Protein AF-0000000075213723 (afdb_homodimer)

Secondary structure (DSSP, 8-state):
--EEEE--SHHHHHHHHHHHHTTSS-GGGEEEE-SSHHHHHHHHHHH-PEE-SSHHHHHHT-SEEEE-S-HHHHHHHHHHHHHHHTTS-PEEEE--TT--HHHHHHT-SS--EEEEEE--GGGGGT-EEEEEEE-TT--HHHHHHHHHHHHTTEEEEE--GGGHHHHIIIIIIHHHHHHHHHHHHHHHHHHTT--HHHHHHHHHHHHHHHHHHHHH--S-HHHHHHHHPPTT-HHHHHHHHHHHTTHHHHHHHHHHHHHHHHHH-/--EEEE--SHHHHHHHHHHHHTTSS-GGGEEEE-SSHHHHHHHHHHH-PEE-SSHHHHHHT-SEEEE-S-HHHHHHHHHHHHHHHTTS-PEEEE--TT--HHHHHHT-SS--EEEEEE--GGGGGT-EEEEEEE-TT--HHHHHHHHHHHHTTEEEEE--GGGHHHHIIIIIIHHHHHHHHHHHHHHHHHHTT--HHHHHHHHHHHHHHHHHHHHH--S-HHHHHHHHPPTT-HHHHHHHHHHHTTHHHHHHHHHHHHHHHHHH-

Sequence (530 aa):
MSIGFIGCGNMASAIICGIIDSKAVKAEEVNIFDIYAPATQAMKSKYNVNVFDSETEIVKNSDTVILAVKPNILASVLNKIDSALNEKDTLLISIAAGKSTEFIASQLTHDNRIIRVMPNINAKVAEAICAYTANDKATDDDKKLTEKIFSAVGEIIYLDENYFPLFGVLGGCTPALAYMFIDELARAGVKNGMKKDVALKISAQAVLGSAKMILESDEHPYDLIDKVCSPGGTTIEAVTSLQESGFNSAIHKAVDKAVEKDNKLMSIGFIGCGNMASAIICGIIDSKAVKAEEVNIFDIYAPATQAMKSKYNVNVFDSETEIVKNSDTVILAVKPNILASVLNKIDSALNEKDTLLISIAAGKSTEFIASQLTHDNRIIRVMPNINAKVAEAICAYTANDKATDDDKKLTEKIFSAVGEIIYLDENYFPLFGVLGGCTPALAYMFIDELARAGVKNGMKKDVALKISAQAVLGSAKMILESDEHPYDLIDKVCSPGGTTIEAVTSLQESGFNSAIHKAVDKAVEKDNKL

Solvent-accessible surface area (backbone atoms only — not comparable to full-atom values): 26159 Å² total; per-residue (Å²): 130,31,41,11,31,40,28,46,46,74,65,38,44,25,48,53,50,21,21,40,73,67,63,73,38,59,40,83,32,33,35,36,24,43,95,54,57,69,45,48,50,52,47,30,72,74,58,57,36,42,78,51,93,36,68,45,54,34,56,72,68,22,51,30,35,36,39,36,45,58,50,90,50,42,63,62,51,42,53,68,29,37,72,55,51,72,72,44,91,42,39,38,34,33,53,28,68,95,57,50,54,65,57,56,50,69,54,36,92,58,94,57,29,33,32,35,36,47,69,25,81,26,26,72,70,44,25,14,35,26,40,31,38,66,42,90,63,39,47,72,68,52,51,52,50,50,48,56,51,46,46,38,15,23,45,67,43,82,43,61,74,87,48,48,67,59,42,47,42,44,31,44,30,32,32,36,54,40,31,50,54,32,49,38,51,8,47,41,34,34,76,73,73,41,58,55,72,59,26,34,53,38,22,25,36,14,38,23,17,32,24,48,45,52,74,75,40,94,58,55,49,68,59,54,31,52,72,62,33,49,93,92,37,36,35,45,44,19,52,52,38,24,61,72,44,38,39,63,57,19,49,35,50,11,53,50,42,16,49,54,45,52,75,73,105,130,30,40,12,30,40,27,46,44,73,66,37,43,23,47,52,48,20,21,40,73,68,63,73,40,60,41,82,32,31,33,38,22,44,93,54,58,69,44,49,48,51,47,30,72,74,59,57,36,42,78,49,92,37,66,44,56,35,56,74,68,21,51,29,38,35,39,37,44,59,50,91,50,42,64,61,52,43,51,67,30,37,71,53,51,74,74,42,93,40,39,38,34,33,52,29,68,95,57,50,54,66,56,57,48,70,56,37,94,58,93,58,29,33,32,34,36,46,69,24,82,26,26,72,69,44,26,13,35,26,40,30,38,65,40,91,64,40,47,72,68,53,52,51,50,51,48,56,52,46,46,39,16,23,46,66,43,83,43,62,75,88,48,48,66,59,43,48,41,44,31,46,29,32,31,35,54,40,33,51,55,32,48,37,48,9,48,39,35,34,76,74,72,40,58,54,71,59,24,34,53,39,24,23,36,15,37,23,17,31,23,48,45,52,74,75,40,94,58,56,50,67,56,54,29,53,73,61,34,49,93,90,38,35,36,46,42,19,51,53,37,24,61,72,42,37,39,61,57,18,50,34,49,12,52,50,42,17,49,55,46,51,75,73,104

Nearest PDB structures (foldseek):
  3tri-assembly1_B  TM=9.504E-01  e=1.081E-25  Coxiella burnetii
  2rcy-assembly1_A  TM=8.844E-01  e=6.277E-27  Plasmodium falciparum 3D7
  5uau-assembly1_C  TM=9.021E-01  e=2.074E-25  Homo sapiens
  2rcy-assembly1_B-2  TM=8.903E-01  e=1.158E-24  Plasmodium falciparum 3D7
  2rcy-assembly1_D-2  TM=8.807E-01  e=7.718E-24  Plasmodium falciparum 3D7

Radius of gyration: 26.21 Å; Cα contacts (8 Å, |Δi|>4): 1112; chains: 2; bounding box: 51×80×50 Å

InterPro domains:
  IPR000304 Pyrroline-5-carboxylate reductase-like [MF_01925] (1-265)
  IPR000304 Pyrroline-5-carboxylate reductase-like [PIRSF000193] (1-264)
  IPR000304 Pyrroline-5-carboxylate reductase-like [TIGR00112] (3-265)
  IPR008927 6-phosphogluconate dehydrogenase-like, C-terminal domain superfamily [SSF48179] (160-264)
  IPR028939 Pyrroline-5-carboxylate reductase, catalytic, N-terminal [PF03807] (3-98)
  IPR029036 Pyrroline-5-carboxylate reductase, dimerisation domain [PF14748] (161-264)
  IPR036291 NAD(P)-binding domain superfamily [SSF51735] (1-159)
  IPR053790 Pyrroline-5-carboxylate reductase-like conserved site [PS00521] (221-243)

Structure (mmCIF, N/CA/C/O backbone):
data_AF-0000000075213723-model_v1
#
loop_
_entity.id
_entity.type
_entity.pdbx_description
1 polymer 'Pyrroline-5-carboxylate reductase'
#
loop_
_atom_site.group_PDB
_atom_site.id
_atom_site.type_symbol
_atom_site.label_atom_id
_atom_site.label_alt_id
_atom_site.label_comp_id
_atom_site.label_asym_id
_atom_site.label_entity_id
_atom_site.label_seq_id
_atom_site.pdbx_PDB_ins_code
_atom_site.Cartn_x
_atom_site.Cartn_y
_atom_site.Cartn_z
_atom_site.occupancy
_atom_site.B_iso_or_equiv
_atom_site.auth_seq_id
_atom_site.auth_comp_id
_atom_site.auth_asym_id
_atom_site.auth_atom_id
_atom_site.pdbx_PDB_model_num
ATOM 1 N N . MET A 1 1 ? -20.25 -25.375 -4.773 1 86.56 1 MET A N 1
ATOM 2 C CA . MET A 1 1 ? -18.922 -25.516 -5.371 1 86.56 1 MET A CA 1
ATOM 3 C C . MET A 1 1 ? -17.875 -25.766 -4.301 1 86.56 1 MET A C 1
ATOM 5 O O . MET A 1 1 ? -17.891 -25.141 -3.24 1 86.56 1 MET A O 1
ATOM 9 N N . SER A 1 2 ? -17 -26.859 -4.465 1 96 2 SER A N 1
ATOM 10 C CA . SER A 1 2 ? -16 -27.25 -3.467 1 96 2 SER A CA 1
ATOM 11 C C . SER A 1 2 ? -14.586 -27.031 -3.99 1 96 2 SER A C 1
ATOM 13 O O . SER A 1 2 ? -14.297 -27.312 -5.156 1 96 2 SER A O 1
ATOM 15 N N . ILE A 1 3 ? -13.773 -26.469 -3.109 1 98.44 3 ILE A N 1
ATOM 16 C CA . ILE A 1 3 ? -12.383 -26.203 -3.451 1 98.44 3 ILE A CA 1
ATOM 17 C C . ILE A 1 3 ? -11.461 -27 -2.541 1 98.44 3 ILE A C 1
ATOM 19 O O . ILE A 1 3 ? -11.562 -26.922 -1.314 1 98.44 3 ILE A O 1
ATOM 23 N N . GLY A 1 4 ? -10.68 -27.828 -3.166 1 98.69 4 GLY A N 1
ATOM 24 C CA . GLY A 1 4 ? -9.703 -28.609 -2.416 1 98.69 4 GLY A CA 1
ATOM 25 C C . GLY A 1 4 ? -8.297 -28.062 -2.527 1 98.69 4 GLY A C 1
ATOM 26 O O . GLY A 1 4 ? -7.875 -27.609 -3.6 1 98.69 4 GLY A O 1
ATOM 27 N N . PHE A 1 5 ? -7.574 -28.078 -1.419 1 98.81 5 PHE A N 1
ATOM 28 C CA . PHE A 1 5 ? -6.172 -27.688 -1.38 1 98.81 5 PHE A CA 1
ATOM 29 C C . PHE A 1 5 ? -5.281 -28.875 -1.065 1 98.81 5 PHE A C 1
ATOM 31 O O . PHE A 1 5 ? -5.48 -29.562 -0.059 1 98.81 5 PHE A O 1
ATOM 38 N N . ILE A 1 6 ? -4.391 -29.125 -1.943 1 98.69 6 ILE A N 1
ATOM 39 C CA . ILE A 1 6 ? -3.311 -30.062 -1.644 1 98.69 6 ILE A CA 1
ATOM 40 C C . ILE A 1 6 ? -2.057 -29.281 -1.246 1 98.69 6 ILE A C 1
ATOM 42 O O . ILE A 1 6 ? -1.393 -28.688 -2.096 1 98.69 6 ILE A O 1
ATOM 46 N N . GLY A 1 7 ? -1.704 -29.328 0.002 1 97.88 7 GLY A N 1
ATOM 47 C CA . GLY A 1 7 ? -0.708 -28.453 0.593 1 97.88 7 GLY A CA 1
ATOM 48 C C . GLY A 1 7 ? -1.315 -27.312 1.396 1 97.88 7 GLY A C 1
ATOM 49 O O . GLY A 1 7 ? -2.234 -26.641 0.928 1 97.88 7 GLY A O 1
ATOM 50 N N . CYS A 1 8 ? -0.845 -27.141 2.639 1 96.75 8 CYS A N 1
ATOM 51 C CA . CYS A 1 8 ? -1.335 -26.094 3.527 1 96.75 8 CYS A CA 1
ATOM 52 C C . CYS A 1 8 ? -0.183 -25.266 4.074 1 96.75 8 CYS A C 1
ATOM 54 O O . CYS A 1 8 ? -0.145 -24.953 5.27 1 96.75 8 CYS A O 1
ATOM 56 N N . GLY A 1 9 ? 0.782 -25.016 3.162 1 94.19 9 GLY A N 1
ATOM 57 C CA . GLY A 1 9 ? 1.874 -24.141 3.543 1 94.19 9 GLY A CA 1
ATOM 58 C C . GLY A 1 9 ? 1.441 -22.703 3.721 1 94.19 9 GLY A C 1
ATOM 59 O O . GLY A 1 9 ? 0.245 -22.406 3.758 1 94.19 9 GLY A O 1
ATOM 60 N N . ASN A 1 10 ? 2.406 -21.797 3.805 1 92.06 10 ASN A N 1
ATOM 61 C CA . ASN A 1 10 ? 2.133 -20.391 4.074 1 92.06 10 ASN A CA 1
ATOM 62 C C . ASN A 1 10 ? 1.235 -19.781 3.004 1 92.06 10 ASN A C 1
ATOM 64 O O . ASN A 1 10 ? 0.292 -19.047 3.32 1 92.06 10 ASN A O 1
ATOM 68 N N . MET A 1 11 ? 1.555 -20.062 1.763 1 94.81 11 MET A N 1
ATOM 69 C CA . MET A 1 11 ? 0.79 -19.484 0.664 1 94.81 11 MET A CA 1
ATOM 70 C C . MET A 1 11 ? -0.638 -20.016 0.649 1 94.81 11 MET A C 1
ATOM 72 O O . MET A 1 11 ? -1.594 -19.25 0.541 1 94.81 11 MET A O 1
ATOM 76 N N . ALA A 1 12 ? -0.743 -21.328 0.709 1 97.06 12 ALA A N 1
ATOM 77 C CA . ALA A 1 12 ? -2.064 -21.953 0.732 1 97.06 12 ALA A CA 1
ATOM 78 C C . ALA A 1 12 ? -2.902 -21.422 1.891 1 97.06 12 ALA A C 1
ATOM 80 O O . ALA A 1 12 ? -4.082 -21.109 1.717 1 97.06 12 ALA A O 1
ATOM 81 N N . SER A 1 13 ? -2.287 -21.328 3.033 1 96.88 13 SER A N 1
ATOM 82 C CA . SER A 1 13 ? -2.977 -20.828 4.211 1 96.88 13 SER A CA 1
ATOM 83 C C . SER A 1 13 ? -3.475 -19.406 3.99 1 96.88 13 SER A C 1
ATOM 85 O O . SER A 1 13 ? -4.602 -19.062 4.363 1 96.88 13 SER A O 1
ATOM 87 N N . ALA A 1 14 ? -2.645 -18.578 3.428 1 96.56 14 ALA A N 1
ATOM 88 C CA . ALA A 1 14 ? -3.023 -17.203 3.137 1 96.56 14 ALA A CA 1
ATOM 89 C C . ALA A 1 14 ? -4.23 -17.141 2.205 1 96.56 14 ALA A C 1
ATOM 91 O O . ALA A 1 14 ? -5.141 -16.344 2.404 1 96.56 14 ALA A O 1
ATOM 92 N N . ILE A 1 15 ? -4.199 -17.969 1.221 1 97.62 15 ILE A N 1
ATOM 93 C CA . ILE A 1 15 ? -5.285 -18 0.246 1 97.62 15 ILE A CA 1
ATOM 94 C C . ILE A 1 15 ? -6.566 -18.484 0.914 1 97.62 15 ILE A C 1
ATOM 96 O O . ILE A 1 15 ? -7.633 -17.891 0.743 1 97.62 15 ILE A O 1
ATOM 100 N N . ILE A 1 16 ? -6.457 -19.547 1.696 1 97.81 16 ILE A N 1
ATOM 101 C CA . ILE A 1 16 ? -7.609 -20.109 2.404 1 97.81 16 ILE A CA 1
ATOM 102 C C . ILE A 1 16 ? -8.195 -19.047 3.328 1 97.81 16 ILE A C 1
ATOM 104 O O . ILE A 1 16 ? -9.406 -18.797 3.309 1 97.81 16 ILE A O 1
ATOM 108 N N . CYS A 1 17 ? -7.332 -18.391 4.102 1 97.44 17 CYS A N 1
ATOM 109 C CA . CYS A 1 17 ? -7.793 -17.328 4.988 1 97.44 17 CYS A CA 1
ATOM 110 C C . CYS A 1 17 ? -8.477 -16.219 4.195 1 97.44 17 CYS A C 1
ATOM 112 O O . CYS A 1 17 ? -9.555 -15.766 4.578 1 97.44 17 CYS A O 1
ATOM 114 N N . GLY A 1 18 ? -7.875 -15.867 3.145 1 97.06 18 GLY A N 1
ATOM 115 C CA . GLY A 1 18 ? -8.398 -14.781 2.332 1 97.06 18 GLY A CA 1
ATOM 116 C C . GLY A 1 18 ? -9.781 -15.062 1.771 1 97.06 18 GLY A C 1
ATOM 117 O O . GLY A 1 18 ? -10.672 -14.219 1.85 1 97.06 18 GLY A O 1
ATOM 118 N N . ILE A 1 19 ? -9.953 -16.234 1.211 1 96.88 19 ILE A N 1
ATOM 119 C CA . ILE A 1 19 ? -11.203 -16.516 0.524 1 96.88 19 ILE A CA 1
ATOM 120 C C . ILE A 1 19 ? -12.32 -16.719 1.548 1 96.88 19 ILE A C 1
ATOM 122 O O . ILE A 1 19 ? -13.477 -16.359 1.292 1 96.88 19 ILE A O 1
ATOM 126 N N . ILE A 1 20 ? -11.969 -17.219 2.744 1 97.31 20 ILE A N 1
ATOM 127 C CA . ILE A 1 20 ? -12.984 -17.406 3.775 1 97.31 20 ILE A CA 1
ATOM 128 C C . ILE A 1 20 ? -13.328 -16.062 4.414 1 97.31 20 ILE A C 1
ATOM 130 O O . ILE A 1 20 ? -14.5 -15.719 4.562 1 97.31 20 ILE A O 1
ATOM 134 N N . ASP A 1 21 ? -12.344 -15.297 4.703 1 96.94 21 ASP A N 1
ATOM 135 C CA . ASP A 1 21 ? -12.539 -14.008 5.367 1 96.94 21 ASP A CA 1
ATOM 136 C C . ASP A 1 21 ? -13.289 -13.039 4.461 1 96.94 21 ASP A C 1
ATOM 138 O O . ASP A 1 21 ? -14.07 -12.211 4.941 1 96.94 21 ASP A O 1
ATOM 142 N N . SER A 1 22 ? -13 -13.086 3.268 1 95.69 22 SER A N 1
ATOM 143 C CA . SER A 1 22 ? -13.68 -12.203 2.318 1 95.69 22 SER A CA 1
ATOM 144 C C . SER A 1 22 ? -15.062 -12.734 1.97 1 95.69 22 SER A C 1
ATOM 146 O O . SER A 1 22 ? -15.797 -12.102 1.199 1 95.69 22 SER A O 1
ATOM 148 N N . LYS A 1 23 ? -15.477 -13.961 2.43 1 94.94 23 LYS A N 1
ATOM 149 C CA . LYS A 1 23 ? -16.766 -14.625 2.207 1 94.94 23 LYS A CA 1
ATOM 150 C C . LYS A 1 23 ? -16.922 -15.031 0.745 1 94.94 23 LYS A C 1
ATOM 152 O O . LYS A 1 23 ? -18.047 -15.195 0.259 1 94.94 23 LYS A O 1
ATOM 157 N N . ALA A 1 24 ? -15.703 -15.07 0.069 1 93.94 24 ALA A N 1
ATOM 158 C CA . ALA A 1 24 ? -15.75 -15.539 -1.312 1 93.94 24 ALA A CA 1
ATOM 159 C C . ALA A 1 24 ? -16.141 -17.016 -1.378 1 93.94 24 ALA A C 1
ATOM 161 O O . ALA A 1 24 ? -16.797 -17.438 -2.33 1 93.94 24 ALA A O 1
ATOM 162 N N . VAL A 1 25 ? -15.719 -17.719 -0.426 1 94.88 25 VAL A N 1
ATOM 163 C CA . VAL A 1 25 ? -16.016 -19.141 -0.302 1 94.88 25 VAL A CA 1
ATOM 164 C C . VAL A 1 25 ? -16.344 -19.484 1.152 1 94.88 25 VAL A C 1
ATOM 166 O O . VAL A 1 25 ? -15.719 -18.938 2.072 1 94.88 25 VAL A O 1
ATOM 169 N N . LYS A 1 26 ? -17.344 -20.344 1.384 1 96.69 26 LYS A N 1
ATOM 170 C CA . LYS A 1 26 ? -17.672 -20.781 2.736 1 96.69 26 LYS A CA 1
ATOM 171 C C . LYS A 1 26 ? -16.672 -21.828 3.234 1 96.69 26 LYS A C 1
ATOM 173 O O . LYS A 1 26 ? -16.172 -22.641 2.453 1 96.69 26 LYS A O 1
ATOM 178 N N . ALA A 1 27 ? -16.359 -21.828 4.484 1 97.69 27 ALA A N 1
ATOM 179 C CA . ALA A 1 27 ? -15.391 -22.734 5.09 1 97.69 27 ALA A CA 1
ATOM 180 C C . ALA A 1 27 ? -15.758 -24.188 4.797 1 97.69 27 ALA A C 1
ATOM 182 O O . ALA A 1 27 ? -14.875 -25.031 4.578 1 97.69 27 ALA A O 1
ATOM 183 N N . GLU A 1 28 ? -17.062 -24.5 4.75 1 97.19 28 GLU A N 1
ATOM 184 C CA . GLU A 1 28 ? -17.531 -25.875 4.547 1 97.19 28 GLU A CA 1
ATOM 185 C C . GLU A 1 28 ? -17.25 -26.344 3.127 1 97.19 28 GLU A C 1
ATOM 187 O O . GLU A 1 28 ? -17.297 -27.547 2.85 1 97.19 28 GLU A O 1
ATOM 192 N N . GLU A 1 29 ? -16.984 -25.406 2.289 1 98 29 GLU A N 1
ATOM 193 C CA . GLU A 1 29 ? -16.703 -25.734 0.891 1 98 29 GLU A CA 1
ATOM 194 C C . GLU A 1 29 ? -15.211 -25.906 0.645 1 98 29 GLU A C 1
ATOM 196 O O . GLU A 1 29 ? -14.789 -26.172 -0.483 1 98 29 GLU A O 1
ATOM 201 N N . VAL A 1 30 ? -14.43 -25.766 1.663 1 98.56 30 VAL A N 1
ATOM 202 C CA . VAL A 1 30 ? -12.977 -25.859 1.54 1 98.56 30 VAL A CA 1
ATOM 203 C C . VAL A 1 30 ? -12.492 -27.203 2.092 1 98.56 30 VAL A C 1
ATOM 205 O O . VAL A 1 30 ? -12.766 -27.531 3.246 1 98.56 30 VAL A O 1
ATOM 208 N N . ASN A 1 31 ? -11.859 -27.938 1.25 1 98.69 31 ASN A N 1
ATOM 209 C CA . ASN A 1 31 ? -11.219 -29.203 1.603 1 98.69 31 ASN A CA 1
ATOM 210 C C . ASN A 1 31 ? -9.695 -29.078 1.602 1 98.69 31 ASN A C 1
ATOM 212 O O . ASN A 1 31 ? -9.117 -28.516 0.673 1 98.69 31 ASN A O 1
ATOM 216 N N . ILE A 1 32 ? -9.047 -29.641 2.682 1 98.81 32 ILE A N 1
ATOM 217 C CA . ILE A 1 32 ? -7.605 -29.438 2.711 1 98.81 32 ILE A CA 1
ATOM 218 C C . ILE A 1 32 ? -6.91 -30.75 3.047 1 98.81 32 ILE A C 1
ATOM 220 O O . ILE A 1 32 ? -7.488 -31.609 3.713 1 98.81 32 ILE A O 1
ATOM 224 N N . PHE A 1 33 ? -5.707 -30.891 2.551 1 98.56 33 PHE A N 1
ATOM 225 C CA . PHE A 1 33 ? -4.789 -31.969 2.908 1 98.56 33 PHE A CA 1
ATOM 2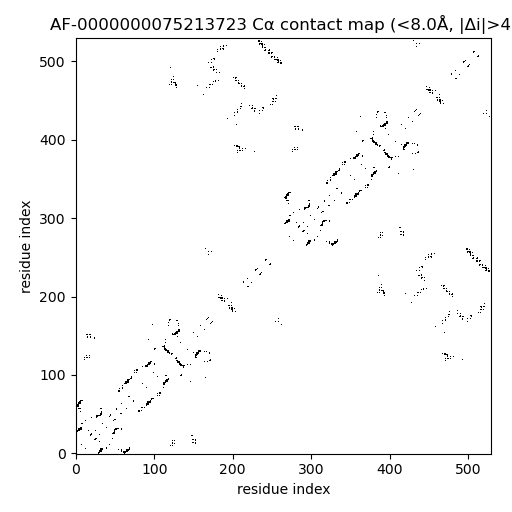26 C C . PHE A 1 33 ? -3.35 -31.469 2.916 1 98.56 33 PHE A C 1
ATOM 228 O O . PHE A 1 33 ? -2.951 -30.688 2.047 1 98.56 33 PHE A O 1
ATOM 235 N N . ASP A 1 34 ? -2.627 -31.875 3.859 1 98.25 34 ASP A N 1
ATOM 236 C CA . ASP A 1 34 ? -1.183 -31.688 3.965 1 98.25 34 ASP A CA 1
ATOM 237 C C . ASP A 1 34 ? -0.535 -32.875 4.691 1 98.25 34 ASP A C 1
ATOM 239 O O . ASP A 1 34 ? -1.128 -33.438 5.605 1 98.25 34 ASP A O 1
ATOM 243 N N . ILE A 1 35 ? 0.653 -33.188 4.281 1 95.75 35 ILE A N 1
ATOM 244 C CA . ILE A 1 35 ? 1.357 -34.312 4.938 1 95.75 35 ILE A CA 1
ATOM 245 C C . ILE A 1 35 ? 1.737 -33.875 6.359 1 95.75 35 ILE A C 1
ATOM 247 O O . ILE A 1 35 ? 1.913 -34.75 7.23 1 95.75 35 ILE A O 1
ATOM 251 N N . TYR A 1 36 ? 1.938 -32.594 6.539 1 95.81 36 TYR A N 1
ATOM 252 C CA . TYR A 1 36 ? 2.273 -32.062 7.844 1 95.81 36 TYR A CA 1
ATOM 253 C C . TYR A 1 36 ? 1.014 -31.766 8.656 1 95.81 36 TYR A C 1
ATOM 255 O O . TYR A 1 36 ? 0.46 -30.656 8.586 1 95.81 36 TYR A O 1
ATOM 263 N N . ALA A 1 37 ? 0.661 -32.531 9.586 1 93.69 37 ALA A N 1
ATOM 264 C CA . ALA A 1 37 ? -0.612 -32.531 10.305 1 93.69 37 ALA A CA 1
ATOM 265 C C . ALA A 1 37 ? -0.843 -31.203 11.008 1 93.69 37 ALA A C 1
ATOM 267 O O . ALA A 1 37 ? -1.964 -30.688 11.023 1 93.69 37 ALA A O 1
ATOM 268 N N . PRO A 1 38 ? 0.174 -30.656 11.617 1 95.69 38 PRO A N 1
ATOM 269 C CA . PRO A 1 38 ? -0.053 -29.391 12.312 1 95.69 38 PRO A CA 1
ATOM 270 C C . PRO A 1 38 ? -0.57 -28.281 11.391 1 95.69 38 PRO A C 1
ATOM 272 O O . PRO A 1 38 ? -1.309 -27.406 11.828 1 95.69 38 PRO A O 1
ATOM 275 N N . ALA A 1 39 ? -0.227 -28.312 10.164 1 95.12 39 ALA A N 1
ATOM 276 C CA . ALA A 1 39 ? -0.689 -27.297 9.219 1 95.12 39 ALA A CA 1
ATOM 277 C C . ALA A 1 39 ? -2.197 -27.391 9.008 1 95.12 39 ALA A C 1
ATOM 279 O O . ALA A 1 39 ? -2.895 -26.375 8.992 1 95.12 39 ALA A O 1
ATOM 280 N N . THR A 1 40 ? -2.719 -28.562 8.812 1 96.88 40 THR A N 1
ATOM 281 C CA . THR A 1 40 ? -4.152 -28.734 8.594 1 96.88 40 THR A CA 1
ATOM 282 C C . THR A 1 40 ? -4.926 -28.5 9.883 1 96.88 40 THR A C 1
ATOM 284 O O . THR A 1 40 ? -6.043 -27.984 9.859 1 96.88 40 THR A O 1
ATOM 287 N N . GLN A 1 41 ? -4.324 -28.859 10.977 1 96.12 41 GLN A N 1
ATOM 288 C CA . GLN A 1 41 ? -4.977 -28.656 12.266 1 96.12 41 GLN A CA 1
ATOM 289 C C . GLN A 1 41 ? -5.156 -27.172 12.555 1 96.12 41 GLN A C 1
ATOM 291 O O . GLN A 1 41 ? -6.184 -26.766 13.102 1 96.12 41 GLN A O 1
ATOM 296 N N . ALA A 1 42 ? -4.148 -26.469 12.227 1 95.81 42 ALA A N 1
ATOM 297 C CA . ALA A 1 42 ? -4.234 -25.016 12.422 1 95.81 42 ALA A CA 1
ATOM 298 C C . ALA A 1 42 ? -5.402 -24.422 11.641 1 95.81 42 ALA A C 1
ATOM 300 O O . ALA A 1 42 ? -6.148 -23.594 12.164 1 95.81 42 ALA A O 1
ATOM 301 N N . MET A 1 43 ? -5.594 -24.844 10.414 1 96.81 43 MET A N 1
ATOM 302 C CA . MET A 1 43 ? -6.66 -24.344 9.555 1 96.81 43 MET A CA 1
ATOM 303 C C . MET A 1 43 ? -8.023 -24.812 10.047 1 96.81 43 MET A C 1
ATOM 305 O O . MET A 1 43 ? -9 -24.062 10.008 1 96.81 43 MET A O 1
ATOM 309 N N . LYS A 1 44 ? -8.055 -26.047 10.445 1 96.81 44 LYS A N 1
ATOM 310 C CA . LYS A 1 44 ? -9.297 -26.594 10.984 1 96.81 44 LYS A CA 1
ATOM 311 C C . LYS A 1 44 ? -9.727 -25.844 12.242 1 96.81 44 LYS A C 1
ATOM 313 O O . LYS A 1 44 ? -10.906 -25.516 12.406 1 96.81 44 LYS A O 1
ATOM 318 N N . SER A 1 45 ? -8.766 -25.562 13.102 1 97.19 45 SER A N 1
ATOM 319 C CA . SER A 1 45 ? -9.047 -24.859 14.344 1 97.19 45 SER A CA 1
ATOM 320 C C . SER A 1 45 ? -9.539 -23.438 14.078 1 97.19 45 SER A C 1
ATOM 322 O O . SER A 1 45 ? -10.422 -22.938 14.773 1 97.19 45 SER A O 1
ATOM 324 N N . LYS A 1 46 ? -8.977 -22.859 13.07 1 95.81 46 LYS A N 1
ATOM 325 C CA . LYS A 1 46 ? -9.281 -21.453 12.789 1 95.81 46 LYS A CA 1
ATOM 326 C C . LYS A 1 46 ? -10.617 -21.312 12.062 1 95.81 46 LYS A C 1
ATOM 328 O O . LYS A 1 46 ? -11.391 -20.406 12.336 1 95.81 46 LYS A O 1
ATOM 333 N N . TYR A 1 47 ? -11.016 -22.234 11.109 1 97 47 TYR A N 1
ATOM 334 C CA . TYR A 1 47 ? -12.156 -22 10.234 1 97 47 TYR A CA 1
ATOM 335 C C . TYR A 1 47 ? -13.07 -23.219 10.195 1 97 47 TYR A C 1
ATOM 337 O O . TYR A 1 47 ? -14.156 -23.156 9.602 1 97 47 TYR A O 1
ATOM 345 N N . ASN A 1 48 ? -12.664 -24.29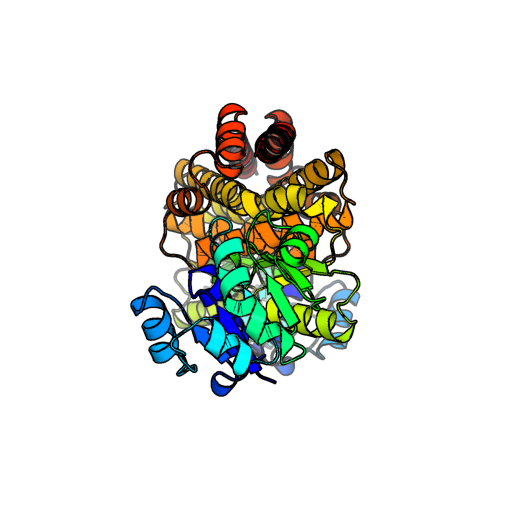7 10.75 1 96.81 48 ASN A N 1
ATOM 346 C CA . ASN A 1 48 ? -13.414 -25.547 10.727 1 96.81 48 ASN A CA 1
ATOM 347 C C . ASN A 1 48 ? -13.57 -26.078 9.305 1 96.81 48 ASN A C 1
ATOM 349 O O . ASN A 1 48 ? -14.664 -26.484 8.914 1 96.81 48 ASN A O 1
ATOM 353 N N . VAL A 1 49 ? -12.547 -25.984 8.484 1 98.19 49 VAL A N 1
ATOM 354 C CA . VAL A 1 49 ? -12.539 -26.516 7.125 1 98.19 49 VAL A CA 1
ATOM 355 C C . VAL A 1 49 ? -12.477 -28.031 7.172 1 98.19 49 VAL A C 1
ATOM 357 O O . VAL A 1 49 ? -12.273 -28.625 8.242 1 98.19 49 VAL A O 1
ATOM 360 N N . ASN A 1 50 ? -12.734 -28.656 6.008 1 98.5 50 ASN A N 1
ATOM 361 C CA . ASN A 1 50 ? -12.719 -30.109 5.93 1 98.5 50 ASN A CA 1
ATOM 362 C C . ASN A 1 50 ? -11.305 -30.656 5.723 1 98.5 50 ASN A C 1
ATOM 364 O O . ASN A 1 50 ? -10.648 -30.312 4.734 1 98.5 50 ASN A O 1
ATOM 368 N N . VAL A 1 51 ? -10.859 -31.547 6.645 1 98.38 51 VAL A N 1
ATOM 369 C CA . VAL A 1 51 ? -9.531 -32.125 6.52 1 98.38 51 VAL A CA 1
ATOM 370 C C . VAL A 1 51 ? -9.648 -33.562 5.957 1 98.38 51 VAL A C 1
ATOM 372 O O . VAL A 1 51 ? -10.453 -34.344 6.441 1 98.38 51 VAL A O 1
ATOM 375 N N . PHE A 1 52 ? -8.945 -33.812 4.93 1 98.25 52 PHE A N 1
ATOM 376 C CA . PHE A 1 52 ? -8.93 -35.125 4.316 1 98.25 52 PHE A CA 1
ATOM 377 C C . PHE A 1 52 ? -7.598 -35.844 4.566 1 98.25 52 PHE A C 1
ATOM 379 O O . PHE A 1 52 ? -6.645 -35.219 5.035 1 98.25 52 PHE A O 1
ATOM 386 N N . ASP A 1 53 ? -7.516 -37.156 4.184 1 96.62 53 ASP A N 1
ATOM 387 C CA . ASP A 1 53 ? -6.391 -37.969 4.613 1 96.62 53 ASP A CA 1
ATOM 388 C C . ASP A 1 53 ? -5.398 -38.188 3.471 1 96.62 53 ASP A C 1
ATOM 390 O O . ASP A 1 53 ? -4.316 -38.75 3.676 1 96.62 53 ASP A O 1
ATOM 394 N N . SER A 1 54 ? -5.824 -37.781 2.336 1 97.56 54 SER A N 1
ATOM 395 C CA . SER A 1 54 ? -4.922 -38 1.213 1 97.56 54 SER A CA 1
ATOM 396 C C . SER A 1 54 ? -5.215 -37.031 0.069 1 97.56 54 SER A C 1
ATOM 398 O O . SER A 1 54 ? -6.297 -36.469 0.003 1 97.56 54 SER A O 1
ATOM 400 N N . GLU A 1 55 ? -4.258 -36.906 -0.839 1 98.19 55 GLU A N 1
ATOM 401 C CA . GLU A 1 55 ? -4.418 -36.094 -2.049 1 98.19 55 GLU A CA 1
ATOM 402 C C . GLU A 1 55 ? -5.57 -36.625 -2.904 1 98.19 55 GLU A C 1
ATOM 404 O O . GLU A 1 55 ? -6.371 -35.844 -3.416 1 98.19 55 GLU A O 1
ATOM 409 N N . THR A 1 56 ? -5.648 -37.906 -3.023 1 97.69 56 THR A N 1
ATOM 410 C CA . THR A 1 56 ? -6.668 -38.562 -3.844 1 97.69 56 THR A CA 1
ATOM 411 C C . THR A 1 56 ? -8.062 -38.25 -3.322 1 97.69 56 THR A C 1
ATOM 413 O O . THR A 1 56 ? -8.984 -38 -4.105 1 97.69 56 THR A O 1
ATOM 416 N N . GLU A 1 57 ? -8.211 -38.25 -2.037 1 97.69 57 GLU A N 1
ATOM 417 C CA . GLU A 1 57 ? -9.508 -37.938 -1.437 1 97.69 57 GLU A CA 1
ATOM 418 C C . GLU A 1 57 ? -9.898 -36.5 -1.706 1 97.69 57 GLU A C 1
ATOM 420 O O . GLU A 1 57 ? -11.078 -36.188 -1.864 1 97.69 57 GLU A O 1
ATOM 425 N N . ILE A 1 58 ? -8.922 -35.562 -1.728 1 98.5 58 ILE A N 1
ATOM 426 C CA . ILE A 1 58 ? -9.195 -34.156 -2.068 1 98.5 58 ILE A CA 1
ATOM 427 C C . ILE A 1 58 ? -9.805 -34.094 -3.465 1 98.5 58 ILE A C 1
ATOM 429 O O . ILE A 1 58 ? -10.82 -33.406 -3.664 1 98.5 58 ILE A O 1
ATOM 433 N N . VAL A 1 59 ? -9.203 -34.781 -4.387 1 98.06 59 VAL A N 1
ATOM 434 C CA . VAL A 1 59 ? -9.656 -34.719 -5.77 1 98.06 59 VAL A CA 1
ATOM 435 C C . VAL A 1 59 ? -11.07 -35.281 -5.867 1 98.06 59 VAL A C 1
ATOM 437 O O . VAL A 1 59 ? -11.938 -34.719 -6.531 1 98.06 59 VAL A O 1
ATOM 440 N N . LYS A 1 60 ? -11.328 -36.406 -5.188 1 96.88 60 LYS A N 1
ATOM 441 C CA . LYS A 1 60 ? -12.617 -37.062 -5.262 1 96.88 60 LYS A CA 1
ATOM 442 C C . LYS A 1 60 ? -13.727 -36.219 -4.664 1 96.88 60 LYS A C 1
ATOM 444 O O . LYS A 1 60 ? -14.891 -36.312 -5.062 1 96.88 60 LYS A O 1
ATOM 449 N N . ASN A 1 61 ? -13.359 -35.312 -3.838 1 97.06 61 ASN A N 1
ATOM 450 C CA . ASN A 1 61 ? -14.383 -34.562 -3.086 1 97.06 61 ASN A CA 1
ATOM 451 C C . ASN A 1 61 ? -14.383 -33.094 -3.436 1 97.06 61 ASN A C 1
ATOM 453 O O . ASN A 1 61 ? -14.938 -32.281 -2.693 1 97.06 61 ASN A O 1
ATOM 457 N N . SER A 1 62 ? -13.719 -32.688 -4.461 1 98.06 62 SER A N 1
ATOM 458 C CA . SER A 1 62 ? -13.641 -31.281 -4.809 1 98.06 62 SER A CA 1
ATOM 459 C C . SER A 1 62 ? -13.891 -31.062 -6.297 1 98.06 62 SER A C 1
ATOM 461 O O . SER A 1 62 ? -13.477 -31.875 -7.125 1 98.06 62 SER A O 1
ATOM 463 N N . ASP A 1 63 ? -14.531 -29.953 -6.609 1 97.19 63 ASP A N 1
ATOM 464 C CA . ASP A 1 63 ? -14.742 -29.578 -8 1 97.19 63 ASP A CA 1
ATOM 465 C C . ASP A 1 63 ? -13.5 -28.906 -8.586 1 97.19 63 ASP A C 1
ATOM 467 O O . ASP A 1 63 ? -13.227 -29.031 -9.781 1 97.19 63 ASP A O 1
ATOM 471 N N . THR A 1 64 ? -12.836 -28.156 -7.785 1 98.38 64 THR A N 1
ATOM 472 C CA . THR A 1 64 ? -11.594 -27.469 -8.102 1 98.38 64 THR A CA 1
ATOM 473 C C . THR A 1 64 ? -10.5 -27.844 -7.098 1 98.38 64 THR A C 1
ATOM 475 O O . THR A 1 64 ? -10.758 -27.922 -5.895 1 98.38 64 THR A O 1
ATOM 478 N N . VAL A 1 65 ? -9.336 -28.141 -7.613 1 98.69 65 VAL A N 1
ATOM 479 C CA . VAL A 1 65 ? -8.227 -28.5 -6.742 1 98.69 65 VAL A CA 1
ATOM 480 C C . VAL A 1 65 ? -7.07 -27.516 -6.941 1 98.69 65 VAL A C 1
ATOM 482 O O . VAL A 1 65 ? -6.613 -27.312 -8.062 1 98.69 65 VAL A O 1
ATOM 485 N N . ILE A 1 66 ? -6.645 -26.922 -5.883 1 98.81 66 ILE A N 1
ATOM 486 C CA . ILE A 1 66 ? -5.477 -26.047 -5.883 1 98.81 66 ILE A CA 1
ATOM 487 C C . ILE A 1 66 ? -4.246 -26.828 -5.43 1 98.81 66 ILE A C 1
ATOM 489 O O . ILE A 1 66 ? -4.207 -27.344 -4.309 1 98.81 66 ILE A O 1
ATOM 493 N N . LEU A 1 67 ? -3.355 -26.938 -6.324 1 98.75 67 LEU A N 1
ATOM 494 C CA . LEU A 1 67 ? -2.076 -27.578 -6.031 1 98.75 67 LEU A CA 1
ATOM 495 C C . LEU A 1 67 ? -1.103 -26.594 -5.41 1 98.75 67 LEU A C 1
ATOM 497 O O . LEU A 1 67 ? -0.44 -25.828 -6.125 1 98.75 67 LEU A O 1
ATOM 501 N N . ALA A 1 68 ? -0.958 -26.656 -4.117 1 98.19 68 ALA A N 1
ATOM 502 C CA . ALA A 1 68 ? -0.152 -25.719 -3.355 1 98.19 68 ALA A CA 1
ATOM 503 C C . ALA A 1 68 ? 1.026 -26.406 -2.68 1 98.19 68 ALA A C 1
ATOM 505 O O . ALA A 1 68 ? 1.252 -26.234 -1.48 1 98.19 68 ALA A O 1
ATOM 506 N N . VAL A 1 69 ? 1.785 -27.156 -3.42 1 97.06 69 VAL A N 1
ATOM 507 C CA . VAL A 1 69 ? 2.957 -27.875 -2.936 1 97.06 69 VAL A CA 1
ATOM 508 C C . VAL A 1 69 ? 4.223 -27.281 -3.551 1 97.06 69 VAL A C 1
ATOM 510 O O . VAL A 1 69 ? 4.148 -26.516 -4.512 1 97.06 69 VAL A O 1
ATOM 513 N N . LYS A 1 70 ? 5.387 -27.641 -2.982 1 93.75 70 LYS A N 1
ATOM 514 C CA . LYS A 1 70 ? 6.66 -27.203 -3.549 1 93.75 70 LYS A CA 1
ATOM 515 C C . LYS A 1 70 ? 6.84 -27.734 -4.965 1 93.75 70 LYS A C 1
ATOM 517 O O . LYS A 1 70 ? 6.395 -28.844 -5.281 1 93.75 70 LYS A O 1
ATOM 522 N N . PRO A 1 71 ? 7.512 -26.969 -5.734 1 95 71 PRO A N 1
ATOM 523 C CA . PRO A 1 71 ? 7.688 -27.375 -7.129 1 95 71 PRO A CA 1
ATOM 524 C C . PRO A 1 71 ? 8.336 -28.75 -7.258 1 95 71 PRO A C 1
ATOM 526 O O . PRO A 1 71 ? 7.961 -29.531 -8.133 1 95 71 PRO A O 1
ATOM 529 N N . ASN A 1 72 ? 9.227 -29.109 -6.391 1 94.31 72 ASN A N 1
ATOM 530 C CA . ASN A 1 72 ? 10.016 -30.328 -6.52 1 94.31 72 ASN A CA 1
ATOM 531 C C . ASN A 1 72 ? 9.172 -31.562 -6.203 1 94.31 72 ASN A C 1
ATOM 533 O O . ASN A 1 72 ? 9.555 -32.688 -6.547 1 94.31 72 ASN A O 1
ATOM 537 N N . ILE A 1 73 ? 8.023 -31.391 -5.621 1 95.81 73 ILE A N 1
ATOM 538 C CA . ILE A 1 73 ? 7.227 -32.562 -5.293 1 95.81 73 ILE A CA 1
ATOM 539 C C . ILE A 1 73 ? 5.949 -32.562 -6.129 1 95.81 73 ILE A C 1
ATOM 541 O O . ILE A 1 73 ? 5.141 -33.5 -6.027 1 95.81 73 ILE A O 1
ATOM 545 N N . LEU A 1 74 ? 5.715 -31.594 -6.977 1 97.94 74 LEU A N 1
ATOM 546 C CA . LEU A 1 74 ? 4.488 -31.453 -7.754 1 97.94 74 LEU A CA 1
ATOM 547 C C . LEU A 1 74 ? 4.262 -32.688 -8.641 1 97.94 74 LEU A C 1
ATOM 549 O O . LEU A 1 74 ? 3.15 -33.219 -8.703 1 97.94 74 LEU A O 1
ATOM 553 N N . ALA A 1 75 ? 5.309 -33.156 -9.312 1 98 75 ALA A N 1
ATOM 554 C CA . ALA A 1 75 ? 5.188 -34.281 -10.203 1 98 75 ALA A CA 1
ATOM 555 C C . ALA A 1 75 ? 4.676 -35.531 -9.453 1 98 75 ALA A C 1
ATOM 557 O O . ALA A 1 75 ? 3.814 -36.25 -9.961 1 98 75 ALA A O 1
ATOM 558 N N . SER A 1 76 ? 5.258 -35.719 -8.297 1 98.06 76 SER A N 1
ATOM 559 C CA . SER A 1 76 ? 4.852 -36.875 -7.484 1 98.06 76 SER A CA 1
ATOM 560 C C . SER A 1 76 ? 3.383 -36.781 -7.086 1 98.06 76 SER A C 1
ATOM 562 O O . SER A 1 76 ? 2.654 -37.781 -7.121 1 98.06 76 SER A O 1
ATOM 564 N N . VAL A 1 77 ? 2.898 -35.594 -6.703 1 98.38 77 VAL A N 1
ATOM 565 C CA . VAL A 1 77 ? 1.51 -35.375 -6.32 1 98.38 77 VAL A CA 1
ATOM 566 C C . VAL A 1 77 ? 0.595 -35.594 -7.52 1 98.38 77 VAL A C 1
ATOM 568 O O . VAL A 1 77 ? -0.442 -36.25 -7.395 1 98.38 77 VAL A O 1
ATOM 571 N N . LEU A 1 78 ? 0.958 -35.094 -8.664 1 98.25 78 LEU A N 1
ATOM 572 C CA . LEU A 1 78 ? 0.165 -35.25 -9.875 1 98.25 78 LEU A CA 1
ATOM 573 C C . LEU A 1 78 ? 0.021 -36.719 -10.242 1 98.25 78 LEU A C 1
ATOM 575 O O . LEU A 1 78 ? -1.057 -37.156 -10.648 1 98.25 78 LEU A O 1
ATOM 579 N N . ASN A 1 79 ? 1.113 -37.469 -10.094 1 97.31 79 ASN A N 1
ATOM 580 C CA . ASN A 1 79 ? 1.069 -38.906 -10.359 1 97.31 79 ASN A CA 1
ATOM 581 C C . ASN A 1 79 ? 0.106 -39.594 -9.422 1 97.31 79 ASN A C 1
ATOM 583 O O . ASN A 1 79 ? -0.625 -40.5 -9.836 1 97.31 79 ASN A O 1
ATOM 587 N N . LYS A 1 80 ? 0.106 -39.219 -8.219 1 97 80 LYS A N 1
ATOM 588 C CA . LYS A 1 80 ? -0.734 -39.844 -7.203 1 97 80 LYS A CA 1
ATOM 589 C C . LYS A 1 80 ? -2.213 -39.625 -7.488 1 97 80 LYS A C 1
ATOM 591 O O . LYS A 1 80 ? -3.051 -40.469 -7.211 1 97 80 LYS A O 1
ATOM 596 N N . ILE A 1 81 ? -2.541 -38.469 -7.996 1 97.56 81 ILE A N 1
ATOM 597 C CA . ILE A 1 81 ? -3.951 -38.125 -8.102 1 97.56 81 ILE A CA 1
ATOM 598 C C . ILE A 1 81 ? -4.445 -38.406 -9.523 1 97.56 81 ILE A C 1
ATOM 600 O O . ILE A 1 81 ? -5.629 -38.219 -9.82 1 97.56 81 ILE A O 1
ATOM 604 N N . ASP A 1 82 ? -3.615 -38.812 -10.445 1 96.94 82 ASP A N 1
ATOM 605 C CA . ASP A 1 82 ? -3.9 -38.938 -11.867 1 96.94 82 ASP A CA 1
ATOM 606 C C . ASP A 1 82 ? -5.137 -39.812 -12.086 1 96.94 82 ASP A C 1
ATOM 608 O O . ASP A 1 82 ? -6.039 -39.438 -12.844 1 96.94 82 ASP A O 1
ATOM 612 N N . SER A 1 83 ? -5.215 -40.969 -11.445 1 95.06 83 SER A N 1
ATOM 613 C CA . SER A 1 83 ? -6.32 -41.906 -11.633 1 95.06 83 SER A CA 1
ATOM 614 C C . SER A 1 83 ? -7.645 -41.281 -11.188 1 95.06 83 SER A C 1
ATOM 616 O O . SER A 1 83 ? -8.68 -41.5 -11.82 1 95.06 83 SER A O 1
ATOM 618 N N . ALA A 1 84 ? -7.609 -40.562 -10.102 1 95.38 84 ALA A N 1
ATOM 619 C CA . ALA A 1 84 ? -8.82 -39.906 -9.586 1 95.38 84 ALA A CA 1
ATOM 620 C C . ALA A 1 84 ? -9.305 -38.812 -10.531 1 95.38 84 ALA A C 1
ATOM 622 O O . ALA A 1 84 ? -10.508 -38.562 -10.641 1 95.38 84 ALA A O 1
ATOM 623 N N . LEU A 1 85 ? -8.414 -38.156 -11.203 1 95.62 85 LEU A N 1
ATOM 624 C CA . LEU A 1 85 ? -8.75 -37.062 -12.133 1 95.62 85 LEU A CA 1
ATOM 625 C C . LEU A 1 85 ? -9.477 -37.625 -13.359 1 95.62 85 LEU A C 1
ATOM 627 O O . LEU A 1 85 ? -10.18 -36.875 -14.047 1 95.62 85 LEU A O 1
ATOM 631 N N . ASN A 1 86 ? -9.273 -38.844 -13.648 1 89.38 86 ASN A N 1
ATOM 632 C CA . ASN A 1 86 ? -9.93 -39.5 -14.781 1 89.38 86 ASN A CA 1
ATOM 633 C C . ASN A 1 86 ? -11.414 -39.719 -14.508 1 89.38 86 ASN A C 1
ATOM 635 O O . ASN A 1 86 ? -12.203 -39.906 -15.445 1 89.38 86 ASN A O 1
ATOM 639 N N . GLU A 1 87 ? -11.766 -39.688 -13.32 1 88.81 87 GLU A N 1
ATOM 640 C CA . GLU A 1 87 ? -13.125 -40.062 -12.93 1 88.81 87 GLU A CA 1
ATOM 641 C C . GLU A 1 87 ? -14.039 -38.844 -12.922 1 88.81 87 GLU A C 1
ATOM 643 O O . GLU A 1 87 ? -15.266 -38.969 -12.93 1 88.81 87 GLU A O 1
ATOM 648 N N . LYS A 1 88 ? -13.531 -37.75 -12.906 1 87.19 88 LYS A N 1
ATOM 649 C CA . LYS A 1 88 ? -14.32 -36.531 -12.859 1 87.19 88 LYS A CA 1
ATOM 650 C C . LYS A 1 88 ? -13.578 -35.375 -13.531 1 87.19 88 LYS A C 1
ATOM 652 O O . LYS A 1 88 ? -12.344 -35.344 -13.547 1 87.19 88 LYS A O 1
ATOM 657 N N . ASP A 1 89 ? -14.406 -34.469 -14.016 1 90.5 89 ASP A N 1
ATOM 658 C CA . ASP A 1 89 ? -13.844 -33.281 -14.656 1 90.5 89 ASP A CA 1
ATOM 659 C C . ASP A 1 89 ? -13.445 -32.25 -13.625 1 90.5 89 ASP A C 1
ATOM 661 O O . ASP A 1 89 ? -14.234 -31.359 -13.281 1 90.5 89 ASP A O 1
ATOM 665 N N . THR A 1 90 ? -12.227 -32.281 -13.148 1 96 90 THR A N 1
ATOM 666 C CA . THR A 1 90 ? -11.719 -31.438 -12.078 1 96 90 THR A CA 1
ATOM 667 C C . THR A 1 90 ? -10.859 -30.312 -12.656 1 96 90 THR A C 1
ATOM 669 O O . THR A 1 90 ? -10.031 -30.547 -13.539 1 96 90 THR A O 1
ATOM 672 N N . LEU A 1 91 ? -11.109 -29.078 -12.273 1 98.25 91 LEU A N 1
ATOM 673 C CA . LEU A 1 91 ? -10.195 -27.984 -12.57 1 98.25 91 LEU A CA 1
ATOM 674 C C . LEU A 1 91 ? -8.977 -28.031 -11.648 1 98.25 91 LEU A C 1
ATOM 676 O O . LEU A 1 91 ? -9.125 -28.078 -10.43 1 98.25 91 LEU A O 1
ATOM 680 N N . LEU A 1 92 ? -7.793 -28.047 -12.25 1 98.69 92 LEU A N 1
ATOM 681 C CA . LEU A 1 92 ? -6.551 -27.984 -11.492 1 98.69 92 LEU A CA 1
ATOM 682 C C . LEU A 1 92 ? -5.965 -26.578 -11.547 1 98.69 92 LEU A C 1
ATOM 684 O O . LEU A 1 92 ? -5.75 -26.016 -12.625 1 98.69 92 LEU A O 1
ATOM 688 N N . ILE A 1 93 ? -5.77 -25.953 -10.406 1 98.88 93 ILE A N 1
ATOM 689 C CA . ILE A 1 93 ? -5.07 -24.688 -10.273 1 98.88 93 ILE A CA 1
ATOM 690 C C . ILE A 1 93 ? -3.754 -24.891 -9.531 1 98.88 93 ILE A C 1
ATOM 692 O O . ILE A 1 93 ? -3.748 -25.328 -8.375 1 98.88 93 ILE A O 1
ATOM 696 N N . SER A 1 94 ? -2.682 -24.594 -10.156 1 98.81 94 SER A N 1
ATOM 697 C CA . SER A 1 94 ? -1.384 -24.797 -9.516 1 98.81 94 SER A CA 1
ATOM 698 C C . SER A 1 94 ? -0.735 -23.453 -9.156 1 98.81 94 SER A C 1
ATOM 700 O O . SER A 1 94 ? -0.714 -22.531 -9.977 1 98.81 94 SER A O 1
ATOM 702 N N . ILE A 1 95 ? -0.181 -23.375 -7.961 1 97.94 95 ILE A N 1
ATOM 703 C CA . ILE A 1 95 ? 0.572 -22.188 -7.578 1 97.94 95 ILE A CA 1
ATOM 704 C C . ILE A 1 95 ? 2.041 -22.547 -7.371 1 97.94 95 ILE A C 1
ATOM 706 O O . ILE A 1 95 ? 2.775 -21.828 -6.691 1 97.94 95 ILE A O 1
ATOM 710 N N . ALA A 1 96 ? 2.465 -23.766 -7.898 1 95.25 96 ALA A N 1
ATOM 711 C CA . ALA A 1 96 ? 3.855 -24.203 -7.801 1 95.25 96 ALA A CA 1
ATOM 712 C C . ALA A 1 96 ? 4.758 -23.359 -8.695 1 95.25 96 ALA A C 1
ATOM 714 O O . ALA A 1 96 ? 4.531 -23.266 -9.906 1 95.25 96 ALA A O 1
ATOM 715 N N . ALA A 1 97 ? 5.836 -22.812 -8.094 1 90.12 97 ALA A N 1
ATOM 716 C CA . ALA A 1 97 ? 6.746 -21.922 -8.805 1 90.12 97 ALA A CA 1
ATOM 717 C C . ALA A 1 97 ? 7.516 -22.656 -9.891 1 90.12 97 ALA A C 1
ATOM 719 O O . ALA A 1 97 ? 7.98 -23.781 -9.672 1 90.12 97 ALA A O 1
ATOM 720 N N . GLY A 1 98 ? 7.582 -22.062 -11.078 1 91.44 98 GLY A N 1
ATOM 721 C CA . GLY A 1 98 ? 8.445 -22.547 -12.141 1 91.44 98 GLY A CA 1
ATOM 722 C C . GLY A 1 98 ? 7.863 -23.719 -12.906 1 91.44 98 GLY A C 1
ATOM 723 O O . GLY A 1 98 ? 8.547 -24.328 -13.734 1 91.44 98 GLY A O 1
ATOM 724 N N . LYS A 1 99 ? 6.629 -24.109 -12.625 1 96 99 LYS A N 1
ATOM 725 C CA . LYS A 1 99 ? 5.996 -25.234 -13.305 1 96 99 LYS A CA 1
ATOM 726 C C . LYS A 1 99 ? 4.895 -24.766 -14.25 1 96 99 LYS A C 1
ATOM 728 O O . LYS A 1 99 ? 3.855 -24.281 -13.805 1 96 99 LYS A O 1
ATOM 733 N N . SER A 1 100 ? 5.109 -24.953 -15.531 1 97.38 100 SER A N 1
ATOM 734 C CA . SER A 1 100 ? 4.199 -24.453 -16.547 1 97.38 100 SER A CA 1
ATOM 735 C C . SER A 1 100 ? 2.947 -25.328 -16.656 1 97.38 100 SER A C 1
ATOM 737 O O . SER A 1 100 ? 2.895 -26.406 -16.078 1 97.38 100 SER A O 1
ATOM 739 N N . THR A 1 101 ? 1.947 -24.797 -17.344 1 98.25 101 THR A N 1
ATOM 740 C CA . THR A 1 101 ? 0.756 -25.594 -17.609 1 98.25 101 THR A CA 1
ATOM 741 C C . THR A 1 101 ? 1.111 -26.828 -18.438 1 98.25 101 THR A C 1
ATOM 743 O O . THR A 1 101 ? 0.533 -27.906 -18.234 1 98.25 101 THR A O 1
ATOM 746 N N . GLU A 1 102 ? 2.051 -26.672 -19.375 1 97.88 102 GLU A N 1
ATOM 747 C CA . GLU A 1 102 ? 2.508 -27.797 -20.188 1 97.88 102 GLU A CA 1
ATOM 748 C C . GLU A 1 102 ? 3.164 -28.875 -19.312 1 97.88 102 GLU A C 1
ATOM 750 O O . GLU A 1 102 ? 2.953 -30.062 -19.547 1 97.88 102 GLU A O 1
ATOM 755 N N . PHE A 1 103 ? 3.988 -28.406 -18.391 1 97.75 103 PHE A N 1
ATOM 756 C CA . PHE A 1 103 ? 4.613 -29.344 -17.484 1 97.75 103 PHE A CA 1
ATOM 757 C C . PHE A 1 103 ? 3.557 -30.156 -16.734 1 97.75 103 PHE A C 1
ATOM 759 O O . PHE A 1 103 ? 3.637 -31.375 -16.672 1 97.75 103 PHE A O 1
ATOM 766 N N . ILE A 1 104 ? 2.514 -29.5 -16.172 1 98.25 104 ILE A N 1
ATOM 767 C CA . ILE A 1 104 ? 1.466 -30.156 -15.398 1 98.25 104 ILE A CA 1
ATOM 768 C C . ILE A 1 104 ? 0.706 -31.141 -16.281 1 98.25 104 ILE A C 1
ATOM 770 O O . ILE A 1 104 ? 0.485 -32.281 -15.891 1 98.25 104 ILE A O 1
ATOM 774 N N . ALA A 1 105 ? 0.388 -30.688 -17.469 1 97.88 105 ALA A N 1
ATOM 775 C CA . ALA A 1 105 ? -0.335 -31.547 -18.406 1 97.88 105 ALA A CA 1
ATOM 776 C C . ALA A 1 105 ? 0.477 -32.781 -18.75 1 97.88 105 ALA A C 1
ATOM 778 O O . ALA A 1 105 ? -0.079 -33.875 -18.922 1 97.88 105 ALA A O 1
ATOM 779 N N . SER A 1 106 ? 1.774 -32.625 -18.859 1 97.94 106 SER A N 1
ATOM 780 C CA . SER A 1 106 ? 2.643 -33.719 -19.281 1 97.94 106 SER A CA 1
ATOM 781 C C . SER A 1 106 ? 2.74 -34.812 -18.219 1 97.94 106 SER A C 1
ATOM 783 O O . SER A 1 106 ? 3.145 -35.938 -18.5 1 97.94 106 SER A O 1
ATOM 785 N N . GLN A 1 107 ? 2.389 -34.469 -16.969 1 97.44 107 GLN A N 1
ATOM 786 C CA . GLN A 1 107 ? 2.463 -35.406 -15.859 1 97.44 107 GLN A CA 1
ATOM 787 C C . GLN A 1 107 ? 1.179 -36.219 -15.758 1 97.44 107 GLN A C 1
ATOM 789 O O . GLN A 1 107 ? 1.097 -37.156 -14.961 1 97.44 107 GLN A O 1
ATOM 794 N N . LEU A 1 108 ? 0.176 -35.844 -16.516 1 97 108 LEU A N 1
ATOM 795 C CA . LEU A 1 108 ? -1.146 -36.469 -16.406 1 97 108 LEU A CA 1
ATOM 796 C C . LEU A 1 108 ? -1.464 -37.312 -17.625 1 97 108 LEU A C 1
ATOM 798 O O . LEU A 1 108 ? -0.953 -37.062 -18.719 1 97 108 LEU A O 1
ATOM 802 N N . THR A 1 109 ? -2.291 -38.344 -17.422 1 95.06 109 THR A N 1
ATOM 803 C CA . THR A 1 109 ? -2.65 -39.25 -18.516 1 95.06 109 THR A CA 1
ATOM 804 C C . THR A 1 109 ? -3.902 -38.781 -19.234 1 95.06 109 THR A C 1
ATOM 806 O O . THR A 1 109 ? -4.254 -39.281 -20.297 1 95.06 109 THR A O 1
ATOM 809 N N . HIS A 1 110 ? -4.539 -37.844 -18.688 1 89.31 110 HIS A N 1
ATOM 810 C CA . HIS A 1 110 ? -5.762 -37.312 -19.266 1 89.31 110 HIS A CA 1
ATOM 811 C C . HIS A 1 110 ? -5.656 -35.781 -19.438 1 89.31 110 HIS A C 1
ATOM 813 O O . HIS A 1 110 ? -4.832 -35.125 -18.797 1 89.31 110 HIS A O 1
ATOM 819 N N . ASP A 1 111 ? -6.578 -35.344 -20.344 1 92.06 111 ASP A N 1
ATOM 820 C CA . ASP A 1 111 ? -6.637 -33.906 -20.578 1 92.06 111 ASP A CA 1
ATOM 821 C C . ASP A 1 111 ? -7.457 -33.188 -19.5 1 92.06 111 ASP A C 1
ATOM 823 O O . ASP A 1 111 ? -8.664 -33.406 -19.406 1 92.06 111 ASP A O 1
ATOM 827 N N . ASN A 1 112 ? -6.781 -32.5 -18.75 1 96 112 ASN A N 1
ATOM 828 C CA . ASN A 1 112 ? -7.461 -31.781 -17.672 1 96 112 ASN A CA 1
ATOM 829 C C . ASN A 1 112 ? -7.473 -30.266 -17.922 1 96 112 ASN A C 1
ATOM 831 O O . ASN A 1 112 ? -6.664 -29.766 -18.703 1 96 112 ASN A O 1
ATOM 835 N N . ARG A 1 113 ? -8.531 -29.562 -17.406 1 98.12 113 ARG A N 1
ATOM 836 C CA . ARG A 1 113 ? -8.516 -28.109 -17.312 1 98.12 113 ARG A CA 1
ATOM 837 C C . ARG A 1 113 ? -7.477 -27.641 -16.297 1 98.12 113 ARG A C 1
ATOM 839 O O . ARG A 1 113 ? -7.539 -28.016 -15.117 1 98.12 113 ARG A O 1
ATOM 846 N N . ILE A 1 114 ? -6.461 -26.859 -16.734 1 98.75 114 ILE A N 1
ATOM 847 C CA . ILE A 1 114 ? -5.332 -26.484 -15.898 1 98.75 114 ILE A CA 1
ATOM 848 C C . ILE A 1 114 ? -5.156 -24.969 -15.93 1 98.75 114 ILE A C 1
ATOM 850 O O . ILE A 1 114 ? -5.156 -24.344 -17 1 98.75 114 ILE A O 1
ATOM 854 N N . ILE A 1 115 ? -5.062 -24.375 -14.805 1 98.88 115 ILE A N 1
ATOM 855 C CA . ILE A 1 115 ? -4.699 -22.969 -14.641 1 98.88 115 ILE A CA 1
ATOM 856 C C . ILE A 1 115 ? -3.453 -22.859 -13.758 1 98.88 115 ILE A C 1
ATOM 858 O O . ILE A 1 115 ? -3.344 -23.547 -12.742 1 98.88 115 ILE A O 1
ATOM 862 N N . ARG A 1 116 ? -2.473 -22.109 -14.203 1 98.81 116 ARG A N 1
ATOM 863 C CA . ARG A 1 116 ? -1.287 -21.766 -13.422 1 98.81 116 ARG A CA 1
ATOM 864 C C . ARG A 1 116 ? -1.422 -20.375 -12.805 1 98.81 116 ARG A C 1
ATOM 866 O O . ARG A 1 116 ? -1.798 -19.422 -13.484 1 98.81 116 ARG A O 1
ATOM 873 N N . VAL A 1 117 ? -1.189 -20.281 -11.539 1 98.69 117 VAL A N 1
ATOM 874 C CA . VAL A 1 117 ? -1.2 -19 -10.844 1 98.69 117 VAL A CA 1
ATOM 875 C C . VAL A 1 117 ? 0.124 -18.797 -10.109 1 98.69 117 VAL A C 1
ATOM 877 O O . VAL A 1 117 ? 0.656 -19.734 -9.508 1 98.69 117 VAL A O 1
ATOM 880 N N . MET A 1 118 ? 0.673 -17.656 -10.219 1 97.94 118 MET A N 1
ATOM 881 C CA . MET A 1 118 ? 1.854 -17.281 -9.445 1 97.94 118 MET A CA 1
ATOM 882 C C . MET A 1 118 ? 1.548 -16.094 -8.523 1 97.94 118 MET A C 1
ATOM 884 O O . MET A 1 118 ? 1.521 -14.945 -8.969 1 97.94 118 MET A O 1
ATOM 888 N N . PRO A 1 119 ? 1.313 -16.344 -7.289 1 97.62 119 PRO A N 1
ATOM 889 C CA . PRO A 1 119 ? 1.142 -15.266 -6.305 1 97.62 119 PRO A CA 1
ATOM 890 C C . PRO A 1 119 ? 2.465 -14.812 -5.695 1 97.62 119 PRO A C 1
ATOM 892 O O . PRO A 1 119 ? 3.52 -15.367 -6.008 1 97.62 119 PRO A O 1
ATOM 895 N N . ASN A 1 120 ? 2.439 -13.734 -4.949 1 96.38 120 ASN A N 1
ATOM 896 C CA . ASN A 1 120 ? 3.615 -13.336 -4.18 1 96.38 120 ASN A CA 1
ATOM 897 C C . ASN A 1 120 ? 3.326 -13.312 -2.682 1 96.38 120 ASN A C 1
ATOM 899 O O . ASN A 1 120 ? 2.219 -13.641 -2.256 1 96.38 120 ASN A O 1
ATOM 903 N N . ILE A 1 121 ? 4.293 -13.039 -1.877 1 95.81 121 ILE A N 1
ATOM 904 C CA . ILE A 1 121 ? 4.281 -13.234 -0.431 1 95.81 121 ILE A CA 1
ATOM 905 C C . ILE A 1 121 ? 3.25 -12.305 0.202 1 95.81 121 ILE A C 1
ATOM 907 O O . ILE A 1 121 ? 2.822 -12.516 1.338 1 95.81 121 ILE A O 1
ATOM 911 N N . ASN A 1 122 ? 2.803 -11.305 -0.47 1 98 122 ASN A N 1
ATOM 912 C CA . ASN A 1 122 ? 1.901 -10.297 0.089 1 98 122 ASN A CA 1
ATOM 913 C C . ASN A 1 122 ? 0.479 -10.836 0.221 1 98 122 ASN A C 1
ATOM 915 O O . ASN A 1 122 ? -0.398 -10.164 0.761 1 98 122 ASN A O 1
ATOM 919 N N . ALA A 1 123 ? 0.249 -12.094 -0.21 1 97.25 123 ALA A N 1
ATOM 920 C CA . ALA A 1 123 ? -1.019 -12.773 0.05 1 97.25 123 ALA A CA 1
ATOM 921 C C . ALA A 1 123 ? -1.319 -12.82 1.545 1 97.25 123 ALA A C 1
ATOM 923 O O . ALA A 1 123 ? -2.482 -12.805 1.951 1 97.25 123 ALA A O 1
ATOM 924 N N . LYS A 1 124 ? -0.277 -12.766 2.32 1 95 124 LYS A N 1
ATOM 925 C CA . LYS A 1 124 ? -0.392 -12.859 3.773 1 95 124 LYS A CA 1
ATOM 926 C C . LYS A 1 124 ? -1.159 -11.672 4.34 1 95 124 LYS A C 1
ATOM 928 O O . LYS A 1 124 ? -1.752 -11.766 5.418 1 95 124 LYS A O 1
ATOM 933 N N . VAL A 1 125 ? -1.144 -10.523 3.574 1 96.81 125 VAL A N 1
ATOM 934 C CA . VAL A 1 125 ? -1.832 -9.328 4.059 1 96.81 125 VAL A CA 1
ATOM 935 C C . VAL A 1 125 ? -2.939 -8.938 3.08 1 96.81 125 VAL A C 1
ATOM 937 O O . VAL A 1 125 ? -3.326 -7.77 3.004 1 96.81 125 VAL A O 1
ATOM 940 N N . ALA A 1 126 ? -3.281 -9.891 2.248 1 96.88 126 ALA A N 1
ATOM 941 C CA . ALA A 1 126 ? -4.383 -9.75 1.301 1 96.88 126 ALA A CA 1
ATOM 942 C C . ALA A 1 126 ? -4.109 -8.641 0.293 1 96.88 126 ALA A C 1
ATOM 944 O O . ALA A 1 126 ? -5.023 -7.914 -0.106 1 96.88 126 ALA A O 1
ATOM 945 N N . GLU A 1 127 ? -2.867 -8.406 -0.025 1 98.25 127 GLU A N 1
ATOM 946 C CA . GLU A 1 127 ? -2.463 -7.441 -1.043 1 98.25 127 GLU A CA 1
ATOM 947 C C . GLU A 1 127 ? -1.474 -8.062 -2.027 1 98.25 127 GLU A C 1
ATOM 949 O O . GLU A 1 127 ? -0.476 -7.434 -2.391 1 98.25 127 GLU A O 1
ATOM 954 N N . ALA A 1 128 ? -1.709 -9.266 -2.371 1 98.38 128 ALA A N 1
ATOM 955 C CA . ALA A 1 128 ? -0.873 -9.969 -3.34 1 98.38 128 ALA A CA 1
ATOM 956 C C . ALA A 1 128 ? -1.051 -9.391 -4.742 1 98.38 128 ALA A C 1
ATOM 958 O O . ALA A 1 128 ? -2.02 -8.672 -5.004 1 98.38 128 ALA A O 1
ATOM 959 N N . ILE A 1 129 ? -0.059 -9.555 -5.547 1 98.69 129 ILE A N 1
ATOM 960 C CA . ILE A 1 129 ? -0.217 -9.516 -6.996 1 98.69 129 ILE A CA 1
ATOM 961 C C . ILE A 1 129 ? -0.009 -10.914 -7.578 1 98.69 129 ILE A C 1
ATOM 963 O O . ILE A 1 129 ? 1.029 -11.539 -7.352 1 98.69 129 ILE A O 1
ATOM 967 N N . CYS A 1 130 ? -1.04 -11.398 -8.266 1 98.62 130 CYS A N 1
ATOM 968 C CA . CYS A 1 130 ? -1.013 -12.742 -8.844 1 98.62 130 CYS A CA 1
ATOM 969 C C . CYS A 1 130 ? -1.067 -12.68 -10.367 1 98.62 130 CYS A C 1
ATOM 971 O O . CYS A 1 130 ? -1.788 -11.859 -10.93 1 98.62 130 CYS A O 1
ATOM 973 N N . ALA A 1 131 ? -0.278 -13.469 -10.992 1 98.69 131 ALA A N 1
ATOM 974 C CA . ALA A 1 131 ? -0.404 -13.719 -12.422 1 98.69 131 ALA A CA 1
ATOM 975 C C . ALA A 1 131 ? -0.972 -15.117 -12.688 1 98.69 131 ALA A C 1
ATOM 977 O O . ALA A 1 131 ? -0.691 -16.062 -11.938 1 98.69 131 ALA A O 1
ATOM 978 N N . TYR A 1 132 ? -1.818 -15.219 -13.734 1 98.81 132 TYR A N 1
ATOM 979 C CA . TYR A 1 132 ? -2.293 -16.562 -14.062 1 98.81 132 TYR A CA 1
ATOM 980 C C . TYR A 1 132 ? -2.369 -16.75 -15.578 1 98.81 132 TYR A C 1
ATOM 982 O O . TYR A 1 132 ? -2.375 -15.781 -16.328 1 98.81 132 TYR A O 1
ATOM 990 N N . THR A 1 133 ? -2.275 -17.922 -15.977 1 98.81 133 THR A N 1
ATOM 991 C CA . THR A 1 133 ? -2.504 -18.375 -17.344 1 98.81 133 THR A CA 1
ATOM 992 C C . THR A 1 133 ? -3.258 -19.703 -17.359 1 98.81 133 THR A C 1
ATOM 994 O O . THR A 1 133 ? -3.518 -20.281 -16.297 1 98.81 133 THR A O 1
ATOM 997 N N . ALA A 1 134 ? -3.779 -20.094 -18.484 1 98.75 134 ALA A N 1
ATOM 998 C CA . ALA A 1 134 ? -4.613 -21.281 -18.578 1 98.75 134 ALA A CA 1
ATOM 999 C C . ALA A 1 134 ? -4.246 -22.109 -19.812 1 98.75 134 ALA A C 1
ATOM 1001 O O . ALA A 1 134 ? -3.771 -21.562 -20.812 1 98.75 134 ALA A O 1
ATOM 1002 N N . ASN A 1 135 ? -4.34 -23.438 -19.672 1 98.31 135 ASN A N 1
ATOM 1003 C CA . ASN A 1 135 ? -4.184 -24.234 -20.875 1 98.31 135 ASN A CA 1
ATOM 1004 C C . ASN A 1 135 ? -5.426 -24.156 -21.766 1 98.31 135 ASN A C 1
ATOM 1006 O O . ASN A 1 135 ? -6.383 -23.453 -21.438 1 98.31 135 ASN A O 1
ATOM 1010 N N . ASP A 1 136 ? -5.383 -24.812 -22.906 1 97.19 136 ASP A N 1
ATOM 1011 C CA . ASP A 1 136 ? -6.418 -24.688 -23.922 1 97.19 136 ASP A CA 1
ATOM 1012 C C . ASP A 1 136 ? -7.715 -25.359 -23.469 1 97.19 136 ASP A C 1
ATOM 1014 O O . ASP A 1 136 ? -8.773 -25.109 -24.047 1 97.19 136 ASP A O 1
ATOM 1018 N N . LYS A 1 137 ? -7.68 -26.172 -22.438 1 97.44 137 LYS A N 1
ATOM 1019 C CA . LYS A 1 137 ? -8.852 -26.906 -21.984 1 97.44 137 LYS A CA 1
ATOM 1020 C C . LYS A 1 137 ? -9.656 -26.109 -20.969 1 97.44 137 LYS A C 1
ATOM 1022 O O . LYS A 1 137 ? -10.82 -26.406 -20.719 1 97.44 137 LYS A O 1
ATOM 1027 N N . ALA A 1 138 ? -9.055 -25.156 -20.359 1 98.25 138 ALA A N 1
ATOM 1028 C CA . ALA A 1 138 ? -9.734 -24.328 -19.359 1 98.25 138 ALA A CA 1
ATOM 1029 C C . ALA A 1 138 ? -10.805 -23.469 -20.016 1 98.25 138 ALA A C 1
ATOM 1031 O O . ALA A 1 138 ? -10.609 -22.938 -21.109 1 98.25 138 ALA A O 1
ATOM 1032 N N . THR A 1 139 ? -11.891 -23.297 -19.328 1 98 139 THR A N 1
ATOM 1033 C CA . THR A 1 139 ? -13.008 -22.516 -19.828 1 98 139 THR A CA 1
ATOM 1034 C C . THR A 1 139 ? -12.977 -21.094 -19.266 1 98 139 THR A C 1
ATOM 1036 O O . THR A 1 139 ? -12.203 -20.797 -18.359 1 98 139 THR A O 1
ATOM 1039 N N . ASP A 1 140 ? -13.805 -20.266 -19.891 1 98.38 140 ASP A N 1
ATOM 1040 C CA . ASP A 1 140 ? -13.93 -18.906 -19.359 1 98.38 140 ASP A CA 1
ATOM 1041 C C . ASP A 1 140 ? -14.453 -18.922 -17.922 1 98.38 140 ASP A C 1
ATOM 1043 O O . ASP A 1 140 ? -14.078 -18.062 -17.125 1 98.38 140 ASP A O 1
ATOM 1047 N N . ASP A 1 141 ? -15.281 -19.875 -17.672 1 98.06 141 ASP A N 1
ATOM 1048 C CA . ASP A 1 141 ? -15.789 -20 -16.297 1 98.06 141 ASP A CA 1
ATOM 1049 C C . ASP A 1 141 ? -14.672 -20.359 -15.328 1 98.06 141 ASP A C 1
ATOM 1051 O O . ASP A 1 141 ? -14.68 -19.922 -14.18 1 98.06 141 ASP A O 1
ATOM 1055 N N . ASP A 1 142 ? -13.766 -21.172 -15.797 1 98.44 142 ASP A N 1
ATOM 1056 C CA . ASP A 1 142 ? -12.609 -21.516 -14.977 1 98.44 142 ASP A CA 1
ATOM 1057 C C . ASP A 1 142 ? -11.773 -20.266 -14.656 1 98.44 142 ASP A C 1
ATOM 1059 O O . ASP A 1 142 ? -11.336 -20.094 -13.516 1 98.44 142 ASP A O 1
ATOM 1063 N N . LYS A 1 143 ? -11.602 -19.484 -15.68 1 98.69 143 LYS A N 1
ATOM 1064 C CA . LYS A 1 143 ? -10.828 -18.266 -15.516 1 98.69 143 LYS A CA 1
ATOM 1065 C C . LYS A 1 143 ? -11.516 -17.312 -14.539 1 98.69 143 LYS A C 1
ATOM 1067 O O . LYS A 1 143 ? -10.867 -16.734 -13.656 1 98.69 143 LYS A O 1
ATOM 1072 N N . LYS A 1 144 ? -12.766 -17.141 -14.664 1 98.31 144 LYS A N 1
ATOM 1073 C CA . LYS A 1 144 ? -13.531 -16.281 -13.766 1 98.31 144 LYS A CA 1
ATOM 1074 C C . LYS A 1 144 ? -13.453 -16.781 -12.328 1 98.31 144 LYS A C 1
ATOM 1076 O O . LYS A 1 144 ? -13.336 -15.984 -11.398 1 98.31 144 LYS A O 1
ATOM 1081 N N . LEU A 1 145 ? -13.555 -18.078 -12.172 1 97.56 145 LEU A N 1
ATOM 1082 C CA . LEU A 1 145 ? -13.453 -18.656 -10.836 1 97.56 145 LEU A CA 1
ATOM 1083 C C . LEU A 1 145 ? -12.086 -18.375 -10.227 1 97.56 145 LEU A C 1
ATOM 1085 O O . LEU A 1 145 ? -11.984 -18.031 -9.047 1 97.56 145 LEU A O 1
ATOM 1089 N N . THR A 1 146 ? -11.07 -18.562 -11.039 1 98.56 146 THR A N 1
ATOM 1090 C CA . THR A 1 146 ? -9.703 -18.297 -10.586 1 98.56 146 THR A CA 1
ATOM 1091 C C . THR A 1 146 ? -9.547 -16.844 -10.156 1 98.56 146 THR A C 1
ATOM 1093 O O . THR A 1 146 ? -8.984 -16.562 -9.102 1 98.56 146 THR A O 1
ATOM 1096 N N . GLU A 1 147 ? -10.07 -15.945 -10.953 1 98.5 147 GLU A N 1
ATOM 1097 C CA . GLU A 1 147 ? -10.031 -14.523 -10.625 1 98.5 147 GLU A CA 1
ATOM 1098 C C . GLU A 1 147 ? -10.773 -14.242 -9.32 1 98.5 147 GLU A C 1
ATOM 1100 O O . GLU A 1 147 ? -10.305 -13.461 -8.492 1 98.5 147 GLU A O 1
ATOM 1105 N N . LYS A 1 148 ? -11.867 -14.859 -9.141 1 97.31 148 LYS A N 1
ATOM 1106 C CA . LYS A 1 148 ? -12.648 -14.68 -7.918 1 97.31 148 LYS A CA 1
ATOM 1107 C C . LYS A 1 148 ? -11.867 -15.141 -6.691 1 97.31 148 LYS A C 1
ATOM 1109 O O . LYS A 1 148 ? -11.82 -14.438 -5.68 1 97.31 148 LYS A O 1
ATOM 1114 N N . ILE A 1 149 ? -11.219 -16.25 -6.789 1 97.25 149 ILE A N 1
ATOM 1115 C CA . ILE A 1 149 ? -10.484 -16.844 -5.68 1 97.25 149 ILE A CA 1
ATOM 1116 C C . ILE A 1 149 ? -9.312 -15.945 -5.297 1 97.25 149 ILE A C 1
ATOM 1118 O O . ILE A 1 149 ? -9.164 -15.578 -4.129 1 97.25 149 ILE A O 1
ATOM 1122 N N . PHE A 1 150 ? -8.594 -15.555 -6.266 1 98.38 150 PHE A N 1
ATOM 1123 C CA . PHE A 1 150 ? -7.332 -14.891 -5.957 1 98.38 150 PHE A CA 1
ATOM 1124 C C . PHE A 1 150 ? -7.535 -13.391 -5.773 1 98.38 150 PHE A C 1
ATOM 1126 O O . PHE A 1 150 ? -6.668 -12.703 -5.23 1 98.38 150 PHE A O 1
ATOM 1133 N N . SER A 1 151 ? -8.688 -12.836 -6.215 1 97.88 151 SER A N 1
ATOM 1134 C CA . SER A 1 151 ? -9.023 -11.453 -5.895 1 97.88 151 SER A CA 1
ATOM 1135 C C . SER A 1 151 ? -9.25 -11.273 -4.398 1 97.88 151 SER A C 1
ATOM 1137 O O . SER A 1 151 ? -9.203 -10.156 -3.889 1 97.88 151 SER A O 1
ATOM 1139 N N . ALA A 1 152 ? -9.445 -12.391 -3.68 1 96.88 152 ALA A N 1
ATOM 1140 C CA . ALA A 1 152 ? -9.656 -12.359 -2.236 1 96.88 152 ALA A CA 1
ATOM 1141 C C . ALA A 1 152 ? -8.359 -12.047 -1.5 1 96.88 152 ALA A C 1
ATOM 1143 O O . ALA A 1 152 ? -8.375 -11.648 -0.332 1 96.88 152 ALA A O 1
ATOM 1144 N N . VAL A 1 153 ? -7.238 -12.195 -2.189 1 97.5 153 VAL A N 1
ATOM 1145 C CA . VAL A 1 153 ? -5.969 -12.008 -1.496 1 97.5 153 VAL A CA 1
ATOM 1146 C C . VAL A 1 153 ? -5.141 -10.945 -2.211 1 97.5 153 VAL A C 1
ATOM 1148 O O . VAL A 1 153 ? -3.947 -10.789 -1.94 1 97.5 153 VAL A O 1
ATOM 1151 N N . GLY A 1 154 ? -5.707 -10.219 -3.076 1 97.88 154 GLY A N 1
ATOM 1152 C CA . GLY A 1 154 ? -5.008 -9.156 -3.781 1 97.88 154 GLY A CA 1
ATOM 1153 C C . GLY A 1 154 ? -5.508 -8.953 -5.199 1 97.88 154 GLY A C 1
ATOM 1154 O O . GLY A 1 154 ? -6.707 -9.07 -5.465 1 97.88 154 GLY A O 1
ATOM 1155 N N . GLU A 1 155 ? -4.578 -8.539 -6.105 1 98.31 155 GLU A N 1
ATOM 1156 C CA . GLU A 1 155 ? -4.871 -8.359 -7.523 1 98.31 155 GLU A CA 1
ATOM 1157 C C . GLU A 1 155 ? -4.43 -9.57 -8.336 1 98.31 155 GLU A C 1
ATOM 1159 O O . GLU A 1 155 ? -3.504 -10.289 -7.941 1 98.31 155 GLU A O 1
ATOM 1164 N N . ILE A 1 156 ? -5.125 -9.797 -9.414 1 98.56 156 ILE A N 1
ATOM 1165 C CA . ILE A 1 156 ? -4.781 -10.914 -10.289 1 98.56 156 ILE A CA 1
ATOM 1166 C C . ILE A 1 156 ? -4.867 -10.469 -11.75 1 98.56 156 ILE A C 1
ATOM 1168 O O . ILE A 1 156 ? -5.781 -9.734 -12.125 1 98.56 156 ILE A O 1
ATOM 1172 N N . ILE A 1 157 ? -3.83 -10.836 -12.516 1 98.5 157 ILE A N 1
ATOM 1173 C CA . ILE A 1 157 ? -3.799 -10.438 -13.922 1 98.5 157 ILE A CA 1
ATOM 1174 C C . ILE A 1 157 ? -3.502 -11.648 -14.789 1 98.5 157 ILE A C 1
ATOM 1176 O O . ILE A 1 157 ? -2.773 -12.555 -14.383 1 98.5 157 ILE A O 1
ATOM 1180 N N . TYR A 1 158 ? -4.098 -11.703 -15.961 1 98.62 158 TYR A N 1
ATOM 1181 C CA . TYR A 1 158 ? -3.75 -12.719 -16.953 1 98.62 158 TYR A CA 1
ATOM 1182 C C . TYR A 1 158 ? -2.453 -12.352 -17.672 1 98.62 158 TYR A C 1
ATOM 1184 O O . TYR A 1 158 ? -2.268 -11.211 -18.094 1 98.62 158 TYR A O 1
ATOM 1192 N N . LEU A 1 159 ? -1.561 -13.273 -17.734 1 98.31 159 LEU A N 1
ATOM 1193 C CA . LEU A 1 159 ? -0.315 -13.133 -18.484 1 98.31 159 LEU A CA 1
ATOM 1194 C C . LEU A 1 159 ? -0.046 -14.367 -19.328 1 98.31 159 LEU A C 1
ATOM 1196 O O . LEU A 1 159 ? -0.317 -15.492 -18.906 1 98.31 159 LEU A O 1
ATOM 1200 N N . ASP A 1 160 ? 0.552 -14.102 -20.453 1 97.5 160 ASP A N 1
ATOM 1201 C CA . ASP A 1 160 ? 1.075 -15.234 -21.203 1 97.5 160 ASP A CA 1
ATOM 1202 C C . ASP A 1 160 ? 2.158 -15.969 -20.406 1 97.5 160 ASP A C 1
ATOM 1204 O O . ASP A 1 160 ? 2.939 -15.336 -19.703 1 97.5 160 ASP A O 1
ATOM 1208 N N . GLU A 1 161 ? 2.207 -17.297 -20.656 1 96.62 161 GLU A N 1
ATOM 1209 C CA . GLU A 1 161 ? 3.113 -18.172 -19.922 1 96.62 161 GLU A CA 1
ATOM 1210 C C . GLU A 1 161 ? 4.551 -17.672 -20 1 96.62 161 GLU A C 1
ATOM 1212 O O . GLU A 1 161 ? 5.312 -17.797 -19.047 1 96.62 161 GLU A O 1
ATOM 1217 N N . ASN A 1 162 ? 4.961 -17.078 -21.125 1 95.56 162 ASN A N 1
ATOM 1218 C CA . ASN A 1 162 ? 6.344 -16.672 -21.344 1 95.56 162 ASN A CA 1
ATOM 1219 C C . ASN A 1 162 ? 6.723 -15.477 -20.484 1 95.56 162 ASN A C 1
ATOM 1221 O O . ASN A 1 162 ? 7.902 -15.156 -20.344 1 95.56 162 ASN A O 1
ATOM 1225 N N . TYR A 1 163 ? 5.781 -14.758 -19.812 1 97.19 163 TYR A N 1
ATOM 1226 C CA . TYR A 1 163 ? 6.059 -13.586 -18.984 1 97.19 163 TYR A CA 1
ATOM 1227 C C . TYR A 1 163 ? 6.152 -13.961 -17.516 1 97.19 163 TYR A C 1
ATOM 1229 O O . TYR A 1 163 ? 6.484 -13.125 -16.672 1 97.19 163 TYR A O 1
ATOM 1237 N N . PHE A 1 164 ? 5.902 -15.25 -17.156 1 96.94 164 PHE A N 1
ATOM 1238 C CA . PHE A 1 164 ? 5.863 -15.664 -15.766 1 96.94 164 PHE A CA 1
ATOM 1239 C C . PHE A 1 164 ? 7.238 -15.516 -15.117 1 96.94 164 PHE A C 1
ATOM 1241 O O . PHE A 1 164 ? 7.348 -15.117 -13.953 1 96.94 164 PHE A O 1
ATOM 1248 N N . PRO A 1 165 ? 8.305 -15.789 -15.828 1 95.75 165 PRO A N 1
ATOM 1249 C CA . PRO A 1 165 ? 9.609 -15.547 -15.211 1 95.75 165 PRO A CA 1
ATOM 1250 C C . PRO A 1 165 ? 9.82 -14.078 -14.828 1 95.75 165 PRO A C 1
ATOM 1252 O O . PRO A 1 165 ? 10.25 -13.789 -13.711 1 95.75 165 PRO A O 1
ATOM 1255 N N . LEU A 1 166 ? 9.523 -13.188 -15.773 1 97.56 166 LEU A N 1
ATOM 1256 C CA . LEU A 1 166 ? 9.664 -11.766 -15.484 1 97.56 166 LEU A CA 1
ATOM 1257 C C . LEU A 1 166 ? 8.695 -11.336 -14.383 1 97.56 166 LEU A C 1
ATOM 1259 O O . LEU A 1 166 ? 9.039 -10.508 -13.539 1 97.56 166 LEU A O 1
ATOM 1263 N N . PHE A 1 167 ? 7.484 -11.914 -14.359 1 98.31 167 PHE A N 1
ATOM 1264 C CA . PHE A 1 167 ? 6.547 -11.664 -13.266 1 98.31 167 PHE A CA 1
ATOM 1265 C C . PHE A 1 167 ? 7.137 -12.102 -11.93 1 98.31 167 PHE A C 1
ATOM 1267 O O . PHE A 1 167 ? 6.965 -11.414 -10.922 1 98.31 167 PHE A O 1
ATOM 1274 N N . GLY A 1 168 ? 7.781 -13.242 -11.938 1 96.5 168 GLY A N 1
ATOM 1275 C CA . GLY A 1 168 ? 8.422 -13.719 -10.727 1 96.5 168 GLY A CA 1
ATOM 1276 C C . GLY A 1 168 ? 9.406 -12.727 -10.133 1 96.5 168 GLY A C 1
ATOM 1277 O O . GLY A 1 168 ? 9.547 -12.633 -8.914 1 96.5 168 GLY A O 1
ATOM 1278 N N . VAL A 1 169 ? 10.016 -11.984 -11.039 1 97.25 169 VAL A N 1
ATOM 1279 C CA . VAL A 1 169 ? 10.977 -10.984 -10.586 1 97.25 169 VAL A CA 1
ATOM 1280 C C . VAL A 1 169 ? 10.242 -9.734 -10.117 1 97.25 169 VAL A C 1
ATOM 1282 O O . VAL A 1 169 ? 10.383 -9.32 -8.961 1 97.25 169 VAL A O 1
ATOM 1285 N N . LEU A 1 170 ? 9.312 -9.133 -10.898 1 98.31 170 LEU A N 1
ATOM 1286 C CA . LEU A 1 170 ? 8.625 -7.879 -10.602 1 98.31 170 LEU A CA 1
ATOM 1287 C C . LEU A 1 170 ? 7.637 -8.062 -9.453 1 98.31 170 LEU A C 1
ATOM 1289 O O . LEU A 1 170 ? 7.488 -7.176 -8.609 1 98.31 170 LEU A O 1
ATOM 1293 N N . GLY A 1 171 ? 6.988 -9.18 -9.438 1 97.88 171 GLY A N 1
ATOM 1294 C CA . GLY A 1 171 ? 6 -9.445 -8.398 1 97.88 171 GLY A CA 1
ATOM 1295 C C . GLY A 1 171 ? 6.578 -10.172 -7.199 1 97.88 171 GLY A C 1
ATOM 1296 O O . GLY A 1 171 ? 6.105 -9.992 -6.074 1 97.88 171 GLY A O 1
ATOM 1297 N N . GLY A 1 172 ? 7.586 -10.977 -7.469 1 97 172 GLY A N 1
ATOM 1298 C CA . GLY A 1 172 ? 8.109 -11.852 -6.43 1 97 172 GLY A CA 1
ATOM 1299 C C . GLY A 1 172 ? 9.305 -11.266 -5.707 1 97 172 GLY A C 1
ATOM 1300 O O . GLY A 1 172 ? 9.43 -11.414 -4.488 1 97 172 GLY A O 1
ATOM 1301 N N . CYS A 1 173 ? 10.219 -10.602 -6.367 1 98.12 173 CYS A N 1
ATOM 1302 C CA . CYS A 1 173 ? 11.43 -10.047 -5.77 1 98.12 173 CYS A CA 1
ATOM 1303 C C . CYS A 1 173 ? 11.172 -8.656 -5.203 1 98.12 173 CYS A C 1
ATOM 1305 O O . CYS A 1 173 ? 11.836 -8.242 -4.25 1 98.12 173 CYS A O 1
ATOM 1307 N N . THR A 1 174 ? 10.203 -7.957 -5.805 1 98.75 174 THR A N 1
ATOM 1308 C CA . THR A 1 174 ? 9.953 -6.551 -5.496 1 98.75 174 THR A CA 1
ATOM 1309 C C . THR A 1 174 ? 9.648 -6.371 -4.012 1 98.75 174 THR A C 1
ATOM 1311 O O . THR A 1 174 ? 10.047 -5.371 -3.41 1 98.75 174 THR A O 1
ATOM 1314 N N . PRO A 1 175 ? 8.969 -7.32 -3.32 1 98.75 175 PRO A N 1
ATOM 1315 C CA . PRO A 1 175 ? 8.758 -7.133 -1.884 1 98.75 175 PRO A CA 1
ATOM 1316 C C . PRO A 1 175 ? 10.055 -6.898 -1.118 1 98.75 175 PRO A C 1
ATOM 1318 O O . PRO A 1 175 ? 10.133 -5.977 -0.299 1 98.75 175 PRO A O 1
ATOM 1321 N N . ALA A 1 176 ? 11.062 -7.652 -1.385 1 98.75 176 ALA A N 1
ATOM 1322 C CA . ALA A 1 176 ? 12.344 -7.48 -0.701 1 98.75 176 ALA A CA 1
ATOM 1323 C C . ALA A 1 176 ? 12.953 -6.113 -1.009 1 98.75 176 ALA A C 1
ATOM 1325 O O . ALA A 1 176 ? 13.5 -5.457 -0.121 1 98.75 176 ALA A O 1
ATOM 1326 N N . LEU A 1 177 ? 12.875 -5.664 -2.252 1 98.81 177 LEU A N 1
ATOM 1327 C CA . LEU A 1 177 ? 13.406 -4.367 -2.662 1 98.81 177 LEU A CA 1
ATOM 1328 C C . LEU A 1 177 ? 12.641 -3.232 -1.993 1 98.81 177 LEU A C 1
ATOM 1330 O O . LEU A 1 177 ? 13.234 -2.23 -1.589 1 98.81 177 LEU A O 1
ATOM 1334 N N . ALA A 1 178 ? 11.328 -3.422 -1.888 1 98.88 178 ALA A N 1
ATOM 1335 C CA . ALA A 1 178 ? 10.492 -2.432 -1.22 1 98.88 178 ALA A CA 1
ATOM 1336 C C . ALA A 1 178 ? 10.812 -2.354 0.27 1 98.88 178 ALA A C 1
ATOM 1338 O O . ALA A 1 178 ? 10.852 -1.265 0.847 1 98.88 178 ALA A O 1
ATOM 1339 N N . TYR A 1 179 ? 11.008 -3.555 0.909 1 98.81 179 TYR A N 1
ATOM 1340 C CA . TYR A 1 179 ? 11.414 -3.562 2.311 1 98.81 179 TYR A CA 1
ATOM 1341 C C . TYR A 1 179 ? 12.695 -2.762 2.516 1 98.81 179 TYR A C 1
ATOM 1343 O O . TYR A 1 179 ? 12.805 -1.986 3.469 1 98.81 179 TYR A O 1
ATOM 1351 N N . MET A 1 180 ? 13.617 -2.916 1.654 1 98.56 180 MET A N 1
ATOM 1352 C CA . MET A 1 180 ? 14.891 -2.197 1.743 1 98.56 180 MET A CA 1
ATOM 1353 C C . MET A 1 180 ? 14.672 -0.695 1.582 1 98.56 180 MET A C 1
ATOM 1355 O O . MET A 1 180 ? 15.234 0.101 2.336 1 98.56 180 MET A O 1
ATOM 1359 N N . PHE A 1 181 ? 13.898 -0.328 0.561 1 98.81 181 PHE A N 1
ATOM 1360 C CA . PHE A 1 181 ? 13.586 1.07 0.286 1 98.81 181 PHE A CA 1
ATOM 1361 C C . PHE A 1 181 ? 12.969 1.739 1.51 1 98.81 181 PHE A C 1
ATOM 1363 O O . PHE A 1 181 ? 13.43 2.797 1.941 1 98.81 181 PHE A O 1
ATOM 1370 N N . ILE A 1 182 ? 12 1.08 2.152 1 98.88 182 ILE A N 1
ATOM 1371 C CA . ILE A 1 182 ? 11.266 1.625 3.289 1 98.88 182 ILE A CA 1
ATOM 1372 C C . ILE A 1 182 ? 12.18 1.691 4.512 1 98.88 182 ILE A C 1
ATOM 1374 O O . ILE A 1 182 ? 12.18 2.688 5.238 1 98.88 182 ILE A O 1
ATOM 1378 N N . ASP A 1 183 ? 12.945 0.639 4.711 1 98.69 183 ASP A N 1
ATOM 1379 C CA . ASP A 1 183 ? 13.844 0.61 5.859 1 98.69 183 ASP A CA 1
ATOM 1380 C C . ASP A 1 183 ? 14.898 1.715 5.762 1 98.69 183 ASP A C 1
ATOM 1382 O O . ASP A 1 183 ? 15.266 2.318 6.773 1 98.69 183 ASP A O 1
ATOM 1386 N N . GLU A 1 184 ? 15.398 1.95 4.574 1 98.62 184 GLU A N 1
ATOM 1387 C CA . GLU A 1 184 ? 16.422 2.98 4.402 1 98.62 184 GLU A CA 1
ATOM 1388 C C . GLU A 1 184 ? 15.836 4.375 4.613 1 98.62 184 GLU A C 1
ATOM 1390 O O . GLU A 1 184 ? 16.516 5.262 5.141 1 98.62 184 GLU A O 1
ATOM 1395 N N . LEU A 1 185 ? 14.609 4.621 4.152 1 98.75 185 LEU A N 1
ATOM 1396 C CA . LEU A 1 185 ? 13.93 5.875 4.477 1 98.75 185 LEU A CA 1
ATOM 1397 C C . LEU A 1 185 ? 13.844 6.07 5.984 1 98.75 185 LEU A C 1
ATOM 1399 O O . LEU A 1 185 ? 14.148 7.152 6.492 1 98.75 185 LEU A O 1
ATOM 1403 N N . ALA A 1 186 ? 13.438 4.984 6.652 1 98.62 186 ALA A N 1
ATOM 1404 C CA . ALA A 1 186 ? 13.305 5.039 8.109 1 98.62 186 ALA A CA 1
ATOM 1405 C C . ALA A 1 186 ? 14.656 5.312 8.766 1 98.62 186 ALA A C 1
ATOM 1407 O O . ALA A 1 186 ? 14.742 6.094 9.719 1 98.62 186 ALA A O 1
ATOM 1408 N N . ARG A 1 187 ? 15.711 4.672 8.289 1 98.5 187 ARG A N 1
ATOM 1409 C CA . ARG A 1 187 ? 17.047 4.887 8.828 1 98.5 187 ARG A CA 1
ATOM 1410 C C . ARG A 1 187 ? 17.5 6.32 8.609 1 98.5 187 ARG A C 1
ATOM 1412 O O . ARG A 1 187 ? 18.203 6.895 9.445 1 98.5 187 ARG A O 1
ATOM 1419 N N . ALA A 1 188 ? 17.188 6.84 7.465 1 98.5 188 ALA A N 1
ATOM 1420 C CA . ALA A 1 188 ? 17.469 8.25 7.23 1 98.5 188 ALA A CA 1
ATOM 1421 C C . ALA A 1 188 ? 16.75 9.141 8.242 1 98.5 188 ALA A C 1
ATOM 1423 O O . ALA A 1 188 ? 17.281 10.172 8.664 1 98.5 188 ALA A O 1
ATOM 1424 N N . GLY A 1 189 ? 15.477 8.781 8.578 1 98.38 189 GLY A N 1
ATOM 1425 C CA . GLY A 1 189 ? 14.781 9.461 9.648 1 98.38 189 GLY A CA 1
ATOM 1426 C C . GLY A 1 189 ? 15.508 9.383 10.984 1 98.38 189 GLY A C 1
ATOM 1427 O O . GLY 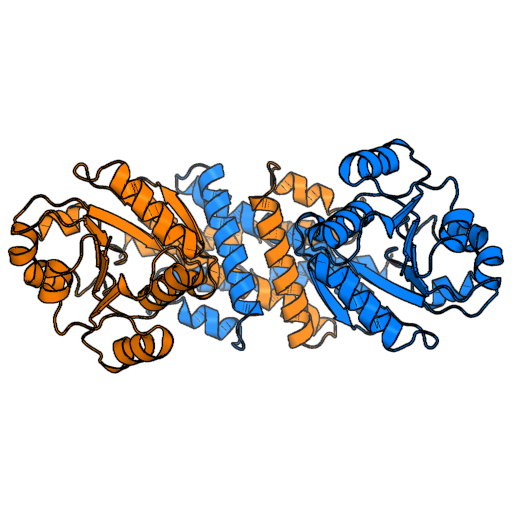A 1 189 ? 15.617 10.375 11.695 1 98.38 189 GLY A O 1
ATOM 1428 N N . VAL A 1 190 ? 16.047 8.195 11.312 1 98.38 190 VAL A N 1
ATOM 1429 C CA . VAL A 1 190 ? 16.797 7.992 12.547 1 98.38 190 VAL A CA 1
ATOM 1430 C C . VAL A 1 190 ? 18.062 8.859 12.523 1 98.38 190 VAL A C 1
ATOM 1432 O O . VAL A 1 190 ? 18.375 9.516 13.516 1 98.38 190 VAL A O 1
ATOM 1435 N N . LYS A 1 191 ? 18.75 8.82 11.422 1 98.31 191 LYS A N 1
ATOM 1436 C CA . LYS A 1 191 ? 19.938 9.641 11.266 1 98.31 191 LYS A CA 1
ATOM 1437 C C . LYS A 1 191 ? 19.656 11.109 11.586 1 98.31 191 LYS A C 1
ATOM 1439 O O . LYS A 1 191 ? 20.5 11.812 12.133 1 98.31 191 LYS A O 1
ATOM 1444 N N . ASN A 1 192 ? 18.453 11.531 11.305 1 97.62 192 ASN A N 1
ATOM 1445 C CA . ASN A 1 192 ? 18.062 12.922 11.492 1 97.62 192 ASN A CA 1
ATOM 1446 C C . ASN A 1 192 ? 17.312 13.133 12.797 1 97.62 192 ASN A C 1
ATOM 1448 O O . ASN A 1 192 ? 16.719 14.188 13.016 1 97.62 192 ASN A O 1
ATOM 1452 N N . GLY A 1 193 ? 17.188 12.094 13.68 1 97.25 193 GLY A N 1
ATOM 1453 C CA . GLY A 1 193 ? 16.828 12.344 15.07 1 97.25 193 GLY A CA 1
ATOM 1454 C C . GLY A 1 193 ? 15.492 11.719 15.453 1 97.25 193 GLY A C 1
ATOM 1455 O O . GLY A 1 193 ? 15.016 11.914 16.578 1 97.25 193 GLY A O 1
ATOM 1456 N N . MET A 1 194 ? 14.891 10.922 14.648 1 98 194 MET A N 1
ATOM 1457 C CA . MET A 1 194 ? 13.594 10.328 14.938 1 98 194 MET A CA 1
ATOM 1458 C C . MET A 1 194 ? 13.742 8.875 15.383 1 98 194 MET A C 1
ATOM 1460 O O . MET A 1 194 ? 14.641 8.164 14.914 1 98 194 MET A O 1
ATOM 1464 N N . LYS A 1 195 ? 12.883 8.461 16.297 1 98.12 195 LYS A N 1
ATOM 1465 C CA . LYS A 1 195 ? 12.891 7.059 16.719 1 98.12 195 LYS A CA 1
ATOM 1466 C C . LYS A 1 195 ? 12.594 6.137 15.531 1 98.12 195 LYS A C 1
ATOM 1468 O O . LYS A 1 195 ? 11.75 6.449 14.695 1 98.12 195 LYS A O 1
ATOM 1473 N N . LYS A 1 196 ? 13.258 4.984 15.508 1 97.69 196 LYS A N 1
ATOM 1474 C CA . LYS A 1 196 ? 13.195 4.066 14.375 1 97.69 196 LYS A CA 1
ATOM 1475 C C . LYS A 1 196 ? 11.766 3.596 14.125 1 97.69 196 LYS A C 1
ATOM 1477 O O . LYS A 1 196 ? 11.32 3.518 12.984 1 97.69 196 LYS A O 1
ATOM 1482 N N . ASP A 1 197 ? 11.047 3.213 15.164 1 97.56 197 ASP A N 1
ATOM 1483 C CA . ASP A 1 197 ? 9.688 2.689 15.016 1 97.56 197 ASP A CA 1
ATOM 1484 C C . ASP A 1 197 ? 8.758 3.742 14.422 1 97.56 197 ASP A C 1
ATOM 1486 O O . ASP A 1 197 ? 7.922 3.43 13.57 1 97.56 197 ASP A O 1
ATOM 1490 N N . VAL A 1 198 ? 8.875 5.035 14.789 1 98.12 198 VAL A N 1
ATOM 1491 C CA . VAL A 1 198 ? 8.078 6.137 14.273 1 98.12 198 VAL A CA 1
ATOM 1492 C C . VAL A 1 198 ? 8.445 6.398 12.812 1 98.12 198 VAL A C 1
ATOM 1494 O O . VAL A 1 198 ? 7.562 6.488 11.953 1 98.12 198 VAL A O 1
ATOM 1497 N N . ALA A 1 199 ? 9.75 6.438 12.531 1 98.62 199 ALA A N 1
ATOM 1498 C CA . ALA A 1 199 ? 10.234 6.676 11.172 1 98.62 199 ALA A CA 1
ATOM 1499 C C . ALA A 1 199 ? 9.773 5.574 10.227 1 98.62 199 ALA A C 1
ATOM 1501 O O . ALA A 1 199 ? 9.414 5.844 9.07 1 98.62 199 ALA A O 1
ATOM 1502 N N . LEU A 1 200 ? 9.82 4.34 10.742 1 98.62 200 LEU A N 1
ATOM 1503 C CA . LEU A 1 200 ? 9.406 3.199 9.93 1 98.62 200 LEU A CA 1
ATOM 1504 C C . LEU A 1 200 ? 7.922 3.271 9.602 1 98.62 200 LEU A C 1
ATOM 1506 O O . LEU A 1 200 ? 7.523 3.041 8.461 1 98.62 200 LEU A O 1
ATOM 1510 N N . LYS A 1 201 ? 7.094 3.576 10.594 1 98.44 201 LYS A N 1
ATOM 1511 C CA . LYS A 1 201 ? 5.656 3.697 10.375 1 98.44 201 LYS A CA 1
ATOM 1512 C C . LYS A 1 201 ? 5.344 4.793 9.359 1 98.44 201 LYS A C 1
ATOM 1514 O O . LYS A 1 201 ? 4.539 4.59 8.453 1 98.44 201 LYS A O 1
ATOM 1519 N N . ILE A 1 202 ? 5.992 5.965 9.5 1 98.81 202 ILE A N 1
ATOM 1520 C CA . ILE A 1 202 ? 5.777 7.094 8.602 1 98.81 202 ILE A CA 1
ATOM 1521 C C . ILE A 1 202 ? 6.172 6.699 7.176 1 98.81 202 ILE A C 1
ATOM 1523 O O . ILE A 1 202 ? 5.406 6.902 6.234 1 98.81 202 ILE A O 1
ATOM 1527 N N . SER A 1 203 ? 7.332 6.082 7.039 1 98.81 203 SER A N 1
ATOM 1528 C CA . SER A 1 203 ? 7.859 5.719 5.727 1 98.81 203 SER A CA 1
ATOM 1529 C C . SER A 1 203 ? 6.996 4.652 5.059 1 98.81 203 SER A C 1
ATOM 1531 O O . SER A 1 203 ? 6.652 4.773 3.881 1 98.81 203 SER A O 1
ATOM 1533 N N . ALA A 1 204 ? 6.645 3.604 5.836 1 98.88 204 ALA A N 1
ATOM 1534 C CA . ALA A 1 204 ? 5.855 2.504 5.293 1 98.88 204 ALA A CA 1
ATOM 1535 C C . ALA A 1 204 ? 4.477 2.986 4.844 1 98.88 204 ALA A C 1
ATOM 1537 O O . ALA A 1 204 ? 4.016 2.641 3.754 1 98.88 204 ALA A O 1
ATOM 1538 N N . GLN A 1 205 ? 3.826 3.826 5.637 1 98.88 205 GLN A N 1
ATOM 1539 C CA . GLN A 1 205 ? 2.504 4.336 5.293 1 98.88 205 GLN A CA 1
ATOM 1540 C C . GLN A 1 205 ? 2.568 5.27 4.09 1 98.88 205 GLN A C 1
ATOM 1542 O O . GLN A 1 205 ? 1.67 5.266 3.244 1 98.88 205 GLN A O 1
ATOM 1547 N N . ALA A 1 206 ? 3.615 6.102 4.047 1 98.88 206 ALA A N 1
ATOM 1548 C CA . ALA A 1 206 ? 3.787 6.992 2.902 1 98.88 206 ALA A CA 1
ATOM 1549 C C . ALA A 1 206 ? 3.975 6.199 1.612 1 98.88 206 ALA A C 1
ATOM 1551 O O . ALA A 1 206 ? 3.408 6.547 0.574 1 98.88 206 ALA A O 1
ATOM 1552 N N . VAL A 1 207 ? 4.754 5.125 1.683 1 98.88 207 VAL A N 1
ATOM 1553 C CA . VAL A 1 207 ? 5 4.285 0.515 1 98.88 207 VAL A CA 1
ATOM 1554 C C . VAL A 1 207 ? 3.711 3.564 0.119 1 98.88 207 VAL A C 1
ATOM 1556 O O . VAL A 1 207 ? 3.363 3.506 -1.062 1 98.88 207 VAL A O 1
ATOM 1559 N N . LEU A 1 208 ? 2.992 3.035 1.088 1 98.88 208 LEU A N 1
ATOM 1560 C CA . LEU A 1 208 ? 1.73 2.348 0.834 1 98.88 208 LEU A CA 1
ATOM 1561 C C . LEU A 1 208 ? 0.75 3.262 0.108 1 98.88 208 LEU A C 1
ATOM 1563 O O . LEU A 1 208 ? 0.206 2.891 -0.936 1 98.88 208 LEU A O 1
ATOM 1567 N N . GLY A 1 209 ? 0.536 4.43 0.651 1 98.75 209 GLY A N 1
ATOM 1568 C CA . GLY A 1 209 ? -0.38 5.375 0.031 1 98.75 209 GLY A CA 1
ATOM 1569 C C . GLY A 1 209 ? 0.047 5.793 -1.363 1 98.75 209 GLY A C 1
ATOM 1570 O O . GLY A 1 209 ? -0.795 6 -2.24 1 98.75 209 GLY A O 1
ATOM 1571 N N . SER A 1 210 ? 1.345 5.93 -1.594 1 98.81 210 SER A N 1
ATOM 1572 C CA . SER A 1 210 ? 1.865 6.34 -2.895 1 98.81 210 SER A CA 1
ATOM 1573 C C . SER A 1 210 ? 1.62 5.266 -3.949 1 98.81 210 SER A C 1
ATOM 1575 O O . SER A 1 210 ? 1.274 5.578 -5.09 1 98.81 210 SER A O 1
ATOM 1577 N N . ALA A 1 211 ? 1.889 4.008 -3.533 1 98.81 211 ALA A N 1
ATOM 1578 C CA . ALA A 1 211 ? 1.586 2.914 -4.449 1 98.81 211 ALA A CA 1
ATOM 1579 C C . ALA A 1 211 ? 0.104 2.898 -4.816 1 98.81 211 ALA A C 1
ATOM 1581 O O . ALA A 1 211 ? -0.253 2.701 -5.98 1 98.81 211 ALA A O 1
ATOM 1582 N N . LYS A 1 212 ? -0.744 3.092 -3.857 1 98.56 212 LYS A N 1
ATOM 1583 C CA . LYS A 1 212 ? -2.184 3.115 -4.098 1 98.56 212 LYS A CA 1
ATOM 1584 C C . LYS A 1 212 ? -2.568 4.27 -5.023 1 98.56 212 LYS A C 1
ATOM 1586 O O . LYS A 1 212 ? -3.465 4.129 -5.855 1 98.56 212 LYS A O 1
ATOM 1591 N N . MET A 1 213 ? -1.9 5.43 -4.852 1 98.12 213 MET A N 1
ATOM 1592 C CA . MET A 1 213 ? -2.139 6.566 -5.742 1 98.12 213 MET A CA 1
ATOM 1593 C C . MET A 1 213 ? -1.903 6.176 -7.195 1 98.12 213 MET A C 1
ATOM 1595 O O . MET A 1 213 ? -2.697 6.523 -8.07 1 98.12 213 MET A O 1
ATOM 1599 N N . ILE A 1 214 ? -0.818 5.477 -7.449 1 98.44 214 ILE A N 1
ATOM 1600 C CA . ILE A 1 214 ? -0.508 5.031 -8.805 1 98.44 214 ILE A CA 1
ATOM 1601 C C . ILE A 1 214 ? -1.605 4.094 -9.305 1 98.44 214 ILE A C 1
ATOM 1603 O O . ILE A 1 214 ? -2.074 4.227 -10.438 1 98.44 214 ILE A O 1
ATOM 1607 N N . LEU A 1 215 ? -2.047 3.139 -8.453 1 98.12 215 LEU A N 1
ATOM 1608 C CA . LEU A 1 215 ? -3.006 2.109 -8.836 1 98.12 215 LEU A CA 1
ATOM 1609 C C . LEU A 1 215 ? -4.379 2.717 -9.109 1 98.12 215 LEU A C 1
ATOM 1611 O O . LEU A 1 215 ? -5.137 2.203 -9.938 1 98.12 215 LEU A O 1
ATOM 1615 N N . GLU A 1 216 ? -4.719 3.82 -8.422 1 96.69 216 GLU A N 1
ATOM 1616 C CA . GLU A 1 216 ? -6.062 4.383 -8.531 1 96.69 216 GLU A CA 1
ATOM 1617 C C . GLU A 1 216 ? -6.082 5.602 -9.445 1 96.69 216 GLU A C 1
ATOM 1619 O O . GLU A 1 216 ? -7.141 6.172 -9.703 1 96.69 216 GLU A O 1
ATOM 1624 N N . SER A 1 217 ? -4.922 5.891 -9.867 1 91.19 217 SER A N 1
ATOM 1625 C CA . SER A 1 217 ? -4.863 7.055 -10.742 1 91.19 217 SER A CA 1
ATOM 1626 C C . SER A 1 217 ? -4.602 6.648 -12.188 1 91.19 217 SER A C 1
ATOM 1628 O O . SER A 1 217 ? -4.066 5.57 -12.445 1 91.19 217 SER A O 1
ATOM 1630 N N . ASP A 1 218 ? -5.078 7.41 -13.125 1 88.44 218 ASP A N 1
ATOM 1631 C CA . ASP A 1 218 ? -4.746 7.211 -14.531 1 88.44 218 ASP A CA 1
ATOM 1632 C C . ASP A 1 218 ? -3.564 8.086 -14.945 1 88.44 218 ASP A C 1
ATOM 1634 O O . ASP A 1 218 ? -3.244 8.18 -16.125 1 88.44 218 ASP A O 1
ATOM 1638 N N . GLU A 1 219 ? -2.914 8.586 -13.945 1 92.38 219 GLU A N 1
ATOM 1639 C CA . GLU A 1 219 ? -1.822 9.508 -14.242 1 92.38 219 GLU A CA 1
ATOM 1640 C C . GLU A 1 219 ? -0.487 8.773 -14.336 1 92.38 219 GLU A C 1
ATOM 1642 O O . GLU A 1 219 ? -0.274 7.777 -13.641 1 92.38 219 GLU A O 1
ATOM 1647 N N . HIS A 1 220 ? 0.334 9.352 -15.18 1 96.19 220 HIS A N 1
ATOM 1648 C CA . HIS A 1 220 ? 1.711 8.867 -15.227 1 96.19 220 HIS A CA 1
ATOM 1649 C C . HIS A 1 220 ? 2.439 9.156 -13.922 1 96.19 220 HIS A C 1
ATOM 1651 O O . HIS A 1 220 ? 2.271 10.234 -13.336 1 96.19 220 HIS A O 1
ATOM 1657 N N . PRO A 1 221 ? 3.311 8.172 -13.438 1 97.31 221 PRO A N 1
ATOM 1658 C CA . PRO A 1 221 ? 4.012 8.383 -12.172 1 97.31 221 PRO A CA 1
ATOM 1659 C C . PRO A 1 221 ? 4.785 9.695 -12.133 1 97.31 221 PRO A C 1
ATOM 1661 O O . PRO A 1 221 ? 4.809 10.375 -11.102 1 97.31 221 PRO A O 1
ATOM 1664 N N . TYR A 1 222 ? 5.398 10.117 -13.172 1 96.19 222 TYR A N 1
ATOM 1665 C CA . TYR A 1 222 ? 6.176 11.352 -13.164 1 96.19 222 TYR A CA 1
ATOM 1666 C C . TYR A 1 222 ? 5.266 12.57 -13.094 1 96.19 222 TYR A C 1
ATOM 1668 O O . TYR A 1 222 ? 5.676 13.633 -12.609 1 96.19 222 TYR A O 1
ATOM 1676 N N . ASP A 1 223 ? 4.012 12.453 -13.602 1 97.19 223 ASP A N 1
ATOM 1677 C CA . ASP A 1 223 ? 3.039 13.516 -13.359 1 97.19 223 ASP A CA 1
ATOM 1678 C C . ASP A 1 223 ? 2.721 13.633 -11.867 1 97.19 223 ASP A C 1
ATOM 1680 O O . ASP A 1 223 ? 2.562 14.742 -11.352 1 97.19 223 ASP A O 1
ATOM 1684 N N . LEU A 1 224 ? 2.619 12.516 -11.227 1 97.5 224 LEU A N 1
ATOM 1685 C CA . LEU A 1 224 ? 2.381 12.5 -9.789 1 97.5 224 LEU A CA 1
ATOM 1686 C C . LEU A 1 224 ? 3.557 13.117 -9.031 1 97.5 224 LEU A C 1
ATOM 1688 O O . LEU A 1 224 ? 3.363 13.836 -8.055 1 97.5 224 LEU A O 1
ATOM 1692 N N . ILE A 1 225 ? 4.82 12.797 -9.477 1 97.94 225 ILE A N 1
ATOM 1693 C CA . ILE A 1 225 ? 6.012 13.391 -8.875 1 97.94 225 ILE A CA 1
ATOM 1694 C C . ILE A 1 225 ? 5.938 14.914 -8.977 1 97.94 225 ILE A C 1
ATOM 1696 O O . ILE A 1 225 ? 6.207 15.617 -8.008 1 97.94 225 ILE A O 1
ATOM 1700 N N . ASP A 1 226 ? 5.504 15.398 -10.125 1 96.56 226 ASP A N 1
ATOM 1701 C CA . ASP A 1 226 ? 5.41 16.844 -10.352 1 96.56 226 ASP A CA 1
ATOM 1702 C C . ASP A 1 226 ? 4.383 17.469 -9.422 1 96.56 226 ASP A C 1
ATOM 1704 O O . ASP A 1 226 ? 4.555 18.609 -8.984 1 96.56 226 ASP A O 1
ATOM 1708 N N . LYS A 1 227 ? 3.346 16.781 -9.102 1 93.69 227 LYS A N 1
ATOM 1709 C CA . LYS A 1 227 ? 2.291 17.297 -8.242 1 93.69 227 LYS A CA 1
ATOM 1710 C C . LYS A 1 227 ? 2.764 17.391 -6.789 1 93.69 227 LYS A C 1
ATOM 1712 O O . LYS A 1 227 ? 2.273 18.219 -6.023 1 93.69 227 LYS A O 1
ATOM 1717 N N . VAL A 1 228 ? 3.727 16.562 -6.449 1 95.5 228 VAL A N 1
ATOM 1718 C CA . VAL A 1 228 ? 4.254 16.562 -5.09 1 95.5 228 VAL A CA 1
ATOM 1719 C C . VAL A 1 228 ? 5.352 17.625 -4.969 1 95.5 228 VAL A C 1
ATOM 1721 O O . VAL A 1 228 ? 5.57 18.172 -3.887 1 95.5 228 VAL A O 1
ATOM 1724 N N . CYS A 1 229 ? 6.023 17.922 -6.055 1 95.81 229 CYS A N 1
ATOM 1725 C CA . CYS A 1 229 ? 7.133 18.875 -6.074 1 95.81 229 CYS A CA 1
ATOM 1726 C C . CYS A 1 229 ? 6.629 20.297 -6.211 1 95.81 229 CYS A C 1
ATOM 1728 O O . CYS A 1 229 ? 6.016 20.656 -7.219 1 95.81 229 CYS A O 1
ATOM 1730 N N . SER A 1 230 ? 6.844 21.156 -5.25 1 91.38 230 SER A N 1
ATOM 1731 C CA . SER A 1 230 ? 6.609 22.594 -5.371 1 91.38 230 SER A CA 1
ATOM 1732 C C . SER A 1 230 ? 7.852 23.312 -5.887 1 91.38 230 SER A C 1
ATOM 1734 O O . SER A 1 230 ? 8.969 22.828 -5.715 1 91.38 230 SER A O 1
ATOM 1736 N N . PRO A 1 231 ? 7.672 24.453 -6.582 1 93.56 231 PRO A N 1
ATOM 1737 C CA . PRO A 1 231 ? 8.836 25.203 -7.059 1 93.56 231 PRO A CA 1
ATOM 1738 C C . PRO A 1 231 ? 9.805 25.562 -5.934 1 93.56 231 PRO A C 1
ATOM 1740 O O . PRO A 1 231 ? 9.438 26.281 -5.004 1 93.56 231 PRO A O 1
ATOM 1743 N N . GLY A 1 232 ? 10.992 25.078 -6.059 1 93.06 232 GLY A N 1
ATOM 1744 C CA . GLY A 1 232 ? 12.031 25.375 -5.078 1 93.06 232 GLY A CA 1
ATOM 1745 C C . GLY A 1 232 ? 11.797 24.703 -3.74 1 93.06 232 GLY A C 1
ATOM 1746 O O . GLY A 1 232 ? 12.367 25.109 -2.727 1 93.06 232 GLY A O 1
ATOM 1747 N N . GLY A 1 233 ? 10.992 23.641 -3.734 1 94.5 233 GLY A N 1
ATOM 1748 C CA . GLY A 1 233 ? 10.633 23 -2.482 1 94.5 233 GLY A CA 1
ATOM 1749 C C . GLY A 1 233 ? 11.602 21.891 -2.078 1 94.5 233 GLY A C 1
ATOM 1750 O O . GLY A 1 233 ? 12.648 21.719 -2.705 1 94.5 233 GLY A O 1
ATOM 1751 N N . THR A 1 234 ? 11.289 21.188 -0.995 1 96.81 234 THR A N 1
ATOM 1752 C CA . THR A 1 234 ? 12.141 20.141 -0.435 1 96.81 234 THR A CA 1
ATOM 1753 C C . THR A 1 234 ? 12.094 18.875 -1.296 1 96.81 234 THR A C 1
ATOM 1755 O O . THR A 1 234 ? 13.117 18.219 -1.497 1 96.81 234 THR A O 1
ATOM 1758 N N . THR A 1 235 ? 10.953 18.594 -1.87 1 97.75 235 THR A N 1
ATOM 1759 C CA . THR A 1 235 ? 10.758 17.328 -2.588 1 97.75 235 THR A CA 1
ATOM 1760 C C . THR A 1 235 ? 11.625 17.281 -3.842 1 97.75 235 THR A C 1
ATOM 1762 O O . THR A 1 235 ? 12.211 16.25 -4.16 1 97.75 235 THR A O 1
ATOM 1765 N N . ILE A 1 236 ? 11.688 18.438 -4.582 1 98 236 ILE A N 1
ATOM 1766 C CA . ILE A 1 236 ? 12.469 18.453 -5.816 1 98 236 ILE A CA 1
ATOM 1767 C C . ILE A 1 236 ? 13.945 18.25 -5.496 1 98 236 ILE A C 1
ATOM 1769 O O . ILE A 1 236 ? 14.68 17.641 -6.273 1 98 236 ILE A O 1
ATOM 1773 N N . GLU A 1 2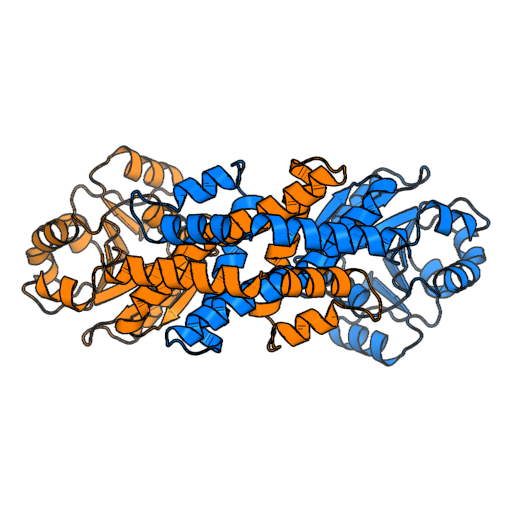37 ? 14.406 18.719 -4.355 1 98 237 GLU A N 1
ATOM 1774 C CA . GLU A 1 237 ? 15.781 18.484 -3.945 1 98 237 GLU A CA 1
ATOM 1775 C C . GLU A 1 237 ? 16.047 17 -3.715 1 98 237 GLU A C 1
ATOM 1777 O O . GLU A 1 237 ? 17.094 16.469 -4.09 1 98 237 GLU A O 1
ATOM 1782 N N . ALA A 1 238 ? 15.125 16.328 -3.098 1 98.56 238 ALA A N 1
ATOM 1783 C CA . ALA A 1 238 ? 15.25 14.898 -2.859 1 98.56 238 ALA A CA 1
ATOM 1784 C C . ALA A 1 238 ? 15.234 14.117 -4.172 1 98.56 238 ALA A C 1
ATOM 1786 O O . ALA A 1 238 ? 16.062 13.219 -4.379 1 98.56 238 ALA A O 1
ATOM 1787 N N . VAL A 1 239 ? 14.305 14.469 -5.062 1 98.38 239 VAL A N 1
ATOM 1788 C CA . VAL A 1 239 ? 14.141 13.781 -6.344 1 98.38 239 VAL A CA 1
ATOM 1789 C C . VAL A 1 239 ? 15.414 13.922 -7.168 1 98.38 239 VAL A C 1
ATOM 1791 O O . VAL A 1 239 ? 15.938 12.938 -7.695 1 98.38 239 VAL A O 1
ATOM 1794 N N . THR A 1 240 ? 15.883 15.141 -7.246 1 97.94 240 THR A N 1
ATOM 1795 C CA . THR A 1 240 ? 17.078 15.383 -8.055 1 97.94 240 THR A CA 1
ATOM 1796 C C . THR A 1 240 ? 18.297 14.711 -7.43 1 97.94 240 THR A C 1
ATOM 1798 O O . THR A 1 240 ? 19.188 14.25 -8.141 1 97.94 240 THR A O 1
ATOM 1801 N N . SER A 1 241 ? 18.328 14.656 -6.137 1 98.19 241 SER A N 1
ATOM 1802 C CA . S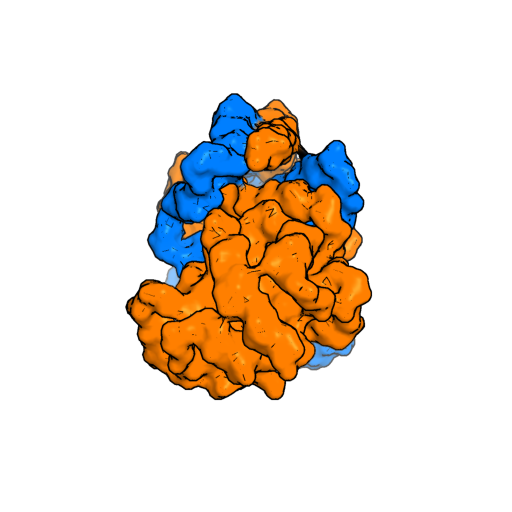ER A 1 241 ? 19.422 13.961 -5.453 1 98.19 241 SER A CA 1
ATOM 1803 C C . SER A 1 241 ? 19.422 12.477 -5.797 1 98.19 241 SER A C 1
ATOM 1805 O O . SER A 1 241 ? 20.484 11.891 -6.039 1 98.19 241 SER A O 1
ATOM 1807 N N . LEU A 1 242 ? 18.25 11.781 -5.844 1 97.88 242 LEU A N 1
ATOM 1808 C CA . LEU A 1 242 ? 18.156 10.383 -6.234 1 97.88 242 LEU A CA 1
ATOM 1809 C C . LEU A 1 242 ? 18.688 10.172 -7.648 1 97.88 242 LEU A C 1
ATOM 1811 O O . LEU A 1 242 ? 19.438 9.227 -7.898 1 97.88 242 LEU A O 1
ATOM 1815 N N . GLN A 1 243 ? 18.281 11.078 -8.508 1 96.25 243 GLN A N 1
ATOM 1816 C CA . GLN A 1 243 ? 18.703 10.977 -9.898 1 96.25 243 GLN A CA 1
ATOM 1817 C C . GLN A 1 243 ? 20.219 11.078 -10.023 1 96.25 243 GLN A C 1
ATOM 1819 O O . GLN A 1 243 ? 20.844 10.32 -10.766 1 96.25 243 GLN A O 1
ATOM 1824 N N . GLU A 1 244 ? 20.797 11.93 -9.273 1 96.88 244 GLU A N 1
ATOM 1825 C CA . GLU A 1 244 ? 22.234 12.172 -9.312 1 96.88 244 GLU A CA 1
ATOM 1826 C C . GLU A 1 244 ? 23 11.008 -8.703 1 96.88 244 GLU A C 1
ATOM 1828 O O . GLU A 1 244 ? 24.156 10.758 -9.07 1 96.88 244 GLU A O 1
ATOM 1833 N N . SER A 1 245 ? 22.406 10.297 -7.836 1 96.81 245 SER A N 1
ATOM 1834 C CA . SER A 1 245 ? 23.094 9.266 -7.059 1 96.81 245 SER A CA 1
ATOM 1835 C C . SER A 1 245 ? 22.953 7.898 -7.711 1 96.81 245 SER A C 1
ATOM 1837 O O . SER A 1 245 ? 23.297 6.879 -7.105 1 96.81 245 SER A O 1
ATOM 1839 N N . GLY A 1 246 ? 22.375 7.797 -8.945 1 94.75 246 GLY A N 1
ATOM 1840 C CA . GLY A 1 246 ? 22.281 6.543 -9.68 1 94.75 246 GLY A CA 1
ATOM 1841 C C . GLY A 1 246 ? 21.156 5.652 -9.195 1 94.75 246 GLY A C 1
ATOM 1842 O O . GLY A 1 246 ? 21.203 4.43 -9.359 1 94.75 246 GLY A O 1
ATOM 1843 N N . PHE A 1 247 ? 20.203 6.191 -8.562 1 97.31 247 PHE A N 1
ATOM 1844 C CA . PHE A 1 247 ? 19.047 5.48 -8.008 1 97.31 247 PHE A CA 1
ATOM 1845 C C . PHE A 1 247 ? 18.344 4.68 -9.094 1 97.31 247 PHE A C 1
ATOM 1847 O O . PHE A 1 247 ? 18.062 3.49 -8.914 1 97.31 247 PHE A O 1
ATOM 1854 N N . ASN A 1 248 ? 18.078 5.27 -10.258 1 96.25 248 ASN A N 1
ATOM 1855 C CA . ASN A 1 248 ? 17.375 4.617 -11.352 1 96.25 248 ASN A CA 1
ATOM 1856 C C . ASN A 1 248 ? 18.156 3.426 -11.898 1 96.25 248 ASN A C 1
ATOM 1858 O O . ASN A 1 248 ? 17.594 2.338 -12.07 1 96.25 248 ASN A O 1
ATOM 1862 N N . SER A 1 249 ? 19.438 3.639 -12.07 1 96.88 249 SER A N 1
ATOM 1863 C CA . SER A 1 249 ? 20.297 2.588 -12.617 1 96.88 249 SER A CA 1
ATOM 1864 C C . SER A 1 249 ? 20.406 1.41 -11.648 1 96.88 249 SER A C 1
ATOM 1866 O O . SER A 1 249 ? 20.5 0.258 -12.078 1 96.88 249 SER A O 1
ATOM 1868 N N . ALA A 1 250 ? 20.469 1.705 -10.359 1 98.06 250 ALA A N 1
ATOM 1869 C CA . ALA A 1 250 ? 20.562 0.653 -9.352 1 98.06 250 ALA A CA 1
ATOM 1870 C C . ALA A 1 250 ? 19.359 -0.294 -9.438 1 98.06 250 ALA A C 1
ATOM 1872 O O . ALA A 1 250 ? 19.531 -1.514 -9.336 1 98.06 250 ALA A O 1
ATOM 1873 N N . ILE A 1 251 ? 18.172 0.23 -9.664 1 98.38 251 ILE A N 1
ATOM 1874 C CA . ILE A 1 251 ? 16.953 -0.563 -9.727 1 98.38 251 ILE A CA 1
ATOM 1875 C C . ILE A 1 251 ? 16.953 -1.43 -10.984 1 98.38 251 ILE A C 1
ATOM 1877 O O . ILE A 1 251 ? 16.641 -2.619 -10.93 1 98.38 251 ILE A O 1
ATOM 1881 N N . HIS A 1 252 ? 17.359 -0.86 -12.141 1 98.12 252 HIS A N 1
ATOM 1882 C CA . HIS A 1 252 ? 17.438 -1.621 -13.375 1 98.12 252 HIS A CA 1
ATOM 1883 C C . HIS A 1 252 ? 18.422 -2.779 -13.242 1 98.12 252 HIS A C 1
ATOM 1885 O O . HIS A 1 252 ? 18.125 -3.904 -13.648 1 98.12 252 HIS A O 1
ATOM 1891 N N . LYS A 1 253 ? 19.578 -2.49 -12.641 1 98.19 253 LYS A N 1
ATOM 1892 C CA . LYS A 1 253 ? 20.594 -3.529 -12.469 1 98.19 253 LYS A CA 1
ATOM 1893 C C . LYS A 1 253 ? 20.062 -4.656 -11.578 1 98.19 253 LYS A C 1
ATOM 1895 O O . LYS A 1 253 ? 20.328 -5.832 -11.844 1 98.19 253 LYS A O 1
ATOM 1900 N N . ALA A 1 254 ? 19.375 -4.301 -10.508 1 98.56 254 ALA A N 1
ATOM 1901 C CA . ALA A 1 254 ? 18.828 -5.297 -9.594 1 98.56 254 ALA A CA 1
ATOM 1902 C C . ALA A 1 254 ? 17.859 -6.223 -10.312 1 98.56 254 ALA A C 1
ATOM 1904 O O . ALA A 1 254 ? 17.938 -7.445 -10.18 1 98.56 254 ALA A O 1
ATOM 1905 N N . VAL A 1 255 ? 16.922 -5.656 -11.094 1 98.44 255 VAL A N 1
ATOM 1906 C CA . VAL A 1 255 ? 15.945 -6.441 -11.828 1 98.44 255 VAL A CA 1
ATOM 1907 C C . VAL A 1 255 ? 16.656 -7.305 -12.875 1 98.44 255 VAL A C 1
ATOM 1909 O O . VAL A 1 255 ? 16.328 -8.484 -13.023 1 98.44 255 VAL A O 1
ATOM 1912 N N . ASP A 1 256 ? 17.641 -6.703 -13.578 1 98.12 256 ASP A N 1
ATOM 1913 C CA . ASP A 1 256 ? 18.391 -7.445 -14.594 1 98.12 256 ASP A CA 1
ATOM 1914 C C . ASP A 1 256 ? 19.094 -8.656 -13.984 1 98.12 256 ASP A C 1
ATOM 1916 O O . ASP A 1 256 ? 19.078 -9.742 -14.562 1 98.12 256 ASP A O 1
ATOM 1920 N N . LYS A 1 257 ? 19.719 -8.484 -12.836 1 98.06 257 LYS A N 1
ATOM 19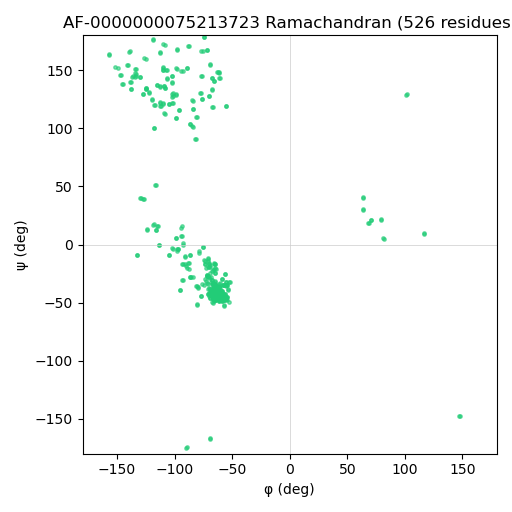21 C CA . LYS A 1 257 ? 20.422 -9.578 -12.18 1 98.06 257 LYS A CA 1
ATOM 1922 C C . LYS A 1 257 ? 19.469 -10.688 -11.766 1 98.06 257 LYS A C 1
ATOM 1924 O O . LYS A 1 257 ? 19.797 -11.867 -11.859 1 98.06 257 LYS A O 1
ATOM 1929 N N . ALA A 1 258 ? 18.297 -10.328 -11.25 1 98.12 258 ALA A N 1
ATOM 1930 C CA . ALA A 1 258 ? 17.281 -11.312 -10.883 1 98.12 258 ALA A CA 1
ATOM 1931 C C . ALA A 1 258 ? 16.797 -12.094 -12.109 1 98.12 258 ALA A C 1
ATOM 1933 O O . ALA A 1 258 ? 16.641 -13.312 -12.055 1 98.12 258 ALA A O 1
ATOM 1934 N N . VAL A 1 259 ? 16.562 -11.375 -13.188 1 97 259 VAL A N 1
ATOM 1935 C CA . VAL A 1 259 ? 16.125 -12.008 -14.43 1 97 259 VAL A CA 1
ATOM 1936 C C . VAL A 1 259 ? 17.203 -12.969 -14.93 1 97 259 VAL A C 1
ATOM 1938 O O . VAL A 1 259 ? 16.891 -14.094 -15.344 1 97 259 VAL A O 1
ATOM 1941 N N . GLU A 1 260 ? 18.438 -12.516 -14.938 1 96.94 260 GLU A N 1
ATOM 1942 C CA . GLU A 1 260 ? 19.562 -13.352 -15.359 1 96.94 260 GLU A CA 1
ATOM 1943 C C . GLU A 1 260 ? 19.625 -14.633 -14.531 1 96.94 260 GLU A C 1
ATOM 1945 O O . GLU A 1 260 ? 19.844 -15.719 -15.07 1 96.94 260 GLU A O 1
ATOM 1950 N N . LYS A 1 261 ? 19.516 -14.492 -13.219 1 96 261 LYS A N 1
ATOM 1951 C CA . LYS A 1 261 ? 19.531 -15.656 -12.336 1 96 261 LYS A CA 1
ATOM 1952 C C . LYS A 1 261 ? 18.375 -16.609 -12.641 1 96 261 LYS A C 1
ATOM 1954 O O . LYS A 1 261 ? 18.562 -17.828 -12.664 1 96 261 LYS A O 1
ATOM 1959 N N . ASP A 1 262 ? 17.172 -16.031 -12.844 1 93.56 262 ASP A N 1
ATOM 1960 C CA . ASP A 1 262 ? 15.984 -16.828 -13.141 1 93.56 262 ASP A CA 1
ATOM 1961 C C . ASP A 1 262 ? 16.188 -17.656 -14.414 1 93.56 262 ASP A C 1
ATOM 1963 O O . ASP A 1 262 ? 15.75 -18.812 -14.484 1 93.56 262 ASP A O 1
ATOM 1967 N N . ASN A 1 263 ? 16.781 -17.078 -15.398 1 90.62 263 ASN A N 1
ATOM 1968 C CA . ASN A 1 263 ? 17.031 -17.75 -16.672 1 90.62 263 ASN A CA 1
ATOM 1969 C C . ASN A 1 263 ? 18 -18.922 -16.5 1 90.62 263 ASN A C 1
ATOM 1971 O O . ASN A 1 263 ? 18.031 -19.828 -17.328 1 90.62 263 ASN A O 1
ATOM 1975 N N . LYS A 1 264 ? 18.766 -18.938 -15.453 1 89.31 264 LYS A N 1
ATOM 1976 C CA . LYS A 1 264 ? 19.766 -19.984 -15.219 1 89.31 264 LYS A CA 1
ATOM 1977 C C . LYS A 1 264 ? 19.188 -21.109 -14.359 1 89.31 264 LYS A C 1
ATOM 1979 O O . LYS A 1 264 ? 19.812 -22.156 -14.18 1 89.31 264 LYS A O 1
ATOM 1984 N N . LEU A 1 265 ? 18.047 -20.75 -13.711 1 83.12 265 LEU A N 1
ATOM 1985 C CA . LEU A 1 265 ? 17.391 -21.766 -12.883 1 83.12 265 LEU A CA 1
ATOM 1986 C C . LEU A 1 265 ? 16.547 -22.688 -13.742 1 83.12 265 LEU A C 1
ATOM 1988 O O . LEU A 1 265 ? 16.484 -23.906 -13.492 1 83.12 265 LEU A O 1
ATOM 1992 N N . MET B 1 1 ? -22.172 17.516 16.766 1 86.56 1 MET B N 1
ATOM 1993 C CA . MET B 1 1 ? -20.875 18.156 16.625 1 86.56 1 MET B CA 1
ATOM 1994 C C . MET B 1 1 ? -20.656 18.641 15.195 1 86.56 1 MET B C 1
ATOM 1996 O O . MET B 1 1 ? -20.984 17.938 14.242 1 86.56 1 MET B O 1
ATOM 2000 N N . SER B 1 2 ? -20.266 19.984 15 1 95.94 2 SER B N 1
ATOM 2001 C CA . SER B 1 2 ? -20.109 20.578 13.672 1 95.94 2 SER B CA 1
ATOM 2002 C C . SER B 1 2 ? -18.656 20.906 13.383 1 95.94 2 SER B C 1
ATOM 2004 O O . SER B 1 2 ? -17.922 21.375 14.258 1 95.94 2 SER B O 1
ATOM 2006 N N . ILE B 1 3 ? -18.266 20.562 12.156 1 98.44 3 ILE B N 1
ATOM 2007 C CA . ILE B 1 3 ? -16.906 20.812 11.719 1 98.44 3 ILE B CA 1
ATOM 2008 C C . ILE B 1 3 ? -16.906 21.797 10.547 1 98.44 3 ILE B C 1
ATOM 2010 O O . ILE B 1 3 ? -17.578 21.562 9.539 1 98.44 3 ILE B O 1
ATOM 2014 N N . GLY B 1 4 ? -16.25 22.891 10.758 1 98.69 4 GLY B N 1
ATOM 2015 C CA . GLY B 1 4 ? -16.125 23.875 9.695 1 98.69 4 GLY B CA 1
ATOM 2016 C C . GLY B 1 4 ? -14.766 23.844 9.023 1 98.69 4 GLY B C 1
ATOM 2017 O O . GLY B 1 4 ? -13.742 23.672 9.68 1 98.69 4 GLY B O 1
ATOM 2018 N N . PHE B 1 5 ? -14.766 23.984 7.711 1 98.81 5 PHE B N 1
ATOM 2019 C CA . PHE B 1 5 ? -13.539 24.094 6.926 1 98.81 5 PHE B CA 1
ATOM 2020 C C . PHE B 1 5 ? -13.398 25.484 6.316 1 98.81 5 PHE B C 1
ATOM 2022 O O . PHE B 1 5 ? -14.297 25.953 5.621 1 98.81 5 PHE B O 1
ATOM 2029 N N . ILE B 1 6 ? -12.336 26.094 6.641 1 98.69 6 ILE B N 1
ATOM 2030 C CA . ILE B 1 6 ? -11.938 27.297 5.922 1 98.69 6 ILE B CA 1
ATOM 2031 C C . ILE B 1 6 ? -10.891 26.953 4.871 1 98.69 6 ILE B C 1
ATOM 2033 O O . ILE B 1 6 ? -9.727 26.719 5.203 1 98.69 6 ILE B O 1
ATOM 2037 N N . GLY B 1 7 ? -11.266 27 3.625 1 97.81 7 GLY B N 1
ATOM 2038 C CA . GLY B 1 7 ? -10.484 26.453 2.529 1 97.81 7 GLY B CA 1
ATOM 2039 C C . GLY B 1 7 ? -10.992 25.109 2.049 1 97.81 7 GLY B C 1
ATOM 2040 O O . GLY B 1 7 ? -11.258 24.219 2.855 1 97.81 7 GLY B O 1
ATOM 2041 N N . CYS B 1 8 ? -11.195 25 0.732 1 96.75 8 CYS B N 1
ATOM 2042 C CA . CYS B 1 8 ? -11.688 23.766 0.125 1 96.75 8 CYS B CA 1
ATOM 2043 C C . CYS B 1 8 ? -10.773 23.312 -1.01 1 96.75 8 CYS B C 1
ATOM 2045 O O . CYS B 1 8 ? -11.242 22.922 -2.078 1 96.75 8 CYS B O 1
ATOM 2047 N N . GLY B 1 9 ? -9.461 23.484 -0.745 1 94.12 9 GLY B N 1
ATOM 2048 C CA . GLY B 1 9 ? -8.5 23 -1.712 1 94.12 9 GLY B CA 1
ATOM 2049 C C . GLY B 1 9 ? -8.445 21.484 -1.781 1 94.12 9 GLY B C 1
ATOM 2050 O O . GLY B 1 9 ? -9.312 20.797 -1.234 1 94.12 9 GLY B O 1
ATOM 2051 N N . ASN B 1 10 ? -7.418 20.953 -2.434 1 92 10 ASN B N 1
ATOM 2052 C CA . ASN B 1 10 ? -7.297 19.516 -2.658 1 92 10 ASN B CA 1
ATOM 2053 C C . ASN B 1 10 ? -7.258 18.75 -1.341 1 92 10 ASN B C 1
ATOM 2055 O O . ASN B 1 10 ? -7.918 17.719 -1.199 1 92 10 ASN B O 1
ATOM 2059 N N . MET B 1 11 ? -6.473 19.25 -0.406 1 94.81 11 MET B N 1
ATOM 2060 C CA . MET B 1 11 ? -6.324 18.547 0.869 1 94.81 11 MET B CA 1
ATOM 2061 C C . MET B 1 11 ? -7.629 18.578 1.659 1 94.81 11 MET B C 1
ATOM 2063 O O . MET B 1 11 ? -8.07 17.547 2.172 1 94.81 11 MET B O 1
ATOM 2067 N N . ALA B 1 12 ? -8.188 19.766 1.784 1 97.06 12 ALA B N 1
ATOM 2068 C CA . ALA B 1 12 ? -9.453 19.906 2.496 1 97.06 12 ALA B CA 1
ATOM 2069 C C . ALA B 1 12 ? -10.523 19.016 1.884 1 97.06 12 ALA B C 1
ATOM 2071 O O . ALA B 1 12 ? -11.266 18.328 2.604 1 97.06 12 ALA B O 1
ATOM 2072 N N . SER B 1 13 ? -10.586 19.016 0.579 1 96.88 13 SER B N 1
ATOM 2073 C CA . SER B 1 13 ? -11.562 18.203 -0.127 1 96.88 13 SER B CA 1
ATOM 2074 C C . SER B 1 13 ? -11.367 16.719 0.182 1 96.88 13 SER B C 1
ATOM 2076 O O . SER B 1 13 ? -12.336 15.984 0.407 1 96.88 13 SER B O 1
ATOM 2078 N N . ALA B 1 14 ? -10.141 16.281 0.168 1 96.56 14 ALA B N 1
ATOM 2079 C CA . ALA B 1 14 ? -9.828 14.883 0.479 1 96.56 14 ALA B CA 1
ATOM 2080 C C . ALA B 1 14 ? -10.289 14.523 1.887 1 96.56 14 ALA B C 1
ATOM 2082 O O . ALA B 1 14 ? -10.844 13.438 2.104 1 96.56 14 ALA B O 1
ATOM 2083 N N . ILE B 1 15 ? -10.039 15.398 2.787 1 97.56 15 ILE B N 1
ATOM 2084 C CA . ILE B 1 15 ? -10.406 15.156 4.176 1 97.56 15 ILE B CA 1
ATOM 2085 C C . ILE B 1 15 ? -11.93 15.125 4.305 1 97.56 15 ILE B C 1
ATOM 2087 O O . ILE B 1 15 ? -12.484 14.227 4.941 1 97.56 15 ILE B O 1
ATOM 2091 N N . ILE B 1 16 ? -12.602 16.078 3.682 1 97.81 16 ILE B N 1
ATOM 2092 C CA . ILE B 1 16 ? -14.062 16.141 3.713 1 97.81 16 ILE B CA 1
ATOM 2093 C C . ILE B 1 16 ? -14.641 14.859 3.127 1 97.81 16 ILE B C 1
ATOM 2095 O O . ILE B 1 16 ? -15.508 14.227 3.736 1 97.81 16 ILE B O 1
ATOM 2099 N N . CYS B 1 17 ? -14.141 14.469 1.962 1 97.44 17 CYS B N 1
ATOM 2100 C CA . CYS B 1 17 ? -14.594 13.234 1.34 1 97.44 17 CYS B CA 1
ATOM 2101 C C . CYS B 1 17 ? -14.367 12.039 2.262 1 97.44 17 CYS B C 1
ATOM 2103 O O . CYS B 1 17 ? -15.258 11.211 2.443 1 97.44 17 CYS B O 1
ATOM 2105 N N . GLY B 1 18 ? -13.219 12.008 2.824 1 97.06 18 GLY B N 1
ATOM 2106 C CA . GLY B 1 18 ? -12.852 10.891 3.682 1 97.06 18 GLY B CA 1
ATOM 2107 C C . GLY B 1 18 ? -13.758 10.75 4.891 1 97.06 18 GLY B C 1
ATOM 2108 O O . GLY B 1 18 ? -14.227 9.648 5.199 1 97.06 18 GLY B O 1
ATOM 2109 N N . ILE B 1 19 ? -14.008 11.836 5.562 1 96.81 19 ILE B N 1
ATOM 2110 C CA . ILE B 1 19 ? -14.75 11.758 6.816 1 96.81 19 ILE B CA 1
ATOM 2111 C C . ILE B 1 19 ? -16.219 11.461 6.527 1 96.81 19 ILE B C 1
ATOM 2113 O O . ILE B 1 19 ? -16.875 10.758 7.297 1 96.81 19 ILE B O 1
ATOM 2117 N N . ILE B 1 20 ? -16.719 11.938 5.379 1 97.31 20 ILE B N 1
ATOM 2118 C CA . ILE B 1 20 ? -18.109 11.672 5.031 1 97.31 20 ILE B CA 1
ATOM 2119 C C . ILE B 1 20 ? -18.25 10.234 4.531 1 97.31 20 ILE B C 1
ATOM 2121 O O . ILE B 1 20 ? -19.141 9.5 4.973 1 97.31 20 ILE B O 1
ATOM 2125 N N . ASP B 1 21 ? -17.359 9.812 3.709 1 96.94 21 ASP B N 1
ATOM 2126 C CA . ASP B 1 21 ? -17.422 8.477 3.123 1 96.94 21 ASP B CA 1
ATOM 2127 C C . ASP B 1 21 ? -17.234 7.402 4.188 1 96.94 21 ASP B C 1
ATOM 2129 O O . ASP B 1 21 ? -17.812 6.32 4.094 1 96.94 21 ASP B O 1
ATOM 2133 N N . SER B 1 22 ? -16.422 7.66 5.066 1 95.69 22 SER B N 1
ATOM 2134 C CA . SER B 1 22 ? -16.172 6.699 6.141 1 95.69 22 SER B CA 1
ATOM 2135 C C . SER B 1 22 ? -17.266 6.762 7.195 1 95.69 22 SER B C 1
ATOM 2137 O O . SER B 1 22 ? -17.25 6.004 8.172 1 95.69 22 SER B O 1
ATOM 2139 N N . LYS B 1 23 ? -18.234 7.738 7.133 1 94.94 23 LYS B N 1
ATOM 2140 C CA . LYS B 1 23 ? -19.359 7.957 8.039 1 94.94 23 LYS B CA 1
ATOM 2141 C C . LYS B 1 23 ? -18.875 8.43 9.414 1 94.94 23 LYS B C 1
ATOM 2143 O O . LYS B 1 23 ? -19.578 8.25 10.414 1 94.94 23 LYS B O 1
ATOM 2148 N N . ALA B 1 24 ? -17.594 8.922 9.367 1 93.94 24 ALA B N 1
ATOM 2149 C CA . ALA B 1 24 ? -17.078 9.484 10.609 1 93.94 24 ALA B CA 1
ATOM 2150 C C . ALA B 1 24 ? -17.844 10.742 11.008 1 93.94 24 ALA B C 1
ATOM 2152 O O . ALA B 1 24 ? -18.016 11.023 12.195 1 93.94 24 ALA B O 1
ATOM 2153 N N . VAL B 1 25 ? -18.25 11.461 10.039 1 94.88 25 VAL B N 1
ATOM 2154 C CA . VAL B 1 25 ? -19.031 12.68 10.219 1 94.88 25 VAL B CA 1
ATOM 2155 C C . VAL B 1 25 ? -20.141 12.75 9.172 1 94.88 25 VAL B C 1
ATOM 2157 O O . VAL B 1 25 ? -19.938 12.367 8.016 1 94.88 25 VAL B O 1
ATOM 2160 N N . LYS B 1 26 ? -21.328 13.195 9.578 1 96.69 26 LYS B N 1
ATOM 2161 C CA . LYS B 1 26 ? -22.422 13.367 8.625 1 96.69 26 LYS B CA 1
ATOM 2162 C C . LYS B 1 26 ? -22.234 14.625 7.789 1 96.69 26 LYS B C 1
ATOM 2164 O O . LYS B 1 26 ? -21.719 15.633 8.281 1 96.69 26 LYS B O 1
ATOM 2169 N N . ALA B 1 27 ? -22.625 14.609 6.559 1 97.69 27 ALA B N 1
ATOM 2170 C CA . ALA B 1 27 ? -22.469 15.734 5.637 1 97.69 27 ALA B CA 1
ATOM 2171 C C . ALA B 1 27 ? -23.109 17 6.207 1 97.69 27 ALA B C 1
ATOM 2173 O O . ALA B 1 27 ? -22.594 18.094 6.02 1 97.69 27 ALA B O 1
ATOM 2174 N N . GLU B 1 28 ? -24.219 16.859 6.938 1 97.19 28 GLU B N 1
ATOM 2175 C CA . GLU B 1 28 ? -24.953 18 7.48 1 97.19 28 GLU B CA 1
ATOM 2176 C C . GLU B 1 28 ? -24.156 18.688 8.594 1 97.19 28 GLU B C 1
ATOM 2178 O O . GLU B 1 28 ? -24.453 19.812 8.961 1 97.19 28 GLU B O 1
ATOM 2183 N N . GLU B 1 29 ? -23.203 17.984 9.086 1 97.94 29 GLU B N 1
ATOM 2184 C CA . GLU B 1 29 ? -22.375 18.5 10.172 1 97.94 29 GLU B CA 1
ATOM 2185 C C . GLU B 1 29 ? -21.125 19.203 9.633 1 97.94 29 GLU B C 1
ATOM 2187 O O . GLU B 1 29 ? -20.312 19.703 10.406 1 97.94 29 GLU B O 1
ATOM 2192 N N . VAL B 1 30 ? -20.984 19.234 8.352 1 98.56 30 VAL B N 1
ATOM 2193 C CA . VAL B 1 30 ? -19.797 19.812 7.723 1 98.56 30 VAL B CA 1
ATOM 2194 C C . VAL B 1 30 ? -20.156 21.172 7.133 1 98.56 30 VAL B C 1
ATOM 2196 O O . VAL B 1 30 ? -21.062 21.281 6.316 1 98.56 30 VAL B O 1
ATOM 2199 N N . ASN B 1 31 ? -19.469 22.172 7.602 1 98.69 31 ASN B N 1
ATOM 2200 C CA . ASN B 1 31 ? -19.578 23.531 7.094 1 98.69 31 ASN B CA 1
ATOM 2201 C C . ASN B 1 31 ? -18.328 23.922 6.309 1 98.69 31 ASN B C 1
ATOM 2203 O O . ASN B 1 31 ? -17.203 23.688 6.75 1 98.69 31 ASN B O 1
ATOM 2207 N N . ILE B 1 32 ? -18.547 24.562 5.102 1 98.81 32 ILE B N 1
ATOM 2208 C CA . ILE B 1 32 ? -17.359 24.859 4.32 1 98.81 32 ILE B CA 1
ATOM 2209 C C . ILE B 1 32 ? -17.422 26.297 3.805 1 98.81 32 ILE B C 1
ATOM 2211 O O . ILE B 1 32 ? -18.5 26.844 3.609 1 98.81 32 ILE B O 1
ATOM 2215 N N . PHE B 1 33 ? -16.25 26.875 3.631 1 98.5 33 PHE B N 1
ATOM 2216 C CA . PHE B 1 33 ? -16.078 28.156 2.959 1 98.5 33 PHE B CA 1
ATOM 2217 C C . PHE B 1 33 ? -14.766 28.172 2.172 1 98.5 33 PHE B C 1
ATOM 2219 O O . PHE B 1 33 ? -13.75 27.656 2.641 1 98.5 33 PHE B O 1
ATOM 2226 N N . ASP B 1 34 ? -14.82 28.688 1.028 1 98.25 34 ASP B N 1
ATOM 2227 C CA . ASP B 1 34 ? -13.664 29 0.187 1 98.25 34 ASP B CA 1
ATOM 2228 C C . ASP B 1 34 ? -13.922 30.25 -0.65 1 98.25 34 ASP B C 1
ATOM 2230 O O . ASP B 1 34 ? -15.055 30.5 -1.071 1 98.25 34 ASP B O 1
ATOM 2234 N N . ILE B 1 35 ? -12.883 31 -0.875 1 95.75 35 ILE B N 1
ATOM 2235 C CA . ILE B 1 35 ? -13.031 32.188 -1.689 1 95.75 35 ILE B CA 1
ATOM 2236 C C . ILE B 1 35 ? -13.312 31.812 -3.139 1 95.75 35 ILE B C 1
ATOM 2238 O O . ILE B 1 35 ? -13.898 32.594 -3.893 1 95.75 35 ILE B O 1
ATOM 2242 N N . TYR B 1 36 ? -12.82 30.656 -3.514 1 95.81 36 TYR B N 1
ATOM 2243 C CA . TYR B 1 36 ? -13.031 30.125 -4.852 1 95.81 36 TYR B CA 1
ATOM 2244 C C . TYR B 1 36 ? -14.344 29.344 -4.93 1 95.81 36 TYR B C 1
ATOM 2246 O O . TYR B 1 36 ? -14.375 28.141 -4.691 1 95.81 36 TYR B O 1
ATOM 2254 N N . ALA B 1 37 ? -15.359 29.859 -5.477 1 93.69 37 ALA B N 1
ATOM 2255 C CA . ALA B 1 37 ? -16.734 29.359 -5.438 1 93.69 37 ALA B CA 1
ATOM 2256 C C . ALA B 1 37 ? -16.828 27.969 -6.047 1 93.69 37 ALA B C 1
ATOM 2258 O O . ALA B 1 37 ? -17.547 27.109 -5.535 1 93.69 37 ALA B O 1
ATOM 2259 N N . PRO B 1 38 ? -16.141 27.75 -7.133 1 95.75 38 PRO B N 1
ATOM 2260 C CA . PRO B 1 38 ? -16.25 26.406 -7.734 1 95.75 38 PRO B CA 1
ATOM 2261 C C . PRO B 1 38 ? -15.82 25.297 -6.785 1 95.75 38 PRO B C 1
ATOM 2263 O O . PRO B 1 38 ? -16.328 24.172 -6.867 1 95.75 38 PRO B O 1
ATOM 2266 N N . ALA B 1 39 ? -14.938 25.547 -5.91 1 95.31 39 ALA B N 1
ATOM 2267 C CA . ALA B 1 39 ? -14.477 24.531 -4.961 1 95.31 39 ALA B CA 1
ATOM 2268 C C . ALA B 1 39 ? -15.594 24.141 -4.004 1 95.31 39 ALA B C 1
ATOM 2270 O O . ALA B 1 39 ? -15.797 22.953 -3.736 1 95.31 39 ALA B O 1
ATOM 2271 N N . THR B 1 40 ? -16.297 25.078 -3.459 1 96.88 40 THR B N 1
ATOM 2272 C CA . THR B 1 40 ? -17.391 24.781 -2.527 1 96.88 40 THR B CA 1
ATOM 2273 C C . THR B 1 40 ? -18.578 24.172 -3.262 1 96.88 40 THR B C 1
ATOM 2275 O O . THR B 1 40 ? -19.266 23.297 -2.717 1 96.88 40 THR B O 1
ATOM 2278 N N . GLN B 1 41 ? -18.781 24.609 -4.469 1 96.12 41 GLN B N 1
ATOM 2279 C CA . GLN B 1 41 ? -19.875 24.078 -5.258 1 96.12 41 GLN B CA 1
ATOM 2280 C C . GLN B 1 41 ? -19.672 22.594 -5.559 1 96.12 41 GLN B C 1
ATOM 2282 O O . GLN B 1 41 ? -20.625 21.812 -5.543 1 96.12 41 GLN B O 1
ATOM 2287 N N . ALA B 1 42 ? -18.469 22.297 -5.848 1 95.81 42 ALA B N 1
ATOM 2288 C CA . ALA B 1 42 ? -18.156 20.906 -6.113 1 95.81 42 ALA B CA 1
ATOM 2289 C C . ALA B 1 42 ? -18.484 20.031 -4.906 1 95.81 42 ALA B C 1
ATOM 2291 O O . ALA B 1 42 ? -19.062 18.953 -5.051 1 95.81 42 ALA B O 1
ATOM 2292 N N . MET B 1 43 ? -18.141 20.469 -3.719 1 96.81 43 MET B N 1
ATOM 2293 C CA . MET B 1 43 ? -18.391 19.719 -2.488 1 96.81 43 MET B CA 1
ATOM 2294 C C . MET B 1 43 ? -19.875 19.656 -2.172 1 96.81 43 MET B C 1
ATOM 2296 O O . MET B 1 43 ? -20.375 18.625 -1.711 1 96.81 43 MET B O 1
ATOM 2300 N N . LYS B 1 44 ? -20.516 20.75 -2.389 1 96.75 44 LYS B N 1
ATOM 2301 C CA . LYS B 1 44 ? -21.953 20.797 -2.162 1 96.75 44 LYS B CA 1
ATOM 2302 C C . LYS B 1 44 ? -22.688 19.828 -3.09 1 96.75 44 LYS B C 1
ATOM 2304 O O . LYS B 1 44 ? -23.594 19.109 -2.66 1 96.75 44 LYS B O 1
ATOM 2309 N N . SER B 1 45 ? -22.266 19.812 -4.332 1 97.19 45 SER B N 1
ATOM 2310 C CA . SER B 1 45 ? -22.875 18.938 -5.32 1 97.19 45 SER B CA 1
ATOM 2311 C C . SER B 1 45 ? -22.656 17.469 -4.973 1 97.19 45 SER B C 1
ATOM 2313 O O . SER B 1 45 ? -23.547 16.641 -5.164 1 97.19 45 SER B O 1
ATOM 2315 N N . LYS B 1 46 ? -21.5 17.203 -4.461 1 95.81 46 LYS B N 1
ATOM 2316 C CA . LYS B 1 46 ? -21.141 15.812 -4.195 1 95.81 46 LYS B CA 1
ATOM 2317 C C . LYS B 1 46 ? -21.766 15.312 -2.904 1 95.81 46 LYS B C 1
ATOM 2319 O O . LYS B 1 46 ? -22.219 14.164 -2.83 1 95.81 46 LYS B O 1
ATOM 2324 N N . TYR B 1 47 ? -21.906 16.141 -1.802 1 97 47 TYR B N 1
ATOM 2325 C CA . TYR B 1 47 ? -22.281 15.609 -0.492 1 97 47 TYR B CA 1
ATOM 2326 C C . TYR B 1 47 ? -23.391 16.438 0.128 1 97 47 TYR B C 1
ATOM 2328 O O . TYR B 1 47 ? -23.922 16.094 1.182 1 97 47 TYR B O 1
ATOM 2336 N N . ASN B 1 48 ? -23.719 17.547 -0.451 1 96.75 48 ASN B N 1
ATOM 2337 C CA . ASN B 1 48 ? -24.719 18.469 0.071 1 96.75 48 ASN B CA 1
ATOM 2338 C C . ASN B 1 48 ? -24.297 19.047 1.422 1 96.75 48 ASN B C 1
ATOM 2340 O O . ASN B 1 48 ? -25.109 19.109 2.354 1 96.75 48 ASN B O 1
ATOM 2344 N N . VAL B 1 49 ? -23.031 19.391 1.582 1 98.19 49 VAL B N 1
ATOM 2345 C CA . VAL B 1 49 ? -22.516 20.031 2.789 1 98.19 49 VAL B CA 1
ATOM 2346 C C . VAL B 1 49 ? -23.016 21.469 2.859 1 98.19 49 VAL B C 1
ATOM 2348 O O . VAL B 1 49 ? -23.609 21.984 1.907 1 98.19 49 VAL B O 1
ATOM 2351 N N . ASN B 1 50 ? -22.828 22.078 4.039 1 98.5 50 ASN B N 1
ATOM 2352 C CA . ASN B 1 50 ? -23.266 23.453 4.238 1 98.5 50 ASN B CA 1
ATOM 2353 C C . ASN B 1 50 ? -22.219 24.453 3.748 1 98.5 50 ASN B C 1
ATOM 2355 O O . ASN B 1 50 ? -21.094 24.453 4.227 1 98.5 50 ASN B O 1
ATOM 2359 N N . VAL B 1 51 ? -22.641 25.359 2.824 1 98.38 51 VAL B N 1
ATOM 2360 C CA . VAL B 1 51 ? -21.734 26.375 2.312 1 98.38 51 VAL B CA 1
ATOM 2361 C C . VAL B 1 51 ? -22.016 27.703 2.988 1 98.38 51 VAL B C 1
ATOM 2363 O O . VAL B 1 51 ? -23.172 28.141 3.059 1 98.38 51 VAL B O 1
ATOM 2366 N N . PHE B 1 52 ? -21.016 28.297 3.52 1 98.25 52 PHE B N 1
ATOM 2367 C CA . PHE B 1 52 ? -21.141 29.594 4.164 1 98.25 52 PHE B CA 1
ATOM 2368 C C . PHE B 1 52 ? -20.453 30.672 3.344 1 98.25 52 PHE B C 1
ATOM 2370 O O . PHE B 1 52 ? -19.719 30.375 2.395 1 98.25 52 PHE B O 1
ATOM 2377 N N . ASP B 1 53 ? -20.625 31.969 3.756 1 96.62 53 ASP B N 1
ATOM 2378 C CA . ASP B 1 53 ? -20.234 33.062 2.895 1 96.62 53 ASP B CA 1
ATOM 2379 C C . ASP B 1 53 ? -18.938 33.719 3.383 1 96.62 53 ASP B C 1
ATOM 2381 O O . ASP B 1 53 ? -18.375 34.562 2.701 1 96.62 53 ASP B O 1
ATOM 2385 N N . SER B 1 54 ? -18.562 33.312 4.527 1 97.56 54 SER B N 1
ATOM 2386 C CA . SER B 1 54 ? -17.344 33.938 5.047 1 97.56 54 SER B CA 1
ATOM 2387 C C . SER B 1 54 ? -16.672 33.031 6.082 1 97.56 54 SER B C 1
ATOM 2389 O O . SER B 1 54 ? -17.297 32.125 6.637 1 97.56 54 SER B O 1
ATOM 2391 N N . GLU B 1 55 ? -15.398 33.344 6.367 1 98.19 55 GLU B N 1
ATOM 2392 C CA . GLU B 1 55 ? -14.641 32.656 7.41 1 98.19 55 GLU B CA 1
ATOM 2393 C C . GLU B 1 55 ? -15.297 32.812 8.773 1 98.19 55 GLU B C 1
ATOM 2395 O O . GLU B 1 55 ? -15.406 31.859 9.547 1 98.19 55 GLU B O 1
ATOM 2400 N N . THR B 1 56 ? -15.742 34.031 9.031 1 97.69 56 THR B N 1
ATOM 2401 C CA . THR B 1 56 ? -16.359 34.375 10.312 1 97.69 56 THR B CA 1
ATOM 2402 C C . THR B 1 56 ? -17.625 33.531 10.547 1 97.69 56 THR B C 1
ATOM 2404 O O . THR B 1 56 ? -17.859 33.062 11.664 1 97.69 56 THR B O 1
ATOM 2407 N N . GLU B 1 57 ? -18.391 33.375 9.523 1 97.62 57 GLU B N 1
ATOM 2408 C CA . GLU B 1 57 ? -19.609 32.562 9.633 1 97.62 57 GLU B CA 1
ATOM 2409 C C . GLU B 1 57 ? -19.297 31.109 9.93 1 97.62 57 GLU B C 1
ATOM 2411 O O . GLU B 1 57 ? -20.047 30.438 10.633 1 97.62 57 GLU B O 1
ATOM 2416 N N . ILE B 1 58 ? -18.203 30.578 9.375 1 98.5 58 ILE B N 1
ATOM 2417 C CA . ILE B 1 58 ? -17.766 29.219 9.672 1 98.5 58 ILE B CA 1
ATOM 2418 C C . ILE B 1 58 ? -17.516 29.078 11.172 1 98.5 58 ILE B C 1
ATOM 2420 O O . ILE B 1 58 ? -18 28.125 11.797 1 98.5 58 ILE B O 1
ATOM 2424 N N . VAL B 1 59 ? -16.797 30 11.711 1 98 59 VAL B N 1
ATOM 2425 C CA . VAL B 1 59 ? -16.438 29.938 13.125 1 98 59 VAL B CA 1
ATOM 2426 C C . VAL B 1 59 ? -17.703 30 13.984 1 98 59 VAL B C 1
ATOM 2428 O O . VAL B 1 59 ? -17.859 29.234 14.938 1 98 59 VAL B O 1
ATOM 2431 N N . LYS B 1 60 ? -18.641 30.891 13.633 1 96.88 60 LYS B N 1
ATOM 2432 C CA . LYS B 1 60 ? -19.844 31.094 14.422 1 96.88 60 LYS B CA 1
ATOM 2433 C C . LYS B 1 60 ? -20.734 29.859 14.391 1 96.88 60 LYS B C 1
ATOM 2435 O O . LYS B 1 60 ? -21.484 29.594 15.336 1 96.88 60 LYS B O 1
ATOM 2440 N N . ASN B 1 61 ? -20.562 29.047 13.406 1 97.06 61 ASN B N 1
ATOM 2441 C CA . ASN B 1 61 ? -21.5 27.953 13.211 1 97.06 61 ASN B CA 1
ATOM 2442 C C . ASN B 1 61 ? -20.828 26.594 13.375 1 97.06 61 ASN B C 1
ATOM 2444 O O . ASN B 1 61 ? -21.359 25.562 12.945 1 97.06 61 ASN B O 1
ATOM 2448 N N . SER B 1 62 ? -19.641 26.547 13.883 1 98.06 62 SER B N 1
ATOM 2449 C CA . SER B 1 62 ? -18.922 25.281 14 1 98.06 62 SER B CA 1
ATOM 2450 C C . SER B 1 62 ? -18.281 25.141 15.383 1 98.06 62 SER B C 1
ATOM 2452 O O . SER B 1 62 ? -17.812 26.109 15.961 1 98.06 62 SER B O 1
ATOM 2454 N N . ASP B 1 63 ? -18.266 23.922 15.875 1 97.19 63 ASP B N 1
ATOM 2455 C CA . ASP B 1 63 ? -17.594 23.625 17.141 1 97.19 63 ASP B CA 1
ATOM 2456 C C . ASP B 1 63 ? -16.094 23.469 16.938 1 97.19 63 ASP B C 1
ATOM 2458 O O . ASP B 1 63 ? -15.305 23.797 17.828 1 97.19 63 ASP B O 1
ATOM 2462 N N . THR B 1 64 ? -15.719 22.922 15.844 1 98.38 64 THR B N 1
ATOM 2463 C CA . THR B 1 64 ? -14.344 22.734 15.414 1 98.38 64 THR B CA 1
ATOM 2464 C C . THR B 1 64 ? -14.109 23.344 14.039 1 98.38 64 THR B C 1
ATOM 2466 O O . THR B 1 64 ? -14.953 23.203 13.148 1 98.38 64 THR B O 1
ATOM 2469 N N . VAL B 1 65 ? -13.031 24.062 13.914 1 98.69 65 VAL B N 1
ATOM 2470 C CA . VAL B 1 65 ? -12.719 24.688 12.633 1 98.69 65 VAL B CA 1
ATOM 2471 C C . VAL B 1 65 ? -11.375 24.172 12.125 1 98.69 65 VAL B C 1
ATOM 2473 O O . VAL B 1 65 ? -10.367 24.234 12.836 1 98.69 65 VAL B O 1
ATOM 2476 N N . ILE B 1 66 ? -11.367 23.656 10.953 1 98.81 66 ILE B N 1
ATOM 2477 C CA . ILE B 1 66 ? -10.148 23.234 10.273 1 98.81 66 ILE B CA 1
ATOM 2478 C C . ILE B 1 66 ? -9.664 24.328 9.336 1 98.81 66 ILE B C 1
ATOM 2480 O O . ILE B 1 66 ? -10.375 24.719 8.406 1 98.81 66 ILE B O 1
ATOM 2484 N N . LEU B 1 67 ? -8.547 24.812 9.656 1 98.75 67 LEU B N 1
ATOM 2485 C CA . LEU B 1 67 ? -7.895 25.812 8.812 1 98.75 67 LEU B CA 1
ATOM 2486 C C . LEU B 1 67 ? -7.102 25.141 7.695 1 98.75 67 LEU B C 1
ATOM 2488 O O . LEU B 1 67 ? -5.961 24.734 7.902 1 98.75 67 LEU B O 1
ATOM 2492 N N . ALA B 1 68 ? -7.676 25.141 6.52 1 98.19 68 ALA B N 1
ATOM 2493 C CA . ALA B 1 68 ? -7.105 24.453 5.371 1 98.19 68 ALA B CA 1
ATOM 2494 C C . ALA B 1 68 ? -6.75 25.438 4.258 1 98.19 68 ALA B C 1
ATOM 2496 O O . ALA B 1 68 ? -7.121 25.234 3.1 1 98.19 68 ALA B O 1
ATOM 2497 N N . VAL B 1 69 ? -6.023 26.469 4.566 1 97.06 69 VAL B N 1
ATOM 2498 C CA . VAL B 1 69 ? -5.586 27.5 3.621 1 97.06 69 VAL B CA 1
ATOM 2499 C C . VAL B 1 69 ? -4.07 27.422 3.445 1 97.06 69 VAL B C 1
ATOM 2501 O O . VAL B 1 69 ? -3.381 26.766 4.227 1 97.06 69 VAL B O 1
ATOM 2504 N N . LYS B 1 70 ? -3.561 28.078 2.404 1 93.62 70 LYS B N 1
ATOM 2505 C CA . LYS B 1 70 ? -2.117 28.156 2.199 1 93.62 70 LYS B CA 1
ATOM 2506 C C . LYS B 1 70 ? -1.431 28.859 3.369 1 93.62 70 LYS B C 1
ATOM 2508 O O . LYS B 1 70 ? -1.993 29.781 3.965 1 93.62 70 LYS B O 1
ATOM 2513 N N . PRO B 1 71 ? -0.253 28.438 3.617 1 94.94 71 PRO B N 1
ATOM 2514 C CA . PRO B 1 71 ? 0.456 29.016 4.758 1 94.94 71 PRO B CA 1
ATOM 2515 C C . PRO B 1 71 ? 0.578 30.531 4.668 1 94.94 71 PRO B C 1
ATOM 2517 O O . PRO B 1 71 ? 0.461 31.234 5.68 1 94.94 71 PRO B O 1
ATOM 2520 N N . ASN B 1 72 ? 0.729 31.078 3.508 1 94.19 72 ASN B N 1
ATOM 2521 C CA . ASN B 1 72 ? 1.006 32.5 3.332 1 94.19 72 ASN B CA 1
ATOM 2522 C C . ASN B 1 72 ? -0.231 33.344 3.604 1 94.19 72 ASN B C 1
ATOM 2524 O O . ASN B 1 72 ? -0.125 34.562 3.805 1 94.19 72 ASN B O 1
ATOM 2528 N N . ILE B 1 73 ? -1.383 32.75 3.674 1 95.81 73 ILE B N 1
ATOM 2529 C CA . ILE B 1 73 ? -2.574 33.562 3.908 1 95.81 73 ILE B CA 1
ATOM 2530 C C . ILE B 1 73 ? -3.168 33.219 5.273 1 95.81 73 ILE B C 1
ATOM 2532 O O . ILE B 1 73 ? -4.168 33.812 5.688 1 95.81 73 ILE B O 1
ATOM 2536 N N . LEU B 1 74 ? -2.596 32.312 6.023 1 97.94 74 LEU B N 1
ATOM 2537 C CA . LEU B 1 74 ? -3.125 31.828 7.301 1 97.94 74 LEU B CA 1
ATOM 2538 C C . LEU B 1 74 ? -3.266 32.969 8.289 1 97.94 74 LEU B C 1
ATOM 2540 O O . LEU B 1 74 ? -4.293 33.094 8.961 1 97.94 74 LEU B O 1
ATOM 2544 N N . ALA B 1 75 ? -2.258 33.844 8.375 1 98 75 ALA B N 1
ATOM 2545 C CA . ALA B 1 75 ? -2.287 34.969 9.312 1 98 75 ALA B CA 1
ATOM 2546 C C . ALA B 1 75 ? -3.488 35.875 9.047 1 98 75 ALA B C 1
ATOM 2548 O O . ALA B 1 75 ? -4.156 36.312 9.984 1 98 75 ALA B O 1
ATOM 2549 N N . SER B 1 76 ? -3.688 36.125 7.781 1 98.06 76 SER B N 1
ATOM 2550 C CA . SER B 1 76 ? -4.809 37 7.398 1 98.06 76 SER B CA 1
ATOM 2551 C C . SER B 1 76 ? -6.141 36.375 7.793 1 98.06 76 SER B C 1
ATOM 2553 O O . SER B 1 76 ? -7.035 37.062 8.281 1 98.06 76 SER B O 1
ATOM 2555 N N . VAL B 1 77 ? -6.316 35.062 7.605 1 98.38 77 VAL B N 1
ATOM 2556 C CA . VAL B 1 77 ? -7.531 34.344 7.961 1 98.38 77 VAL B CA 1
ATOM 2557 C C . VAL B 1 77 ? -7.73 34.375 9.477 1 98.38 77 VAL B C 1
ATOM 2559 O O . VAL B 1 77 ? -8.836 34.625 9.961 1 98.38 77 VAL B O 1
ATOM 2562 N N . LEU B 1 78 ? -6.684 34.125 10.219 1 98.25 78 LEU B N 1
ATOM 2563 C CA . LEU B 1 78 ? -6.746 34.125 11.672 1 98.25 78 LEU B CA 1
ATOM 2564 C C . LEU B 1 78 ? -7.172 35.5 12.195 1 98.25 78 LEU B C 1
ATOM 2566 O O . LEU B 1 78 ? -7.965 35.562 13.141 1 98.25 78 LEU B O 1
ATOM 2570 N N . ASN B 1 79 ? -6.648 36.531 11.578 1 97.31 79 ASN B N 1
ATOM 2571 C CA . ASN B 1 79 ? -7.031 37.875 11.961 1 97.31 79 ASN B CA 1
ATOM 2572 C C . ASN B 1 79 ? -8.516 38.156 11.719 1 97.31 79 ASN B C 1
ATOM 2574 O O . ASN B 1 79 ? -9.188 38.781 12.531 1 97.31 79 ASN B O 1
ATOM 2578 N N . LYS B 1 80 ? -8.984 37.656 10.664 1 97.06 80 LYS B N 1
ATOM 2579 C CA . LYS B 1 80 ? -10.383 37.875 10.281 1 97.06 80 LYS B CA 1
ATOM 2580 C C . LYS B 1 80 ? -11.328 37.188 11.266 1 97.06 80 LYS B C 1
ATOM 2582 O O . LYS B 1 80 ? -12.422 37.688 11.531 1 97.06 80 LYS B O 1
ATOM 2587 N N . ILE B 1 81 ? -10.938 36.062 11.766 1 97.56 81 ILE B N 1
ATOM 2588 C CA . ILE B 1 81 ? -11.875 35.25 12.547 1 97.56 81 ILE B CA 1
ATOM 2589 C C . ILE B 1 81 ? -11.641 35.5 14.031 1 97.56 81 ILE B C 1
ATOM 2591 O O . ILE B 1 81 ? -12.367 34.969 14.875 1 97.56 81 ILE B O 1
ATOM 2595 N N . ASP B 1 82 ? -10.648 36.25 14.43 1 96.94 82 ASP B N 1
ATOM 2596 C CA . ASP B 1 82 ? -10.195 36.438 15.805 1 96.94 82 ASP B CA 1
ATOM 2597 C C . ASP B 1 82 ? -11.359 36.844 16.703 1 96.94 82 ASP B C 1
ATOM 2599 O O . ASP B 1 82 ? -11.555 36.25 17.781 1 96.94 82 ASP B O 1
ATOM 2603 N N . SER B 1 83 ? -12.141 37.844 16.297 1 95 83 SER B N 1
ATOM 2604 C CA . SER B 1 83 ? -13.234 38.344 17.109 1 95 83 SER B CA 1
ATOM 2605 C C . SER B 1 83 ? -14.297 37.281 17.344 1 95 83 SER B C 1
ATOM 2607 O O . SER B 1 83 ? -14.883 37.219 18.422 1 95 83 SER B O 1
ATOM 2609 N N . ALA B 1 84 ? -14.578 36.5 16.328 1 95.31 84 ALA B N 1
ATOM 2610 C CA . ALA B 1 84 ? -15.586 35.469 16.453 1 95.31 84 ALA B CA 1
ATOM 2611 C C . ALA B 1 84 ? -15.125 34.375 17.406 1 95.31 84 ALA B C 1
ATOM 2613 O O . ALA B 1 84 ? -15.945 33.75 18.078 1 95.31 84 ALA B O 1
ATOM 2614 N N . LEU B 1 85 ? -13.844 34.094 17.469 1 95.62 85 LEU B N 1
ATOM 2615 C CA . LEU B 1 85 ? -13.281 33.062 18.328 1 95.62 85 LEU B CA 1
ATOM 2616 C C . LEU B 1 85 ? -13.414 33.438 19.797 1 95.62 85 LEU B C 1
ATOM 2618 O O . LEU B 1 85 ? -13.375 32.594 20.672 1 95.62 85 LEU B O 1
ATOM 2622 N N . ASN B 1 86 ? -13.539 34.688 20.062 1 89.25 86 ASN B N 1
ATOM 2623 C CA . ASN B 1 86 ? -13.711 35.188 21.422 1 89.25 86 ASN B CA 1
ATOM 2624 C C . ASN B 1 86 ? -15.102 34.875 21.969 1 89.25 86 ASN B C 1
ATOM 2626 O O . ASN B 1 86 ? -15.305 34.844 23.188 1 89.25 86 ASN B O 1
ATOM 2630 N N . GLU B 1 87 ? -15.961 34.625 21.125 1 88.5 87 GLU B N 1
ATOM 2631 C CA . GLU B 1 87 ? -17.359 34.469 21.516 1 88.5 87 GLU B CA 1
ATOM 2632 C C . GLU B 1 87 ? -17.672 33 21.859 1 88.5 87 GLU B C 1
ATOM 2634 O O . GLU B 1 87 ? -18.688 32.719 22.5 1 88.5 87 GLU B O 1
ATOM 2639 N N . LYS B 1 88 ? -16.906 32.188 21.453 1 87 88 LYS B N 1
ATOM 2640 C CA . LYS B 1 88 ? -17.141 30.75 21.688 1 87 88 LYS B CA 1
ATOM 2641 C C . LYS B 1 88 ? -15.828 29.984 21.797 1 87 88 LYS B C 1
ATOM 2643 O O . LYS B 1 88 ? -14.828 30.375 21.188 1 87 88 LYS B O 1
ATOM 2648 N N . ASP B 1 89 ? -15.93 28.891 22.562 1 90.56 89 ASP B N 1
ATOM 2649 C CA . ASP B 1 89 ? -14.75 28.047 22.703 1 90.56 89 ASP B CA 1
ATOM 2650 C C . ASP B 1 89 ? -14.609 27.094 21.516 1 90.56 89 ASP B C 1
ATOM 2652 O O . ASP B 1 89 ? -15.109 25.969 21.562 1 90.56 89 ASP B O 1
ATOM 2656 N N . THR B 1 90 ? -13.906 27.516 20.5 1 96 90 THR B N 1
ATOM 2657 C CA . THR B 1 90 ? -13.758 26.781 19.25 1 96 90 THR B CA 1
ATOM 2658 C C . THR B 1 90 ? -12.406 26.062 19.203 1 96 90 THR B C 1
ATOM 2660 O O . THR B 1 90 ? -11.383 26.641 19.562 1 96 90 THR B O 1
ATOM 2663 N N . LEU B 1 91 ? -12.383 24.797 18.891 1 98.25 91 LEU B N 1
ATOM 2664 C CA . LEU B 1 91 ? -11.141 24.109 18.578 1 98.25 91 LEU B CA 1
ATOM 2665 C C . LEU B 1 91 ? -10.656 24.469 17.172 1 98.25 91 LEU B C 1
ATOM 2667 O O . LEU B 1 91 ? -11.406 24.344 16.203 1 98.25 91 LEU B O 1
ATOM 2671 N N . LEU B 1 92 ? -9.422 24.938 17.078 1 98.69 92 LEU B N 1
ATOM 2672 C CA . LEU B 1 92 ? -8.789 25.219 15.797 1 98.69 92 LEU B CA 1
ATOM 2673 C C . LEU B 1 92 ? -7.828 24.094 15.414 1 98.69 92 LEU B C 1
ATOM 2675 O O . LEU B 1 92 ? -6.922 23.766 16.172 1 98.69 92 LEU B O 1
ATOM 2679 N N . ILE B 1 93 ? -8.055 23.484 14.281 1 98.88 93 ILE B N 1
ATOM 2680 C CA . ILE B 1 93 ? -7.133 22.516 13.695 1 98.88 93 ILE B CA 1
ATOM 2681 C C . ILE B 1 93 ? -6.543 23.078 12.406 1 98.88 93 ILE B C 1
ATOM 2683 O O . ILE B 1 93 ? -7.27 23.359 11.453 1 98.88 93 ILE B O 1
ATOM 2687 N N . SER B 1 94 ? -5.277 23.219 12.367 1 98.75 94 SER B N 1
ATOM 2688 C CA . SER B 1 94 ? -4.641 23.781 11.18 1 98.75 94 SER B CA 1
ATOM 2689 C C . SER B 1 94 ? -3.859 22.703 10.422 1 98.75 94 SER B C 1
ATOM 2691 O O . SER B 1 94 ? -3.121 21.922 11.023 1 98.75 94 SER B O 1
ATOM 2693 N N . ILE B 1 95 ? -4 22.703 9.109 1 97.88 95 ILE B N 1
ATOM 2694 C CA . ILE B 1 95 ? -3.197 21.797 8.289 1 97.88 95 ILE B CA 1
ATOM 2695 C C . ILE B 1 95 ? -2.262 22.609 7.398 1 97.88 95 ILE B C 1
ATOM 2697 O O . ILE B 1 95 ? -1.784 22.125 6.371 1 97.88 95 ILE B O 1
ATOM 2701 N N . ALA B 1 96 ? -2.068 23.953 7.738 1 95.19 96 ALA B N 1
ATOM 2702 C CA . ALA B 1 96 ? -1.162 24.812 6.984 1 95.19 96 ALA B CA 1
ATOM 2703 C C . ALA B 1 96 ? 0.293 24.406 7.215 1 95.19 96 ALA B C 1
ATOM 2705 O O . ALA B 1 96 ? 0.76 24.375 8.352 1 95.19 96 ALA B O 1
ATOM 2706 N N . ALA B 1 97 ? 1.022 24.203 6.09 1 90.19 97 ALA B N 1
ATOM 2707 C CA . ALA B 1 97 ? 2.404 23.734 6.145 1 90.19 97 ALA B CA 1
ATOM 2708 C C . ALA B 1 97 ? 3.318 24.797 6.754 1 90.19 97 ALA B C 1
ATOM 2710 O O . ALA B 1 97 ? 3.199 25.984 6.441 1 90.19 97 ALA B O 1
ATOM 2711 N N . GLY B 1 98 ? 4.172 24.391 7.691 1 91.5 98 GLY B N 1
ATOM 2712 C CA . GLY B 1 98 ? 5.238 25.234 8.203 1 91.5 98 GLY B CA 1
ATOM 2713 C C . GLY B 1 98 ? 4.773 26.203 9.266 1 91.5 98 GLY B C 1
ATOM 2714 O O . GLY B 1 98 ? 5.527 27.094 9.688 1 91.5 98 GLY B O 1
ATOM 2715 N N . LYS B 1 99 ? 3.52 26.141 9.695 1 95.94 99 LYS B N 1
ATOM 2716 C CA . LYS B 1 99 ? 2.984 27.047 10.703 1 95.94 99 LYS B CA 1
ATOM 2717 C C . LYS B 1 99 ? 2.756 26.328 12.031 1 95.94 99 LYS B C 1
ATOM 2719 O O . LYS B 1 99 ? 1.865 25.484 12.141 1 95.94 99 LYS B O 1
ATOM 2724 N N . SER B 1 100 ? 3.52 26.688 13.023 1 97.38 100 SER B N 1
ATOM 2725 C CA . SER B 1 100 ? 3.488 26.016 14.32 1 97.38 100 SER B CA 1
ATOM 2726 C C . SER B 1 100 ? 2.254 26.422 15.117 1 97.38 100 SER B C 1
ATOM 2728 O O . SER B 1 100 ? 1.552 27.359 14.758 1 97.38 100 SER B O 1
ATOM 2730 N N . THR B 1 101 ? 1.98 25.672 16.172 1 98.19 101 THR B N 1
ATOM 2731 C CA . THR B 1 101 ? 0.909 26.031 17.094 1 98.19 101 THR B CA 1
ATOM 2732 C C . THR B 1 101 ? 1.188 27.391 17.734 1 98.19 101 THR B C 1
ATOM 2734 O O . THR B 1 101 ? 0.267 28.188 17.953 1 98.19 101 THR B O 1
ATOM 2737 N N . GLU B 1 102 ? 2.461 27.656 18.031 1 97.81 102 GLU B N 1
ATOM 2738 C CA . GLU B 1 102 ? 2.861 28.938 18.594 1 97.81 102 GLU B CA 1
ATOM 2739 C C . GLU B 1 102 ? 2.58 30.078 17.625 1 97.81 102 GLU B C 1
ATOM 2741 O O . GLU B 1 102 ? 2.125 31.156 18.047 1 97.81 102 GLU B O 1
ATOM 2746 N N . PHE B 1 103 ? 2.92 29.828 16.375 1 97.69 103 PHE B N 1
ATOM 2747 C CA . PHE B 1 103 ? 2.629 30.828 15.359 1 97.69 103 PHE B CA 1
ATOM 2748 C C . PHE B 1 103 ? 1.141 31.156 15.336 1 97.69 103 PHE B C 1
ATOM 2750 O O . PHE B 1 103 ? 0.76 32.344 15.359 1 97.69 103 PHE B O 1
ATOM 2757 N N . ILE B 1 104 ? 0.255 30.141 15.328 1 98.25 104 ILE B N 1
ATOM 2758 C CA . ILE B 1 104 ? -1.19 30.312 15.258 1 98.25 104 ILE B CA 1
ATOM 2759 C C . ILE B 1 104 ? -1.675 31.078 16.5 1 98.25 104 ILE B C 1
ATOM 2761 O O . ILE B 1 104 ? -2.434 32.031 16.375 1 98.25 104 ILE B O 1
ATOM 2765 N N . ALA B 1 105 ? -1.169 30.672 17.625 1 97.88 105 ALA B N 1
ATOM 2766 C CA . ALA B 1 105 ? -1.549 31.328 18.875 1 97.88 105 ALA B CA 1
ATOM 2767 C C . ALA B 1 105 ? -1.144 32.781 18.875 1 97.88 105 ALA B C 1
ATOM 2769 O O . ALA B 1 105 ? -1.869 33.656 19.406 1 97.88 105 ALA B O 1
ATOM 2770 N N . SER B 1 106 ? -0.026 33.094 18.297 1 97.94 106 SER B N 1
ATOM 2771 C CA . SER B 1 106 ? 0.514 34.438 18.312 1 97.94 106 SER B CA 1
ATOM 2772 C C . SER B 1 106 ? -0.318 35.375 17.453 1 97.94 106 SER B C 1
ATOM 2774 O O . SER B 1 106 ? -0.232 36.625 17.594 1 97.94 106 SER B O 1
ATOM 2776 N N . GLN B 1 107 ? -1.116 34.812 16.531 1 97.44 107 GLN B N 1
ATOM 2777 C CA . GLN B 1 107 ? -1.938 35.625 15.641 1 97.44 107 GLN B CA 1
ATOM 2778 C C . GLN B 1 107 ? -3.285 35.969 16.281 1 97.44 107 GLN B C 1
ATOM 2780 O O . GLN B 1 107 ? -4.07 36.75 15.727 1 97.44 107 GLN B O 1
ATOM 2785 N N . LEU B 1 108 ? -3.559 35.344 17.406 1 97 108 LEU B N 1
ATOM 2786 C CA . LEU B 1 108 ? -4.871 35.469 18.031 1 97 108 LEU B CA 1
ATOM 2787 C C . LEU B 1 108 ? -4.789 36.281 19.328 1 97 108 LEU B C 1
ATOM 2789 O O . LEU B 1 108 ? -3.738 36.312 19.969 1 97 108 LEU B O 1
ATOM 2793 N N . THR B 1 109 ? -5.887 36.938 19.688 1 95.06 109 THR B N 1
ATOM 2794 C CA . THR B 1 109 ? -5.922 37.781 20.891 1 95.06 109 THR B CA 1
ATOM 2795 C C . THR B 1 109 ? -6.387 36.969 22.094 1 95.06 109 THR B C 1
ATOM 2797 O O . THR B 1 109 ? -6.312 37.438 23.234 1 95.06 109 THR B O 1
ATOM 2800 N N . HIS B 1 110 ? -6.852 35.844 21.844 1 89.38 110 HIS B N 1
ATOM 2801 C CA . HIS B 1 110 ? -7.344 34.969 22.906 1 89.38 110 HIS B CA 1
ATOM 2802 C C . HIS B 1 110 ? -6.656 33.594 22.875 1 89.38 110 HIS B C 1
ATOM 2804 O O . HIS B 1 110 ? -6.09 33.219 21.859 1 89.38 110 HIS B O 1
ATOM 2810 N N . ASP B 1 111 ? -6.777 32.969 24.078 1 92.06 111 ASP B N 1
ATOM 2811 C CA . ASP B 1 111 ? -6.223 31.609 24.188 1 92.06 111 ASP B CA 1
ATOM 2812 C C . ASP B 1 111 ? -7.188 30.578 23.609 1 92.06 111 ASP B C 1
ATOM 2814 O O . ASP B 1 111 ? -8.281 30.375 24.141 1 92.06 111 ASP B O 1
ATOM 2818 N N . ASN B 1 112 ? -6.809 30.062 22.547 1 95.88 112 ASN B N 1
ATOM 2819 C CA . ASN B 1 112 ? -7.652 29.078 21.906 1 95.88 112 ASN B CA 1
ATOM 2820 C C . ASN B 1 112 ? -7.031 27.672 21.984 1 95.88 112 ASN B C 1
ATOM 2822 O O . ASN B 1 112 ? -5.824 27.547 22.172 1 95.88 112 ASN B O 1
ATOM 2826 N N . ARG B 1 113 ? -7.887 26.609 22.016 1 98.06 113 ARG B N 1
ATOM 2827 C CA . ARG B 1 113 ? -7.438 25.234 21.781 1 98.06 113 ARG B CA 1
ATOM 2828 C C . ARG B 1 113 ? -6.977 25.047 20.344 1 98.06 113 ARG B C 1
ATOM 2830 O O . ARG B 1 113 ? -7.746 25.266 19.406 1 98.06 113 ARG B O 1
ATOM 2837 N N . ILE B 1 114 ? -5.684 24.703 20.141 1 98.69 114 ILE B N 1
ATOM 2838 C CA . ILE B 1 114 ? -5.086 24.656 18.812 1 98.69 114 ILE B CA 1
ATOM 2839 C C . ILE B 1 114 ? -4.422 23.281 18.594 1 98.69 114 ILE B C 1
ATOM 2841 O O . ILE B 1 114 ? -3.672 22.812 19.453 1 98.69 114 ILE B O 1
ATOM 2845 N N . ILE B 1 115 ? -4.727 22.672 17.531 1 98.88 115 ILE B N 1
ATOM 2846 C CA . ILE B 1 115 ? -4.047 21.453 17.078 1 98.88 115 ILE B CA 1
ATOM 2847 C C . ILE B 1 115 ? -3.473 21.688 15.68 1 98.88 115 ILE B C 1
ATOM 2849 O O . ILE B 1 115 ? -4.133 22.266 14.812 1 98.88 115 ILE B O 1
ATOM 2853 N N . ARG B 1 116 ? -2.209 21.344 15.484 1 98.81 116 ARG B N 1
ATOM 2854 C CA . ARG B 1 116 ? -1.55 21.344 14.188 1 98.81 116 ARG B CA 1
ATOM 2855 C C . ARG B 1 116 ? -1.505 19.938 13.594 1 98.81 116 ARG B C 1
ATOM 2857 O O . ARG B 1 116 ? -1.131 18.984 14.281 1 98.81 116 ARG B O 1
ATOM 2864 N N . VAL B 1 117 ? -1.932 19.812 12.391 1 98.69 117 VAL B N 1
ATOM 2865 C CA . VAL B 1 117 ? -1.865 18.547 11.68 1 98.69 117 VAL B CA 1
ATOM 2866 C C . VAL B 1 117 ? -1.126 18.734 10.352 1 98.69 117 VAL B C 1
ATOM 2868 O O . VAL B 1 117 ? -1.329 19.734 9.656 1 98.69 117 VAL B O 1
ATOM 2871 N N . MET B 1 118 ? -0.252 17.844 10.062 1 97.94 118 MET B N 1
ATOM 2872 C CA . MET B 1 118 ? 0.42 17.812 8.766 1 97.94 118 MET B CA 1
ATOM 2873 C C . MET B 1 118 ? 0.106 16.516 8.023 1 97.94 118 MET B C 1
ATOM 2875 O O . MET B 1 118 ? 0.7 15.477 8.305 1 97.94 118 MET B O 1
ATOM 2879 N N . PRO B 1 119 ? -0.784 16.547 7.105 1 97.62 119 PRO B N 1
ATOM 2880 C CA . PRO B 1 119 ? -1.06 15.391 6.254 1 97.62 119 PRO B CA 1
ATOM 2881 C C . PRO B 1 119 ? -0.171 15.352 5.012 1 97.62 119 PRO B C 1
ATOM 2883 O O . PRO B 1 119 ? 0.637 16.25 4.797 1 97.62 119 PRO B O 1
ATOM 2886 N N . ASN B 1 120 ? -0.214 14.25 4.281 1 96.38 120 ASN B N 1
ATOM 2887 C CA . ASN B 1 120 ? 0.455 14.195 2.986 1 96.38 120 ASN B CA 1
ATOM 2888 C C . ASN B 1 120 ? -0.535 13.938 1.854 1 96.38 120 ASN B C 1
ATOM 2890 O O . ASN B 1 120 ? -1.739 13.828 2.09 1 96.38 120 ASN B O 1
ATOM 2894 N N . ILE B 1 121 ? -0.085 13.938 0.642 1 95.75 121 ILE B N 1
ATOM 2895 C CA . ILE B 1 121 ? -0.904 13.969 -0.565 1 95.75 121 ILE B CA 1
ATOM 2896 C C . ILE B 1 121 ? -1.725 12.688 -0.668 1 95.75 121 ILE B C 1
ATOM 2898 O O . ILE B 1 121 ? -2.715 12.633 -1.4 1 95.75 121 ILE B O 1
ATOM 2902 N N . ASN B 1 122 ? -1.396 11.664 0.037 1 98 122 ASN B N 1
ATOM 2903 C CA . ASN B 1 122 ? -2.055 10.367 -0.075 1 98 122 ASN B CA 1
ATOM 2904 C C . ASN B 1 122 ? -3.43 10.383 0.588 1 98 122 ASN B C 1
ATOM 2906 O O . ASN B 1 122 ? -4.168 9.398 0.51 1 98 122 ASN B O 1
ATOM 2910 N N . ALA B 1 123 ? -3.82 11.523 1.195 1 97.19 123 ALA B N 1
ATOM 2911 C CA . ALA B 1 123 ? -5.184 11.703 1.686 1 97.19 123 ALA B CA 1
ATOM 2912 C C . ALA B 1 123 ? -6.199 11.5 0.566 1 97.19 123 ALA B C 1
ATOM 2914 O O . ALA B 1 123 ? -7.324 11.055 0.812 1 97.19 123 ALA B O 1
ATOM 2915 N N . LYS B 1 124 ? -5.754 11.727 -0.638 1 95 124 LYS B N 1
ATOM 2916 C CA . LYS B 1 124 ? -6.617 11.633 -1.812 1 95 124 LYS B CA 1
ATOM 2917 C C . LYS B 1 124 ? -7.109 10.203 -2.02 1 95 124 LYS B C 1
ATOM 2919 O O . LYS B 1 124 ? -8.156 9.984 -2.631 1 95 124 LYS B O 1
ATOM 2924 N N . VAL B 1 125 ? -6.312 9.211 -1.485 1 96.88 125 VAL B N 1
ATOM 2925 C CA . VAL B 1 125 ? -6.703 7.812 -1.658 1 96.88 125 VAL B CA 1
ATOM 2926 C C . VAL B 1 125 ? -6.949 7.172 -0.294 1 96.88 125 VAL B C 1
ATOM 2928 O O . VAL B 1 125 ? -6.82 5.957 -0.14 1 96.88 125 VAL B O 1
ATOM 2931 N N . ALA B 1 126 ? -7.121 8.023 0.687 1 96.88 126 ALA B N 1
ATOM 2932 C CA . ALA B 1 126 ? -7.465 7.621 2.047 1 96.88 126 ALA B CA 1
ATOM 2933 C C . ALA B 1 126 ? -6.359 6.773 2.664 1 96.88 126 ALA B C 1
ATOM 2935 O O . ALA B 1 126 ? -6.633 5.832 3.414 1 96.88 126 ALA B O 1
ATOM 2936 N N . GLU B 1 127 ? -5.133 6.992 2.273 1 98.25 127 GLU B N 1
ATOM 2937 C CA . GLU B 1 127 ? -3.969 6.324 2.848 1 98.25 127 GLU B CA 1
ATOM 2938 C C . GLU B 1 127 ? -2.895 7.336 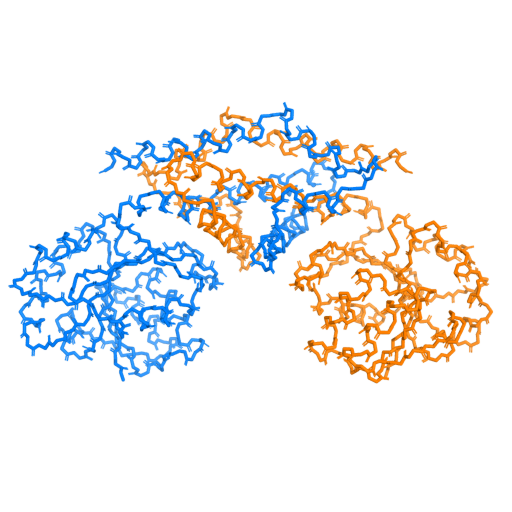3.242 1 98.25 127 GLU B C 1
ATOM 2940 O O . GLU B 1 127 ? -1.71 7.125 2.973 1 98.25 127 GLU B O 1
ATOM 2945 N N . ALA B 1 128 ? -3.307 8.422 3.773 1 98.38 128 ALA B N 1
ATOM 2946 C CA . ALA B 1 128 ? -2.387 9.453 4.238 1 98.38 128 ALA B CA 1
ATOM 2947 C C . ALA B 1 128 ? -1.617 8.992 5.473 1 98.38 128 ALA B C 1
ATOM 2949 O O . ALA B 1 128 ? -2.01 8.023 6.129 1 98.38 128 ALA B O 1
ATOM 2950 N N . ILE B 1 129 ? -0.478 9.562 5.672 1 98.69 129 ILE B N 1
ATOM 2951 C CA . ILE B 1 129 ? 0.147 9.617 6.988 1 98.69 129 ILE B CA 1
ATOM 2952 C C . ILE B 1 129 ? 0.133 11.047 7.508 1 98.69 129 ILE B C 1
ATOM 2954 O O . ILE B 1 129 ? 0.621 11.961 6.84 1 98.69 129 ILE B O 1
ATOM 2958 N N . CYS B 1 130 ? -0.495 11.234 8.664 1 98.69 130 CYS B N 1
ATOM 2959 C CA . CYS B 1 130 ? -0.635 12.555 9.273 1 98.69 130 CYS B CA 1
ATOM 2960 C C . CYS B 1 130 ? 0.116 12.625 10.602 1 98.69 130 CYS B C 1
ATOM 2962 O O . CYS B 1 130 ? 0.116 11.664 11.375 1 98.69 130 CYS B O 1
ATOM 2964 N N . ALA B 1 131 ? 0.792 13.68 10.82 1 98.69 131 ALA B N 1
ATOM 2965 C CA . ALA B 1 131 ? 1.337 14.016 12.133 1 98.69 131 ALA B CA 1
ATOM 2966 C C . ALA B 1 131 ? 0.557 15.156 12.773 1 98.69 131 ALA B C 1
ATOM 2968 O O . ALA B 1 131 ? 0.09 16.062 12.086 1 98.69 131 ALA B O 1
ATOM 2969 N N . TYR B 1 132 ? 0.383 15.062 14.117 1 98.81 132 TYR B N 1
ATOM 2970 C CA . TYR B 1 132 ? -0.276 16.188 14.766 1 98.81 132 TYR B CA 1
ATOM 2971 C C . TYR B 1 132 ? 0.364 16.5 16.109 1 98.81 132 TYR B C 1
ATOM 2973 O O . TYR B 1 132 ? 1.073 15.656 16.672 1 98.81 132 TYR B O 1
ATOM 2981 N N . THR B 1 133 ? 0.26 17.656 16.516 1 98.75 133 THR B N 1
ATOM 2982 C CA . THR B 1 133 ? 0.617 18.141 17.844 1 98.75 133 THR B CA 1
ATOM 2983 C C . THR B 1 133 ? -0.427 19.125 18.359 1 98.75 133 THR B C 1
ATOM 2985 O O . THR B 1 133 ? -1.371 19.469 17.656 1 98.75 133 THR B O 1
ATOM 2988 N N . ALA B 1 134 ? -0.394 19.438 19.641 1 98.75 134 ALA B N 1
ATOM 2989 C CA . ALA B 1 134 ? -1.406 20.281 20.266 1 98.75 134 ALA B CA 1
ATOM 2990 C C . ALA B 1 134 ? -0.765 21.297 21.203 1 98.75 134 ALA B C 1
ATOM 2992 O O . ALA B 1 134 ? 0.303 21.047 21.766 1 98.75 134 ALA B O 1
ATOM 2993 N N . ASN B 1 135 ? -1.358 22.5 21.25 1 98.31 135 ASN B N 1
ATOM 2994 C CA . ASN B 1 135 ? -0.888 23.422 22.281 1 98.31 135 ASN B CA 1
ATOM 2995 C C . ASN B 1 135 ? -1.393 23.016 23.656 1 98.31 135 ASN B C 1
ATOM 2997 O O . ASN B 1 135 ? -2.076 22.016 23.812 1 98.31 135 ASN B O 1
ATOM 3001 N N . ASP B 1 136 ? -1.008 23.75 24.672 1 97.19 136 ASP B N 1
ATOM 3002 C CA . ASP B 1 136 ? -1.265 23.391 26.062 1 97.19 136 ASP B CA 1
ATOM 3003 C C . ASP B 1 136 ? -2.746 23.531 26.391 1 97.19 136 ASP B C 1
ATOM 3005 O O . ASP B 1 136 ? -3.211 23 27.406 1 97.19 136 ASP B O 1
ATOM 3009 N N . LYS B 1 137 ? -3.514 24.219 25.578 1 97.44 137 LYS B N 1
ATOM 3010 C CA . LYS B 1 137 ? -4.922 24.469 25.859 1 97.44 137 LYS B CA 1
ATOM 3011 C C . LYS B 1 137 ? -5.805 23.344 25.328 1 97.44 137 LYS B C 1
ATOM 3013 O O . LYS B 1 137 ? -6.961 23.203 25.734 1 97.44 137 LYS B O 1
ATOM 3018 N N . ALA B 1 138 ? -5.324 22.594 24.391 1 98.19 138 ALA B N 1
ATOM 3019 C CA . ALA B 1 138 ? -6.09 21.5 23.812 1 98.19 138 ALA B CA 1
ATOM 3020 C C . ALA B 1 138 ? -6.316 20.391 24.828 1 98.19 138 ALA B C 1
ATOM 3022 O O . ALA B 1 138 ? -5.426 20.062 25.625 1 98.19 138 ALA B O 1
ATOM 3023 N N . THR B 1 139 ? -7.465 19.797 24.781 1 98 139 THR B N 1
ATOM 3024 C CA . THR B 1 139 ? -7.828 18.75 25.719 1 98 139 THR B CA 1
ATOM 3025 C C . THR B 1 139 ? -7.602 17.375 25.078 1 98 139 THR B C 1
ATOM 3027 O O . THR B 1 139 ? -7.352 17.266 23.891 1 98 139 THR B O 1
ATOM 3030 N N . ASP B 1 140 ? -7.676 16.375 25.953 1 98.38 140 ASP B N 1
ATOM 3031 C CA . ASP B 1 140 ? -7.586 15.008 25.438 1 98.38 140 ASP B CA 1
ATOM 3032 C C . ASP B 1 140 ? -8.727 14.703 24.469 1 98.38 140 ASP B C 1
ATOM 3034 O O . ASP B 1 140 ? -8.555 13.945 23.516 1 98.38 140 ASP B O 1
ATOM 3038 N N . ASP B 1 141 ? -9.844 15.289 24.766 1 98.06 141 ASP B N 1
ATOM 3039 C CA . ASP B 1 141 ? -10.984 15.109 23.875 1 98.06 141 ASP B CA 1
ATOM 3040 C C . ASP B 1 141 ? -10.719 15.727 22.5 1 98.06 141 ASP B C 1
ATOM 3042 O O . ASP B 1 141 ? -11.156 15.195 21.484 1 98.06 141 ASP B O 1
ATOM 3046 N N . ASP B 1 142 ? -10.023 16.844 22.516 1 98.44 142 ASP B N 1
ATOM 3047 C CA . ASP B 1 142 ? -9.641 17.469 21.25 1 98.44 142 ASP B CA 1
ATOM 3048 C C . ASP B 1 142 ? -8.727 16.547 20.438 1 98.44 142 ASP B C 1
ATOM 3050 O O . ASP B 1 142 ? -8.891 16.422 19.219 1 98.44 142 ASP B O 1
ATOM 3054 N N . LYS B 1 143 ? -7.805 15.977 21.156 1 98.69 143 LYS B N 1
ATOM 3055 C CA . LYS B 1 143 ? -6.867 15.062 20.516 1 98.69 143 LYS B CA 1
ATOM 3056 C C . LYS B 1 143 ? -7.586 13.852 19.938 1 98.69 143 LYS B C 1
ATOM 3058 O O . LYS B 1 143 ? -7.328 13.445 18.797 1 98.69 143 LYS B O 1
ATOM 3063 N N . LYS B 1 144 ? -8.461 13.289 20.656 1 98.31 144 LYS B N 1
ATOM 3064 C CA . LYS B 1 144 ? -9.234 12.141 20.203 1 98.31 144 LYS B CA 1
ATOM 3065 C C . LYS B 1 144 ? -10.07 12.492 18.984 1 98.31 144 LYS B C 1
ATOM 3067 O O . LYS B 1 144 ? -10.18 11.688 18.047 1 98.31 144 LYS B O 1
ATOM 3072 N N . LEU B 1 145 ? -10.664 13.648 19.016 1 97.62 145 LEU B N 1
ATOM 3073 C CA . LEU B 1 145 ? -11.461 14.102 17.875 1 97.62 145 LEU B CA 1
ATOM 3074 C C . LEU B 1 145 ? -10.594 14.242 16.641 1 97.62 145 LEU B C 1
ATOM 3076 O O . LEU B 1 145 ? -10.992 13.828 15.547 1 97.62 145 LEU B O 1
ATOM 3080 N N . THR B 1 146 ? -9.438 14.828 16.828 1 98.56 146 THR B N 1
ATOM 3081 C CA . THR B 1 146 ? -8.5 15 15.727 1 98.56 146 THR B CA 1
ATOM 3082 C C . THR B 1 146 ? -8.109 13.648 15.141 1 98.56 146 THR B C 1
ATOM 3084 O O . THR B 1 146 ? -8.094 13.469 13.922 1 98.56 146 THR B O 1
ATOM 3087 N N . GLU B 1 147 ? -7.816 12.703 16.016 1 98.5 147 GLU B N 1
ATOM 3088 C CA . GLU B 1 147 ? -7.473 11.352 15.578 1 98.5 147 GLU B CA 1
ATOM 3089 C C . GLU B 1 147 ? -8.625 10.703 14.812 1 98.5 147 GLU B C 1
ATOM 3091 O O . GLU B 1 147 ? -8.414 10.055 13.789 1 98.5 147 GLU B O 1
ATOM 3096 N N . LYS B 1 148 ? -9.797 10.898 15.258 1 97.31 148 LYS B N 1
ATOM 3097 C CA . LYS B 1 148 ? -10.969 10.352 14.594 1 97.31 148 LYS B CA 1
ATOM 3098 C C . LYS B 1 148 ? -11.125 10.93 13.188 1 97.31 148 LYS B C 1
ATOM 3100 O O . LYS B 1 148 ? -11.375 10.195 12.234 1 97.31 148 LYS B O 1
ATOM 3105 N N . ILE B 1 149 ? -10.945 12.211 13.055 1 97.25 149 ILE B N 1
ATOM 3106 C CA . ILE B 1 149 ? -11.133 12.906 11.789 1 97.25 149 ILE B CA 1
ATOM 3107 C C . ILE B 1 149 ? -10.094 12.414 10.773 1 97.25 149 ILE B C 1
ATOM 3109 O O . ILE B 1 149 ? -10.445 12.008 9.664 1 97.25 149 ILE B O 1
ATOM 3113 N N . PHE B 1 150 ? -8.898 12.367 11.195 1 98.38 150 PHE B N 1
ATOM 3114 C CA . PHE B 1 150 ? -7.832 12.148 10.227 1 98.38 150 PHE B CA 1
ATOM 3115 C C . PHE B 1 150 ? -7.582 10.656 10.031 1 98.38 150 PHE B C 1
ATOM 3117 O O . PHE B 1 150 ? -6.941 10.25 9.055 1 98.38 150 PHE B O 1
ATOM 3124 N N . SER B 1 151 ? -8.086 9.805 10.945 1 97.88 151 SER B N 1
ATOM 3125 C CA . SER B 1 151 ? -8.055 8.367 10.719 1 97.88 151 SER B CA 1
ATOM 3126 C C . SER B 1 151 ? -8.93 7.973 9.531 1 97.88 151 SER B C 1
ATOM 3128 O O . SER B 1 151 ? -8.773 6.891 8.969 1 97.88 151 SER B O 1
ATOM 3130 N N . ALA B 1 152 ? -9.82 8.875 9.133 1 96.88 152 ALA B N 1
ATOM 3131 C CA . ALA B 1 152 ? -10.711 8.633 8 1 96.88 152 ALA B CA 1
ATOM 3132 C C . ALA B 1 152 ? -9.953 8.711 6.68 1 96.88 152 ALA B C 1
ATOM 3134 O O . ALA B 1 152 ? -10.43 8.219 5.652 1 96.88 152 ALA B O 1
ATOM 3135 N N . VAL B 1 153 ? -8.773 9.297 6.715 1 97.5 153 VAL B N 1
ATOM 3136 C CA . VAL B 1 153 ? -8.062 9.484 5.457 1 97.5 153 VAL B CA 1
ATOM 3137 C C . VAL B 1 153 ? -6.684 8.828 5.543 1 97.5 153 VAL B C 1
ATOM 3139 O O . VAL B 1 153 ? -5.824 9.062 4.691 1 97.5 153 VAL B O 1
ATOM 3142 N N . GLY B 1 154 ? -6.441 8.047 6.516 1 97.88 154 GLY B N 1
ATOM 3143 C CA . GLY B 1 154 ? -5.172 7.352 6.656 1 97.88 154 GLY B CA 1
ATOM 3144 C C . GLY B 1 154 ? -4.773 7.129 8.102 1 97.88 154 GLY B C 1
ATOM 3145 O O . GLY B 1 154 ? -5.625 6.859 8.953 1 97.88 154 GLY B O 1
ATOM 3146 N N . GLU B 1 155 ? -3.439 7.148 8.359 1 98.31 155 GLU B N 1
ATOM 3147 C CA . GLU B 1 155 ? -2.889 7.02 9.711 1 98.31 155 GLU B CA 1
ATOM 3148 C C . GLU B 1 155 ? -2.535 8.383 10.297 1 98.31 155 GLU B C 1
ATOM 3150 O O . GLU B 1 155 ? -2.254 9.328 9.555 1 98.31 155 GLU B O 1
ATOM 3155 N N . ILE B 1 156 ? -2.604 8.453 11.594 1 98.56 156 ILE B N 1
ATOM 3156 C CA . ILE B 1 156 ? -2.26 9.695 12.273 1 98.56 156 ILE B CA 1
ATOM 3157 C C . ILE B 1 156 ? -1.436 9.391 13.523 1 98.56 156 ILE B C 1
ATOM 3159 O O . ILE B 1 156 ? -1.72 8.438 14.242 1 98.56 156 ILE B O 1
ATOM 3163 N N . ILE B 1 157 ? -0.354 10.156 13.688 1 98.5 157 ILE B N 1
ATOM 3164 C CA . ILE B 1 157 ? 0.521 9.938 14.828 1 98.5 157 ILE B CA 1
ATOM 3165 C C . ILE B 1 157 ? 0.789 11.258 15.539 1 98.5 157 ILE B C 1
ATOM 3167 O O . ILE B 1 157 ? 0.852 12.312 14.906 1 98.5 157 ILE B O 1
ATOM 3171 N N . TYR B 1 158 ? 0.891 11.227 16.859 1 98.56 158 TYR B N 1
ATOM 3172 C CA . TYR B 1 158 ? 1.332 12.383 17.625 1 98.56 158 TYR B CA 1
ATOM 3173 C C . TYR B 1 158 ? 2.846 12.555 17.531 1 98.56 158 TYR B C 1
ATOM 3175 O O . TYR B 1 158 ? 3.592 11.586 17.688 1 98.56 158 TYR B O 1
ATOM 3183 N N . LEU B 1 159 ? 3.283 13.719 17.234 1 98.31 159 LEU B N 1
ATOM 3184 C CA . LEU B 1 159 ? 4.699 14.078 17.234 1 98.31 159 LEU B CA 1
ATOM 3185 C C . LEU B 1 159 ? 4.922 15.414 17.938 1 98.31 159 LEU B C 1
ATOM 3187 O O . LEU B 1 159 ? 4.105 16.328 17.812 1 98.31 159 LEU B O 1
ATOM 3191 N N . ASP B 1 160 ? 6.059 15.469 18.547 1 97.5 160 ASP B N 1
ATOM 3192 C CA . ASP B 1 160 ? 6.473 16.781 19.031 1 97.5 160 ASP B CA 1
ATOM 3193 C C . ASP B 1 160 ? 6.676 17.75 17.875 1 97.5 160 ASP B C 1
ATOM 3195 O O . ASP B 1 160 ? 7.141 17.359 16.797 1 97.5 160 ASP B O 1
ATOM 3199 N N . GLU B 1 161 ? 6.395 19.031 18.188 1 96.62 161 GLU B N 1
ATOM 3200 C CA . GLU B 1 161 ? 6.438 20.094 17.172 1 96.62 161 GLU B CA 1
ATOM 3201 C C . GLU B 1 161 ? 7.789 20.109 16.469 1 96.62 161 GLU B C 1
ATOM 3203 O O . GLU B 1 161 ? 7.855 20.391 15.266 1 96.62 161 GLU B O 1
ATOM 3208 N N . ASN B 1 162 ? 8.875 19.812 17.156 1 95.56 162 ASN B N 1
ATOM 3209 C CA . ASN B 1 162 ? 10.219 19.922 16.609 1 95.56 162 ASN B CA 1
ATOM 3210 C C . ASN B 1 162 ? 10.484 18.844 15.562 1 95.56 162 ASN B C 1
ATOM 3212 O O . ASN B 1 162 ? 11.453 18.922 14.805 1 95.56 162 ASN B O 1
ATOM 3216 N N . TYR B 1 163 ? 9.641 17.781 15.398 1 97.19 163 TYR B N 1
ATOM 3217 C CA . TYR B 1 163 ? 9.836 16.703 14.445 1 97.19 163 TYR B CA 1
ATOM 3218 C C . TYR B 1 163 ? 9.039 16.953 13.172 1 97.19 163 TYR B C 1
ATOM 3220 O O . TYR B 1 163 ? 9.156 16.188 12.203 1 97.19 163 TYR B O 1
ATOM 3228 N N . PHE B 1 164 ? 8.227 18.031 13.109 1 97 164 PHE B N 1
ATOM 3229 C CA . PHE B 1 164 ? 7.344 18.266 11.977 1 97 164 PHE B CA 1
ATOM 3230 C C . PHE B 1 164 ? 8.156 18.531 10.711 1 97 164 PHE B C 1
ATOM 3232 O O . PHE B 1 164 ? 7.777 18.094 9.625 1 97 164 PHE B O 1
ATOM 3239 N N . PRO B 1 165 ? 9.273 19.219 10.805 1 95.69 165 PRO B N 1
ATOM 3240 C CA . PRO B 1 165 ? 10.07 19.375 9.586 1 95.69 165 PRO B CA 1
ATOM 3241 C C . PRO B 1 165 ? 10.539 18.047 9.016 1 95.69 165 PRO B C 1
ATOM 3243 O O . PRO B 1 165 ? 10.406 17.797 7.812 1 95.69 165 PRO B O 1
ATOM 3246 N N . LEU B 1 166 ? 11.086 17.188 9.883 1 97.56 166 LEU B N 1
ATOM 3247 C CA . LEU B 1 166 ? 11.531 15.883 9.43 1 97.56 166 LEU B CA 1
ATOM 3248 C C . LEU B 1 166 ? 10.352 15.047 8.945 1 97.56 166 LEU B C 1
ATOM 3250 O O . LEU B 1 166 ? 10.469 14.297 7.973 1 97.56 166 LEU B O 1
ATOM 3254 N N . PHE B 1 167 ? 9.188 15.164 9.602 1 98.38 167 PHE B N 1
ATOM 3255 C CA . PHE B 1 167 ? 7.973 14.516 9.125 1 98.38 167 PHE B CA 1
ATOM 3256 C C . PHE B 1 167 ? 7.613 14.992 7.727 1 98.38 167 PHE B C 1
ATOM 3258 O O . PHE B 1 167 ? 7.195 14.195 6.883 1 98.38 167 PHE B O 1
ATOM 3265 N N . GLY B 1 168 ? 7.734 16.281 7.508 1 96.5 168 GLY B N 1
ATOM 3266 C CA . GLY B 1 168 ? 7.461 16.828 6.188 1 96.5 168 GLY B CA 1
ATOM 3267 C C . GLY B 1 168 ? 8.273 16.172 5.09 1 96.5 168 GLY B C 1
ATOM 3268 O O . GLY B 1 168 ? 7.797 16.016 3.967 1 96.5 168 GLY B O 1
ATOM 3269 N N . VAL B 1 169 ? 9.469 15.773 5.48 1 97.25 169 VAL B N 1
ATOM 3270 C CA . VAL B 1 169 ? 10.344 15.117 4.512 1 97.25 169 VAL B CA 1
ATOM 3271 C C . VAL B 1 169 ? 9.938 13.648 4.367 1 97.25 169 VAL B C 1
ATOM 3273 O O . VAL B 1 169 ? 9.609 13.195 3.268 1 97.25 169 VAL B O 1
ATOM 3276 N N . LEU B 1 170 ? 9.812 12.844 5.453 1 98.31 170 LEU B N 1
ATOM 3277 C CA . LEU B 1 170 ? 9.539 11.414 5.422 1 98.31 170 LEU B CA 1
ATOM 3278 C C . LEU B 1 170 ? 8.109 11.133 4.965 1 98.31 170 LEU B C 1
ATOM 3280 O O . LEU B 1 170 ? 7.863 10.164 4.246 1 98.31 170 LEU B O 1
ATOM 3284 N N . GLY B 1 171 ? 7.207 11.969 5.375 1 97.94 171 GLY B N 1
ATOM 3285 C CA . GLY B 1 171 ? 5.809 11.781 5.016 1 97.94 171 GLY B CA 1
ATOM 3286 C C . GLY B 1 171 ? 5.406 12.539 3.768 1 97.94 171 GLY B C 1
ATOM 3287 O O . GLY B 1 171 ? 4.52 12.102 3.029 1 97.94 171 GLY B O 1
ATOM 3288 N N . GLY B 1 172 ? 6.062 13.664 3.561 1 96.94 172 GLY B N 1
ATOM 3289 C CA . GLY B 1 172 ? 5.652 14.562 2.49 1 96.94 172 GLY B CA 1
ATOM 3290 C C . GLY B 1 172 ? 6.426 14.352 1.204 1 96.94 172 GLY B C 1
ATOM 3291 O O . GLY B 1 172 ? 5.855 14.406 0.113 1 96.94 172 GLY B O 1
ATOM 3292 N N . CYS B 1 173 ? 7.719 14.102 1.25 1 98.12 173 CYS B N 1
ATOM 3293 C CA . CYS B 1 173 ? 8.555 13.938 0.068 1 98.12 173 CYS B CA 1
ATOM 3294 C C . CYS B 1 173 ? 8.539 12.5 -0.419 1 98.12 173 CYS B C 1
ATOM 3296 O O . CYS B 1 173 ? 8.719 12.234 -1.61 1 98.12 173 CYS B O 1
ATOM 3298 N N . THR B 1 174 ? 8.32 11.57 0.515 1 98.75 174 THR B N 1
ATOM 3299 C CA . THR B 1 174 ? 8.438 10.141 0.246 1 98.75 174 THR B CA 1
ATOM 3300 C C . THR B 1 174 ? 7.504 9.727 -0.885 1 98.75 174 THR B C 1
ATOM 3302 O O . THR B 1 174 ? 7.848 8.859 -1.696 1 98.75 174 THR B O 1
ATOM 3305 N N . PRO B 1 175 ? 6.289 10.312 -1.034 1 98.75 175 PRO B N 1
ATOM 3306 C CA . PRO B 1 175 ? 5.449 9.922 -2.17 1 98.75 175 PRO B CA 1
ATOM 3307 C C . PRO B 1 175 ? 6.168 10.07 -3.512 1 98.75 175 PRO B C 1
ATOM 3309 O O . PRO B 1 175 ? 6.121 9.156 -4.34 1 98.75 175 PRO B O 1
ATOM 3312 N N . ALA B 1 176 ? 6.84 11.148 -3.723 1 98.75 176 ALA B N 1
ATOM 3313 C CA . ALA B 1 176 ? 7.562 11.352 -4.977 1 98.75 176 ALA B CA 1
ATOM 3314 C C . ALA B 1 176 ? 8.656 10.305 -5.156 1 98.75 176 ALA B C 1
ATOM 3316 O O . ALA B 1 176 ? 8.859 9.789 -6.258 1 98.75 176 ALA B O 1
ATOM 3317 N N . LEU B 1 177 ? 9.391 9.984 -4.102 1 98.81 177 LEU B N 1
ATOM 3318 C CA . LEU B 1 177 ? 10.453 8.992 -4.152 1 98.81 177 LEU B CA 1
ATOM 3319 C C . LEU B 1 177 ? 9.891 7.602 -4.438 1 98.81 177 LEU B C 1
ATOM 3321 O O . LEU B 1 177 ? 10.5 6.828 -5.184 1 98.81 177 LEU B O 1
ATOM 3325 N N . ALA B 1 178 ? 8.742 7.324 -3.838 1 98.88 178 ALA B N 1
ATOM 3326 C CA . ALA B 1 178 ? 8.07 6.047 -4.074 1 98.88 178 ALA B CA 1
ATOM 3327 C C . ALA B 1 178 ? 7.594 5.938 -5.52 1 98.88 178 ALA B C 1
ATOM 3329 O O . ALA B 1 178 ? 7.703 4.879 -6.137 1 98.88 178 ALA B O 1
ATOM 3330 N N . TYR B 1 179 ? 7.012 7.074 -6.051 1 98.81 179 TYR B N 1
ATOM 3331 C CA . TYR B 1 179 ? 6.613 7.082 -7.453 1 98.81 179 TYR B CA 1
ATOM 3332 C C . TYR B 1 179 ? 7.793 6.746 -8.359 1 98.81 179 TYR B C 1
ATOM 3334 O O . TYR B 1 179 ? 7.66 5.965 -9.297 1 98.81 179 TYR B O 1
ATOM 3342 N N . MET B 1 180 ? 8.914 7.285 -8.086 1 98.56 180 MET B N 1
ATOM 3343 C CA . MET B 1 180 ? 10.117 7.031 -8.875 1 98.56 180 MET B CA 1
ATOM 3344 C C . MET B 1 180 ? 10.539 5.57 -8.773 1 98.56 180 MET B C 1
ATOM 3346 O O . MET B 1 180 ? 10.867 4.941 -9.781 1 98.56 180 MET B O 1
ATOM 3350 N N . PHE B 1 181 ? 10.57 5.062 -7.535 1 98.81 181 PHE B N 1
ATOM 3351 C CA . PHE B 1 181 ? 10.938 3.674 -7.277 1 98.81 181 PHE B CA 1
ATOM 3352 C C . PHE B 1 181 ? 10.055 2.723 -8.078 1 98.81 181 PHE B C 1
ATOM 3354 O O . PHE B 1 181 ? 10.562 1.845 -8.781 1 98.81 181 PHE B O 1
ATOM 3361 N N . ILE B 1 182 ? 8.734 2.955 -8.07 1 98.88 182 ILE B N 1
ATOM 3362 C CA . ILE B 1 182 ? 7.754 2.086 -8.719 1 98.88 182 ILE B CA 1
ATOM 3363 C C . ILE B 1 182 ? 7.879 2.215 -10.234 1 98.88 182 ILE B C 1
ATOM 3365 O O . ILE B 1 182 ? 7.848 1.213 -10.953 1 98.88 182 ILE B O 1
ATOM 3369 N N . ASP B 1 183 ? 8.031 3.439 -10.695 1 98.69 183 ASP B N 1
ATOM 3370 C CA . ASP B 1 183 ? 8.148 3.66 -12.133 1 98.69 183 ASP B CA 1
ATOM 3371 C C . ASP B 1 183 ? 9.398 2.992 -12.695 1 98.69 183 ASP B C 1
ATOM 3373 O O . ASP B 1 183 ? 9.383 2.455 -13.805 1 98.69 183 ASP B O 1
ATOM 3377 N N . GLU B 1 184 ? 10.484 3.059 -11.961 1 98.62 184 GLU B N 1
ATOM 3378 C CA . GLU B 1 184 ? 11.727 2.457 -12.43 1 98.62 184 GLU B CA 1
ATOM 3379 C C . GLU B 1 184 ? 11.633 0.934 -12.445 1 98.62 184 GLU B C 1
ATOM 3381 O O . GLU B 1 184 ? 12.203 0.283 -13.328 1 98.62 184 GLU B O 1
ATOM 3386 N N . LEU B 1 185 ? 10.984 0.331 -11.453 1 98.75 185 LEU B N 1
ATOM 3387 C CA . LEU B 1 185 ? 10.703 -1.101 -11.508 1 98.75 185 LEU B CA 1
ATOM 3388 C C . LEU B 1 185 ? 9.93 -1.459 -1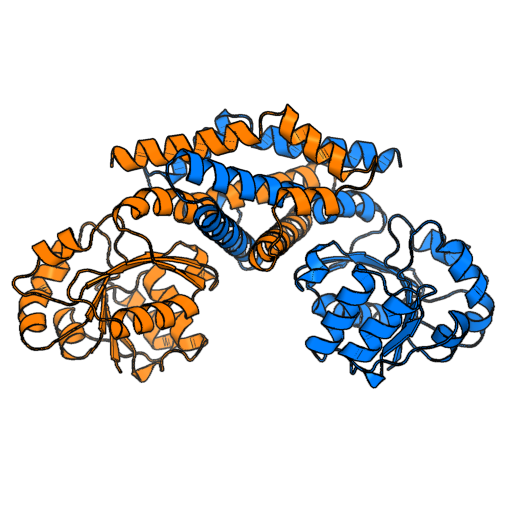2.773 1 98.75 185 LEU B C 1
ATOM 3390 O O . LEU B 1 185 ? 10.281 -2.416 -13.461 1 98.75 185 LEU B O 1
ATOM 3394 N N . ALA B 1 186 ? 8.891 -0.646 -13.023 1 98.62 186 ALA B N 1
ATOM 3395 C CA . ALA B 1 186 ? 8.07 -0.879 -14.211 1 98.62 186 ALA B CA 1
ATOM 3396 C C . ALA B 1 186 ? 8.898 -0.744 -15.484 1 98.62 186 ALA B C 1
ATOM 3398 O O . ALA B 1 186 ? 8.742 -1.539 -16.422 1 98.62 186 ALA B O 1
ATOM 3399 N N . ARG B 1 187 ? 9.758 0.25 -15.547 1 98.5 187 ARG B N 1
ATOM 3400 C CA . ARG B 1 187 ? 10.617 0.451 -16.719 1 98.5 187 ARG B CA 1
ATOM 3401 C C . ARG B 1 187 ? 11.578 -0.716 -16.891 1 98.5 187 ARG B C 1
ATOM 3403 O O . ARG B 1 187 ? 11.898 -1.097 -18.031 1 98.5 187 ARG B O 1
ATOM 3410 N N . ALA B 1 188 ? 12.078 -1.199 -15.805 1 98.56 188 ALA B N 1
ATOM 3411 C CA . ALA B 1 188 ? 12.906 -2.398 -15.891 1 98.56 188 ALA B CA 1
ATOM 3412 C C . ALA B 1 188 ? 12.117 -3.57 -16.469 1 98.56 188 ALA B C 1
ATOM 3414 O O . ALA B 1 188 ? 12.672 -4.398 -17.203 1 98.56 188 ALA B O 1
ATOM 3415 N N . GLY B 1 189 ? 10.828 -3.699 -16.062 1 98.38 189 GLY B N 1
ATOM 3416 C CA . GLY B 1 189 ? 9.953 -4.68 -16.703 1 98.38 189 GLY B CA 1
ATOM 3417 C C . GLY B 1 189 ? 9.82 -4.484 -18.188 1 98.38 189 GLY B C 1
ATOM 3418 O O . GLY B 1 189 ? 9.883 -5.449 -18.953 1 98.38 189 GLY B O 1
ATOM 3419 N N . VAL B 1 190 ? 9.672 -3.234 -18.641 1 98.38 190 VAL B N 1
ATOM 3420 C CA . VAL B 1 190 ? 9.57 -2.902 -20.047 1 98.38 190 VAL B CA 1
ATOM 3421 C C . VAL B 1 190 ? 10.867 -3.283 -20.766 1 98.38 190 VAL B C 1
ATOM 3423 O O . VAL B 1 190 ? 10.844 -3.889 -21.844 1 98.38 190 VAL B O 1
ATOM 3426 N N . LYS B 1 191 ? 11.969 -2.91 -20.172 1 98.31 191 LYS B N 1
ATOM 3427 C CA . LYS B 1 191 ? 13.273 -3.258 -20.734 1 98.31 191 LYS B CA 1
ATOM 3428 C C . LYS B 1 191 ? 13.375 -4.758 -21 1 98.31 191 LYS B C 1
ATOM 3430 O O . LYS B 1 191 ? 14.008 -5.176 -21.969 1 98.31 191 LYS B O 1
ATOM 3435 N N . ASN B 1 192 ? 12.719 -5.527 -20.188 1 97.62 192 ASN B N 1
ATOM 3436 C CA . ASN B 1 192 ? 12.797 -6.98 -20.281 1 97.62 192 ASN B CA 1
ATOM 3437 C C . ASN B 1 192 ? 11.602 -7.562 -21.031 1 97.62 192 ASN B C 1
ATOM 3439 O O . ASN B 1 192 ? 11.383 -8.773 -21.016 1 97.62 192 ASN B O 1
ATOM 3443 N N . GLY B 1 193 ? 10.688 -6.723 -21.625 1 97.31 193 GLY B N 1
ATOM 3444 C CA . GLY B 1 193 ? 9.781 -7.211 -22.641 1 97.31 193 GLY B CA 1
ATOM 3445 C C . GLY B 1 193 ? 8.32 -7.125 -22.234 1 97.31 193 GLY B C 1
ATOM 3446 O O . GLY B 1 193 ? 7.438 -7.594 -22.953 1 97.31 193 GLY B O 1
ATOM 3447 N N . MET B 1 194 ? 7.984 -6.492 -21.172 1 98 194 MET B N 1
ATOM 3448 C CA . MET B 1 194 ? 6.605 -6.402 -20.688 1 98 194 MET B CA 1
ATOM 3449 C C . MET B 1 194 ? 6.008 -5.039 -21.016 1 98 194 MET B C 1
ATOM 3451 O O . MET B 1 194 ? 6.711 -4.027 -21 1 98 194 MET B O 1
ATOM 3455 N N . LYS B 1 195 ? 4.723 -5.031 -21.312 1 98.12 195 LYS B N 1
ATOM 3456 C CA . LYS B 1 195 ? 4.051 -3.758 -21.547 1 98.12 195 LYS B CA 1
ATOM 3457 C C . LYS B 1 195 ? 4.102 -2.879 -20.297 1 98.12 195 LYS B C 1
ATOM 3459 O O . LYS B 1 195 ? 3.967 -3.375 -19.172 1 98.12 195 LYS B O 1
ATOM 3464 N N . LYS B 1 196 ? 4.25 -1.574 -20.5 1 97.69 196 LYS B N 1
ATOM 3465 C CA . LYS B 1 196 ? 4.461 -0.622 -19.422 1 97.69 196 LYS B CA 1
ATOM 3466 C C . LYS B 1 196 ? 3.297 -0.645 -18.438 1 97.69 196 LYS B C 1
ATOM 3468 O O . LYS B 1 196 ? 3.504 -0.612 -17.219 1 97.69 196 LYS B O 1
ATOM 3473 N N . ASP B 1 197 ? 2.076 -0.635 -18.906 1 97.56 197 ASP B N 1
ATOM 3474 C CA . ASP B 1 197 ? 0.904 -0.591 -18.047 1 97.56 197 ASP B CA 1
ATOM 3475 C C . ASP B 1 197 ? 0.827 -1.834 -17.156 1 97.56 197 ASP B C 1
ATOM 3477 O O . ASP B 1 197 ? 0.494 -1.742 -15.977 1 97.56 197 ASP B O 1
ATOM 3481 N N . VAL B 1 198 ? 1.172 -3.033 -17.672 1 98.12 198 VAL B N 1
ATOM 3482 C CA . VAL B 1 198 ? 1.178 -4.285 -16.922 1 98.12 198 VAL B CA 1
ATOM 3483 C C . VAL B 1 198 ? 2.299 -4.262 -15.883 1 98.12 198 VAL B C 1
ATOM 3485 O O . VAL B 1 198 ? 2.072 -4.562 -14.703 1 98.12 198 VAL B O 1
ATOM 3488 N N . ALA B 1 199 ? 3.492 -3.83 -16.312 1 98.62 199 ALA B N 1
ATOM 3489 C CA . ALA B 1 199 ? 4.645 -3.758 -15.414 1 98.62 199 ALA B CA 1
ATOM 3490 C C . ALA B 1 199 ? 4.387 -2.791 -14.266 1 98.62 199 ALA B C 1
ATOM 3492 O O . ALA B 1 199 ? 4.777 -3.053 -13.125 1 98.62 199 ALA B O 1
ATOM 3493 N N . LEU B 1 200 ? 3.742 -1.669 -14.617 1 98.62 200 LEU B N 1
ATOM 3494 C CA . LEU B 1 200 ? 3.443 -0.661 -13.602 1 98.62 200 LEU B CA 1
ATOM 3495 C C . LEU B 1 200 ? 2.461 -1.201 -12.57 1 98.62 200 LEU B C 1
ATOM 3497 O O . LEU B 1 200 ? 2.65 -1.012 -11.367 1 98.62 200 LEU B O 1
ATOM 3501 N N . LYS B 1 201 ? 1.408 -1.864 -13.031 1 98.5 201 LYS B N 1
ATOM 3502 C CA . LYS B 1 201 ? 0.421 -2.443 -12.117 1 98.5 201 LYS B CA 1
ATOM 3503 C C . LYS B 1 201 ? 1.062 -3.477 -11.195 1 98.5 201 LYS B C 1
ATOM 3505 O O . LYS B 1 201 ? 0.819 -3.475 -9.992 1 98.5 201 LYS B O 1
ATOM 3510 N N . ILE B 1 202 ? 1.897 -4.367 -11.758 1 98.81 202 ILE B N 1
ATOM 3511 C CA . ILE B 1 202 ? 2.57 -5.406 -10.992 1 98.81 202 ILE B CA 1
ATOM 3512 C C . ILE B 1 202 ? 3.475 -4.77 -9.938 1 98.81 202 ILE B C 1
ATOM 3514 O O . ILE B 1 202 ? 3.414 -5.125 -8.758 1 98.81 202 ILE B O 1
ATOM 3518 N N . SER B 1 203 ? 4.254 -3.787 -10.352 1 98.81 203 SER B N 1
ATOM 3519 C CA . SER B 1 203 ? 5.215 -3.141 -9.461 1 98.81 203 SER B CA 1
ATOM 3520 C C . SER B 1 203 ? 4.512 -2.373 -8.344 1 98.81 203 SER B C 1
ATOM 3522 O O . SER B 1 203 ? 4.879 -2.492 -7.176 1 98.81 203 SER B O 1
ATOM 3524 N N . ALA B 1 204 ? 3.479 -1.585 -8.734 1 98.88 204 ALA B N 1
ATOM 3525 C CA . ALA B 1 204 ? 2.76 -0.771 -7.762 1 98.88 204 ALA B CA 1
ATOM 3526 C C . ALA B 1 204 ? 2.061 -1.647 -6.723 1 98.88 204 ALA B C 1
ATOM 3528 O O . ALA B 1 204 ? 2.135 -1.378 -5.523 1 98.88 204 ALA B O 1
ATOM 3529 N N . GLN B 1 205 ? 1.433 -2.732 -7.152 1 98.88 205 GLN B N 1
ATOM 3530 C CA . GLN B 1 205 ? 0.733 -3.627 -6.234 1 98.88 205 GLN B CA 1
ATOM 3531 C C . GLN B 1 205 ? 1.714 -4.359 -5.324 1 98.88 205 GLN B C 1
ATOM 3533 O O . GLN B 1 205 ? 1.431 -4.578 -4.145 1 98.88 205 GLN B O 1
ATOM 3538 N N . ALA B 1 206 ? 2.844 -4.777 -5.898 1 98.88 206 ALA B N 1
ATOM 3539 C CA . ALA B 1 206 ? 3.863 -5.445 -5.094 1 98.88 206 ALA B CA 1
ATOM 3540 C C . ALA B 1 206 ? 4.402 -4.512 -4.008 1 98.88 206 ALA B C 1
ATOM 3542 O O . ALA B 1 206 ? 4.598 -4.93 -2.865 1 98.88 206 ALA B O 1
ATOM 3543 N N . VAL B 1 207 ? 4.617 -3.252 -4.359 1 98.88 207 VAL B N 1
ATOM 3544 C CA . VAL B 1 207 ? 5.117 -2.27 -3.404 1 98.88 207 VAL B CA 1
ATOM 3545 C C . VAL B 1 207 ? 4.059 -1.995 -2.34 1 98.88 207 VAL B C 1
ATOM 3547 O O . VAL B 1 207 ? 4.363 -1.945 -1.146 1 98.88 207 VAL B O 1
ATOM 3550 N N . LEU B 1 208 ? 2.814 -1.836 -2.758 1 98.88 208 LEU B N 1
ATOM 3551 C CA . LEU B 1 208 ? 1.712 -1.597 -1.833 1 98.88 208 LEU B CA 1
ATOM 3552 C C . LEU B 1 208 ? 1.617 -2.713 -0.799 1 98.88 208 LEU B C 1
ATOM 3554 O O . LEU B 1 208 ? 1.593 -2.451 0.405 1 98.88 208 LEU B O 1
ATOM 3558 N N . GLY B 1 209 ? 1.572 -3.928 -1.262 1 98.75 209 GLY B N 1
ATOM 3559 C CA . GLY B 1 209 ? 1.484 -5.062 -0.355 1 98.75 209 GLY B CA 1
ATOM 3560 C C . GLY B 1 209 ? 2.674 -5.172 0.58 1 98.75 209 GLY B C 1
ATOM 3561 O O . GLY B 1 209 ? 2.525 -5.566 1.738 1 98.75 209 GLY B O 1
ATOM 3562 N N . SER B 1 210 ? 3.867 -4.844 0.103 1 98.81 210 SER B N 1
ATOM 3563 C CA . SER B 1 210 ? 5.082 -4.926 0.91 1 98.81 210 SER B CA 1
ATOM 3564 C C . SER B 1 210 ? 5.062 -3.9 2.039 1 98.81 210 SER B C 1
ATOM 3566 O O . SER B 1 210 ? 5.473 -4.199 3.162 1 98.81 210 SER B O 1
ATOM 3568 N N . ALA B 1 211 ? 4.629 -2.668 1.665 1 98.81 211 ALA B N 1
ATOM 3569 C CA . ALA B 1 211 ? 4.488 -1.656 2.709 1 98.81 211 ALA B CA 1
ATOM 3570 C C . ALA B 1 211 ? 3.494 -2.105 3.777 1 98.81 211 ALA B C 1
ATOM 3572 O O . ALA B 1 211 ? 3.738 -1.929 4.973 1 98.81 211 ALA B O 1
ATOM 3573 N N . LYS B 1 212 ? 2.406 -2.674 3.375 1 98.56 212 LYS B N 1
ATOM 3574 C CA . LYS B 1 212 ? 1.397 -3.158 4.312 1 98.56 212 LYS B CA 1
ATOM 3575 C C . LYS B 1 212 ? 1.954 -4.277 5.188 1 98.56 212 LYS B C 1
ATOM 3577 O O . LYS B 1 212 ? 1.624 -4.371 6.371 1 98.56 212 LYS B O 1
ATOM 3582 N N . MET B 1 213 ? 2.789 -5.156 4.59 1 98.12 213 MET B N 1
ATOM 3583 C CA . MET B 1 213 ? 3.438 -6.215 5.359 1 98.12 213 MET B CA 1
ATOM 3584 C C . MET B 1 213 ? 4.234 -5.633 6.52 1 98.12 213 MET B C 1
ATOM 3586 O O . MET B 1 213 ? 4.172 -6.145 7.641 1 98.12 213 MET B O 1
ATOM 3590 N N . ILE B 1 214 ? 4.988 -4.582 6.25 1 98.38 214 ILE B N 1
ATOM 3591 C CA . ILE B 1 214 ? 5.777 -3.932 7.293 1 98.38 214 ILE B CA 1
ATOM 3592 C C . ILE B 1 214 ? 4.848 -3.381 8.367 1 98.38 214 ILE B C 1
ATOM 3594 O O . ILE B 1 214 ? 5.098 -3.555 9.562 1 98.38 214 ILE B O 1
ATOM 3598 N N . LEU B 1 215 ? 3.73 -2.715 7.965 1 98.12 215 LEU B N 1
ATOM 3599 C CA . LEU B 1 215 ? 2.818 -2.041 8.883 1 98.12 215 LEU B CA 1
ATOM 3600 C C . LEU B 1 215 ? 2.082 -3.049 9.758 1 98.12 215 LEU B C 1
ATOM 3602 O O . LEU B 1 215 ? 1.735 -2.748 10.898 1 98.12 215 LEU B O 1
ATOM 3606 N N . GLU B 1 216 ? 1.84 -4.258 9.227 1 96.62 216 GLU B N 1
ATOM 3607 C CA . GLU B 1 216 ? 1.019 -5.227 9.945 1 96.62 216 GLU B CA 1
ATOM 3608 C C . GLU B 1 216 ? 1.883 -6.289 10.625 1 96.62 216 GLU B C 1
ATOM 3610 O O . GLU B 1 216 ? 1.371 -7.141 11.352 1 96.62 216 GLU B O 1
ATOM 3615 N N . SER B 1 217 ? 3.105 -6.137 10.344 1 91.06 217 SER B N 1
ATOM 3616 C CA . SER B 1 217 ? 3.988 -7.133 10.945 1 91.06 217 SER B CA 1
ATOM 3617 C C . SER B 1 217 ? 4.793 -6.531 12.094 1 91.06 217 SER B C 1
ATOM 3619 O O . SER B 1 217 ? 4.965 -5.312 12.172 1 91.06 217 SER B O 1
ATOM 3621 N N . ASP B 1 218 ? 5.141 -7.305 13.07 1 88 218 ASP B N 1
ATOM 3622 C CA . ASP B 1 218 ? 6.051 -6.871 14.125 1 88 218 ASP B CA 1
ATOM 3623 C C . ASP B 1 218 ? 7.492 -7.25 13.797 1 88 218 ASP B C 1
ATOM 3625 O O . ASP B 1 218 ? 8.375 -7.141 14.648 1 88 218 ASP B O 1
ATOM 3629 N N . GLU B 1 219 ? 7.676 -7.57 12.555 1 92.44 219 GLU B N 1
ATOM 3630 C CA . GLU B 1 219 ? 9 -8.039 12.164 1 92.44 219 GLU B CA 1
ATOM 3631 C C . GLU B 1 219 ? 9.859 -6.887 11.633 1 92.44 219 GLU B C 1
ATOM 3633 O O . GLU B 1 219 ? 9.336 -5.949 11.031 1 92.44 219 GLU B O 1
ATOM 3638 N N . HIS B 1 220 ? 11.133 -7.07 11.883 1 96.25 220 HIS B N 1
ATOM 3639 C CA . HIS B 1 220 ? 12.086 -6.148 11.273 1 96.25 220 HIS B CA 1
ATOM 3640 C C . HIS B 1 220 ? 12.102 -6.293 9.758 1 96.25 220 HIS B C 1
ATOM 3642 O O . HIS B 1 220 ? 12.039 -7.41 9.234 1 96.25 220 HIS B O 1
ATOM 3648 N N . PRO B 1 221 ? 12.211 -5.129 9 1 97.44 221 PRO B N 1
ATOM 3649 C CA . PRO B 1 221 ? 12.195 -5.207 7.539 1 97.44 221 PRO B CA 1
ATOM 3650 C C . PRO B 1 221 ? 13.234 -6.176 6.988 1 97.44 221 PRO B C 1
ATOM 3652 O O . PRO B 1 221 ? 12.961 -6.902 6.027 1 97.44 221 PRO B O 1
ATOM 3655 N N . TYR B 1 222 ? 14.398 -6.25 7.516 1 96.25 222 TYR B N 1
ATOM 3656 C CA . TYR B 1 222 ? 15.43 -7.137 7 1 96.25 222 TYR B CA 1
ATOM 3657 C C . TYR B 1 222 ? 15.086 -8.594 7.281 1 96.25 222 TYR B C 1
ATOM 3659 O O . TYR B 1 222 ? 15.523 -9.492 6.555 1 96.25 222 TYR B O 1
ATOM 3667 N N . ASP B 1 223 ? 14.32 -8.867 8.375 1 97.25 223 ASP B N 1
ATOM 3668 C CA . ASP B 1 223 ? 13.789 -10.211 8.562 1 97.25 223 ASP B CA 1
ATOM 3669 C C . ASP B 1 223 ? 12.82 -10.578 7.438 1 97.25 223 ASP B C 1
ATOM 3671 O O . ASP B 1 223 ? 12.812 -11.711 6.965 1 97.25 223 ASP B O 1
ATOM 3675 N N . LEU B 1 224 ? 12.023 -9.633 7.055 1 97.56 224 LEU B N 1
ATOM 3676 C CA . LEU B 1 224 ? 11.102 -9.844 5.945 1 97.56 224 LEU B CA 1
ATOM 3677 C C . LEU B 1 224 ? 11.852 -10.086 4.645 1 97.56 224 LEU B C 1
ATOM 3679 O O . LEU B 1 224 ? 11.445 -10.922 3.834 1 97.56 224 LEU B O 1
ATOM 3683 N N . ILE B 1 225 ? 12.969 -9.312 4.406 1 97.94 225 ILE B N 1
ATOM 3684 C CA . ILE B 1 225 ? 13.797 -9.523 3.227 1 97.94 225 ILE B CA 1
ATOM 3685 C C . ILE B 1 225 ? 14.312 -10.961 3.205 1 97.94 225 ILE B C 1
ATOM 3687 O O . ILE B 1 225 ? 14.273 -11.625 2.168 1 97.94 225 ILE B O 1
ATOM 3691 N N . ASP B 1 226 ? 14.727 -11.445 4.363 1 96.69 226 ASP B N 1
ATOM 3692 C CA . ASP B 1 226 ? 15.258 -12.797 4.465 1 96.69 226 ASP B CA 1
ATOM 3693 C C . ASP B 1 226 ? 14.188 -13.836 4.129 1 96.69 226 ASP B C 1
ATOM 3695 O O . ASP B 1 226 ? 14.492 -14.883 3.555 1 96.69 226 ASP B O 1
ATOM 3699 N N . LYS B 1 227 ? 12.977 -13.586 4.461 1 93.88 227 LYS B N 1
ATOM 3700 C CA . LYS B 1 227 ? 11.875 -14.508 4.211 1 93.88 227 LYS B CA 1
ATOM 3701 C C . LYS B 1 227 ? 11.547 -14.578 2.723 1 93.88 227 LYS B C 1
ATOM 3703 O O . LYS B 1 227 ? 11.047 -15.602 2.238 1 93.88 227 LYS B O 1
ATOM 3708 N N . VAL B 1 228 ? 11.828 -13.508 2.018 1 95.62 228 VAL B N 1
ATOM 3709 C CA . VAL B 1 228 ? 11.555 -13.469 0.584 1 95.62 228 VAL B CA 1
ATOM 3710 C C . VAL B 1 228 ? 12.711 -14.102 -0.181 1 95.62 228 VAL B C 1
ATOM 3712 O O . VAL B 1 228 ? 12.523 -14.648 -1.269 1 95.62 228 VAL B O 1
ATOM 3715 N N . CYS B 1 229 ? 13.914 -14.047 0.378 1 95.94 229 CYS B N 1
ATOM 3716 C CA . CYS B 1 229 ? 15.125 -14.555 -0.266 1 95.94 229 CYS B CA 1
ATOM 3717 C C . CYS B 1 229 ? 15.273 -16.062 -0.029 1 95.94 229 CYS B C 1
ATOM 3719 O O . CYS B 1 229 ? 15.438 -16.5 1.11 1 95.94 229 CYS B O 1
ATOM 3721 N N . SER B 1 230 ? 15.234 -16.875 -1.046 1 91.5 230 SER B N 1
ATOM 3722 C CA . SER B 1 230 ? 15.586 -18.281 -0.965 1 91.5 230 SER B CA 1
ATOM 3723 C C . SER B 1 230 ? 17.078 -18.5 -1.227 1 91.5 230 SER B C 1
ATOM 3725 O O . SER B 1 230 ? 17.719 -17.672 -1.891 1 91.5 230 SER B O 1
ATOM 3727 N N . PRO B 1 231 ? 17.672 -19.562 -0.655 1 93.69 231 PRO B N 1
ATOM 3728 C CA . PRO B 1 231 ? 19.094 -19.828 -0.911 1 93.69 231 PRO B CA 1
ATOM 3729 C C . PRO B 1 231 ? 19.406 -19.938 -2.4 1 93.69 231 PRO B C 1
ATOM 3731 O O . PRO B 1 231 ? 18.891 -20.828 -3.082 1 93.69 231 PRO B O 1
ATOM 3734 N N . GLY B 1 232 ? 20.234 -19.078 -2.85 1 93.25 232 GLY B N 1
ATOM 3735 C CA . GLY B 1 232 ? 20.656 -19.094 -4.242 1 93.25 232 GLY B CA 1
ATOM 3736 C C . GLY B 1 232 ? 19.562 -18.672 -5.199 1 93.25 232 GLY B C 1
ATOM 3737 O O . GLY B 1 232 ? 19.641 -18.953 -6.398 1 93.25 232 GLY B O 1
ATOM 3738 N N . GLY B 1 233 ? 18.578 -17.953 -4.688 1 94.62 233 GLY B N 1
ATOM 3739 C CA . GLY B 1 233 ? 17.438 -17.594 -5.508 1 94.62 233 GLY B CA 1
ATOM 3740 C C . GLY B 1 233 ? 17.625 -16.281 -6.246 1 94.62 233 GLY B C 1
ATOM 3741 O O . GLY B 1 233 ? 18.719 -15.703 -6.23 1 94.62 233 GLY B O 1
ATOM 3742 N N . THR B 1 234 ? 16.578 -15.797 -6.949 1 96.81 234 THR B N 1
ATOM 3743 C CA . THR B 1 234 ? 16.625 -14.594 -7.766 1 96.81 234 THR B CA 1
ATOM 3744 C C . THR B 1 234 ? 16.594 -13.344 -6.883 1 96.81 234 THR B C 1
ATOM 3746 O O . THR B 1 234 ? 17.281 -12.359 -7.168 1 96.81 234 THR B O 1
ATOM 3749 N N . THR B 1 235 ? 15.891 -13.406 -5.781 1 97.75 235 THR B N 1
ATOM 3750 C CA . THR B 1 235 ? 15.68 -12.227 -4.945 1 97.75 235 THR B CA 1
ATOM 3751 C C . THR B 1 235 ? 17 -11.773 -4.316 1 97.75 235 THR B C 1
ATOM 3753 O O . THR B 1 235 ? 17.266 -10.57 -4.242 1 97.75 235 THR B O 1
ATOM 3756 N N . ILE B 1 236 ? 17.812 -12.75 -3.828 1 98 236 ILE B N 1
ATOM 3757 C CA . ILE B 1 236 ? 19.062 -12.383 -3.174 1 98 236 ILE B CA 1
ATOM 3758 C C . ILE B 1 236 ? 20 -11.727 -4.184 1 98 236 ILE B C 1
ATOM 3760 O O . ILE B 1 236 ? 20.766 -10.828 -3.832 1 98 236 ILE B O 1
ATOM 3764 N N . GLU B 1 237 ? 19.922 -12.125 -5.438 1 98 237 GLU B N 1
ATOM 3765 C CA . GLU B 1 237 ? 20.719 -11.477 -6.473 1 98 237 GLU B CA 1
ATOM 3766 C C . GLU B 1 237 ? 20.312 -10.016 -6.656 1 98 237 GLU B C 1
ATOM 3768 O O . GLU B 1 237 ? 21.156 -9.141 -6.824 1 98 237 GLU B O 1
ATOM 3773 N N . ALA B 1 238 ? 19.047 -9.766 -6.648 1 98.56 238 ALA B N 1
ATOM 3774 C CA . ALA B 1 238 ? 18.547 -8.398 -6.777 1 98.56 238 ALA B CA 1
ATOM 3775 C C . ALA B 1 238 ? 18.938 -7.551 -5.574 1 98.56 238 ALA B C 1
ATOM 3777 O O . ALA B 1 238 ? 19.391 -6.414 -5.727 1 98.56 238 ALA B O 1
ATOM 3778 N N . VAL B 1 239 ? 18.781 -8.117 -4.371 1 98.38 239 VAL B N 1
ATOM 3779 C CA . VAL B 1 239 ? 19.078 -7.41 -3.129 1 98.38 239 VAL B CA 1
ATOM 3780 C C . VAL B 1 239 ? 20.547 -7.031 -3.09 1 98.38 239 VAL B C 1
ATOM 3782 O O . VAL B 1 239 ? 20.891 -5.883 -2.811 1 98.38 239 VAL B O 1
ATOM 3785 N N . THR B 1 240 ? 21.375 -7.996 -3.373 1 98 240 THR B N 1
ATOM 3786 C CA . THR B 1 240 ? 22.797 -7.742 -3.322 1 98 240 THR B CA 1
ATOM 3787 C C . THR B 1 240 ? 23.219 -6.758 -4.41 1 98 240 THR B C 1
ATOM 3789 O O . THR B 1 240 ? 24.141 -5.957 -4.211 1 98 240 THR B O 1
ATOM 3792 N N . SER B 1 241 ? 22.562 -6.82 -5.531 1 98.25 241 SER B N 1
ATOM 3793 C CA . SER B 1 241 ? 22.828 -5.863 -6.602 1 98.25 241 SER B CA 1
ATOM 3794 C C . SER B 1 241 ? 22.516 -4.438 -6.164 1 98.25 241 SER B C 1
ATOM 3796 O O . SER B 1 241 ? 23.281 -3.512 -6.441 1 98.25 241 SER B O 1
ATOM 3798 N N . LEU B 1 242 ? 21.375 -4.191 -5.453 1 97.88 242 LEU B N 1
ATOM 3799 C CA . LEU B 1 242 ? 21.031 -2.871 -4.934 1 97.88 242 LEU B CA 1
ATOM 3800 C C . LEU B 1 242 ? 22.109 -2.363 -3.979 1 97.88 242 LEU B C 1
ATOM 3802 O O . LEU B 1 242 ? 22.5 -1.197 -4.047 1 97.88 242 LEU B O 1
ATOM 3806 N N . GLN B 1 243 ? 22.531 -3.27 -3.125 1 96.31 243 GLN B N 1
ATOM 3807 C CA . GLN B 1 243 ? 23.547 -2.9 -2.143 1 96.31 243 GLN B CA 1
ATOM 3808 C C . GLN B 1 243 ? 24.844 -2.469 -2.824 1 96.31 243 GLN B C 1
ATOM 3810 O O . GLN B 1 243 ? 25.453 -1.475 -2.43 1 96.31 243 GLN B O 1
ATOM 3815 N N . GLU B 1 244 ? 25.203 -3.137 -3.842 1 96.94 244 GLU B N 1
ATOM 3816 C CA . GLU B 1 244 ? 26.438 -2.867 -4.566 1 96.94 244 GLU B CA 1
ATOM 3817 C C . GLU B 1 244 ? 26.344 -1.569 -5.363 1 96.94 244 GLU B C 1
ATOM 3819 O O . GLU B 1 244 ? 27.359 -0.913 -5.617 1 96.94 244 GLU B O 1
ATOM 3824 N N . SER B 1 245 ? 25.172 -1.198 -5.734 1 96.75 245 SER B N 1
ATOM 3825 C CA . SER B 1 245 ? 24.969 -0.078 -6.648 1 96.75 245 SER B CA 1
ATOM 3826 C C . SER B 1 245 ? 24.734 1.22 -5.883 1 96.75 245 SER B C 1
ATOM 3828 O O . SER B 1 245 ? 24.344 2.23 -6.473 1 96.75 245 SER B O 1
ATOM 3830 N N . GLY B 1 246 ? 24.875 1.244 -4.527 1 94.75 246 GLY B N 1
ATOM 3831 C CA . GLY B 1 246 ? 24.75 2.455 -3.73 1 94.75 246 GLY B CA 1
ATOM 3832 C C . GLY B 1 246 ? 23.312 2.857 -3.479 1 94.75 246 GLY B C 1
ATOM 3833 O O . GLY B 1 246 ? 23.016 4.035 -3.25 1 94.75 246 GLY B O 1
ATOM 3834 N N . PHE B 1 247 ? 22.406 1.958 -3.584 1 97.31 247 PHE B N 1
ATOM 3835 C CA . PHE B 1 247 ? 20.984 2.18 -3.398 1 97.31 247 PHE B CA 1
ATOM 3836 C C . PHE B 1 247 ? 20.703 2.797 -2.035 1 97.31 247 PHE B C 1
ATOM 3838 O O . PHE B 1 247 ? 19.984 3.801 -1.935 1 97.31 247 PHE B O 1
ATOM 3845 N N . ASN B 1 248 ? 21.281 2.279 -0.959 1 96.25 248 ASN B N 1
ATOM 3846 C CA . ASN B 1 248 ? 21.062 2.758 0.401 1 96.25 248 ASN B CA 1
ATOM 3847 C C . ASN B 1 248 ? 21.562 4.191 0.578 1 96.25 248 ASN B C 1
ATOM 3849 O O . ASN B 1 248 ? 20.844 5.039 1.107 1 96.25 248 ASN B O 1
ATOM 3853 N N . SER B 1 249 ? 22.734 4.438 0.048 1 96.88 249 SER B N 1
ATOM 3854 C CA . SER B 1 249 ? 23.328 5.762 0.175 1 96.88 249 SER B CA 1
ATOM 3855 C C . SER B 1 249 ? 22.531 6.809 -0.59 1 96.88 249 SER B C 1
ATOM 3857 O O . SER B 1 249 ? 22.438 7.961 -0.163 1 96.88 249 SER B O 1
ATOM 3859 N N . ALA B 1 250 ? 22.016 6.426 -1.759 1 98.06 250 ALA B N 1
ATOM 3860 C CA . ALA B 1 250 ? 21.219 7.344 -2.568 1 98.06 250 ALA B CA 1
ATOM 3861 C C . ALA B 1 250 ? 20 7.836 -1.796 1 98.06 250 ALA B C 1
ATOM 3863 O O . ALA B 1 250 ? 19.656 9.023 -1.845 1 98.06 250 ALA B O 1
ATOM 3864 N N . ILE B 1 251 ? 19.359 6.969 -1.04 1 98.38 251 ILE B N 1
ATOM 3865 C CA . ILE B 1 251 ? 18.156 7.305 -0.283 1 98.38 251 ILE B CA 1
ATOM 3866 C C . ILE B 1 251 ? 18.516 8.242 0.867 1 98.38 251 ILE B C 1
ATOM 3868 O O . ILE B 1 251 ? 17.828 9.242 1.101 1 98.38 251 ILE B O 1
ATOM 3872 N N . HIS B 1 252 ? 19.609 7.953 1.604 1 98.12 252 HIS B N 1
ATOM 3873 C CA . HIS B 1 252 ? 20.047 8.812 2.691 1 98.12 252 HIS B CA 1
ATOM 3874 C C . HIS B 1 252 ? 20.375 10.219 2.186 1 98.12 252 HIS B C 1
ATOM 3876 O O . HIS B 1 252 ? 19.953 11.211 2.795 1 98.12 252 HIS B O 1
ATOM 3882 N N . LYS B 1 253 ? 21.062 10.281 1.056 1 98.19 253 LYS B N 1
ATOM 3883 C CA . LYS B 1 253 ? 21.422 11.578 0.487 1 98.19 253 LYS B CA 1
ATOM 3884 C C . LYS B 1 253 ? 20.172 12.375 0.106 1 98.19 253 LYS B C 1
ATOM 3886 O O . LYS B 1 253 ? 20.125 13.586 0.309 1 98.19 253 LYS B O 1
ATOM 3891 N N . ALA B 1 254 ? 19.203 11.703 -0.493 1 98.56 254 ALA B N 1
ATOM 3892 C CA . ALA B 1 254 ? 17.969 12.359 -0.897 1 98.56 254 ALA B CA 1
ATOM 3893 C C . ALA B 1 254 ? 17.25 12.961 0.307 1 98.56 254 ALA B C 1
ATOM 3895 O O . ALA B 1 254 ? 16.828 14.117 0.269 1 98.56 254 ALA B O 1
ATOM 3896 N N . VAL B 1 255 ? 17.109 12.195 1.391 1 98.44 255 VAL B N 1
ATOM 3897 C CA . VAL B 1 255 ? 16.438 12.664 2.6 1 98.44 255 VAL B CA 1
ATOM 3898 C C . VAL B 1 255 ? 17.234 13.812 3.217 1 98.44 255 VAL B C 1
ATOM 3900 O O . VAL B 1 255 ? 16.672 14.828 3.619 1 98.44 255 VAL B O 1
ATOM 3903 N N . ASP B 1 256 ? 18.578 13.656 3.254 1 98.12 256 ASP B N 1
ATOM 3904 C CA . ASP B 1 256 ? 19.438 14.695 3.816 1 98.12 256 ASP B CA 1
ATOM 3905 C C . ASP B 1 256 ? 19.266 16.016 3.055 1 98.12 256 ASP B C 1
ATOM 3907 O O . ASP B 1 256 ? 19.203 17.078 3.66 1 98.12 256 ASP B O 1
ATOM 3911 N N . LYS B 1 257 ? 19.25 15.953 1.743 1 98 257 LYS B N 1
ATOM 3912 C CA . LYS B 1 257 ? 19.094 17.156 0.923 1 98 257 LYS B CA 1
ATOM 3913 C C . LYS B 1 257 ? 17.75 17.828 1.171 1 98 257 LYS B C 1
ATOM 3915 O O . LYS B 1 257 ? 17.672 19.062 1.195 1 98 257 LYS B O 1
ATOM 3920 N N . ALA B 1 258 ? 16.688 17.047 1.289 1 98.12 258 ALA B N 1
ATOM 3921 C CA . ALA B 1 258 ? 15.367 17.578 1.587 1 98.12 258 ALA B CA 1
ATOM 3922 C C . ALA B 1 258 ? 15.352 18.266 2.951 1 98.12 258 ALA B C 1
ATOM 3924 O O . ALA B 1 258 ? 14.781 19.344 3.104 1 98.12 258 ALA B O 1
ATOM 3925 N N . VAL B 1 259 ? 15.961 17.625 3.93 1 97 259 VAL B N 1
ATOM 3926 C CA . VAL B 1 259 ? 16.031 18.188 5.273 1 97 259 VAL B CA 1
ATOM 3927 C C . VAL B 1 259 ? 16.812 19.5 5.246 1 97 259 VAL B C 1
ATOM 3929 O O . VAL B 1 259 ? 16.391 20.484 5.859 1 97 259 VAL B O 1
ATOM 3932 N N . GLU B 1 260 ? 17.938 19.5 4.582 1 96.94 260 GLU B N 1
ATOM 3933 C CA . GLU B 1 260 ? 18.75 20.703 4.449 1 96.94 260 GLU B CA 1
ATOM 3934 C C . GLU B 1 260 ? 17.953 21.844 3.824 1 96.94 260 GLU B C 1
ATOM 3936 O O . GLU B 1 260 ? 18.047 22.984 4.281 1 96.94 260 GLU B O 1
ATOM 3941 N N . LYS B 1 261 ? 17.25 21.547 2.754 1 96 261 LYS B N 1
ATOM 3942 C CA . LYS B 1 261 ? 16.422 22.547 2.094 1 96 261 LYS B CA 1
ATOM 3943 C C . LYS B 1 261 ? 15.336 23.078 3.037 1 96 261 LYS B C 1
ATOM 3945 O O . LYS B 1 261 ? 15.078 24.281 3.078 1 96 261 LYS B O 1
ATOM 3950 N N . ASP B 1 262 ? 14.688 22.141 3.768 1 93.62 262 ASP B N 1
ATOM 3951 C CA . ASP B 1 262 ? 13.633 22.531 4.699 1 93.62 262 ASP B CA 1
ATOM 3952 C C . ASP B 1 262 ? 14.156 23.484 5.762 1 93.62 262 ASP B C 1
ATOM 3954 O O . ASP B 1 262 ? 13.461 24.422 6.156 1 93.62 262 ASP B O 1
ATOM 3958 N N . ASN B 1 263 ? 15.328 23.25 6.254 1 90.62 263 ASN B N 1
ATOM 3959 C CA . ASN B 1 263 ? 15.945 24.094 7.27 1 90.62 263 ASN B CA 1
ATOM 3960 C C . ASN B 1 263 ? 16.219 25.5 6.746 1 90.62 263 ASN B C 1
ATOM 3962 O O . ASN B 1 263 ? 16.359 26.438 7.527 1 90.62 263 ASN B O 1
ATOM 3966 N N . LYS B 1 264 ? 16.297 25.672 5.457 1 89.38 264 LYS B N 1
ATOM 3967 C CA . LYS B 1 264 ? 16.609 26.969 4.848 1 89.38 264 LYS B CA 1
ATOM 3968 C C . LYS B 1 264 ? 15.328 27.734 4.516 1 89.38 264 LYS B C 1
ATOM 3970 O O . LYS B 1 264 ? 15.383 28.922 4.152 1 89.38 264 LYS B O 1
ATOM 3975 N N . LEU B 1 265 ? 14.227 26.938 4.504 1 83.19 265 LEU B N 1
ATOM 3976 C CA . LEU B 1 265 ? 12.945 27.578 4.23 1 83.19 265 LEU B CA 1
ATOM 3977 C C . LEU B 1 265 ? 12.398 28.25 5.484 1 83.19 265 LEU B C 1
ATOM 3979 O O . LEU B 1 265 ? 11.805 29.328 5.41 1 83.19 265 LEU B O 1
#

Organism: NCBI:txid290054

Foldseek 3Di:
DAEEEEDQPLLNVLLLCLCCVVVVDALARYEYEDPDVVSVVVSCVVRVHHYDHALQVRLLRGQEYEYEDEQVCLLVSLLVNQVSCVVDQHEYEYQHPPADPVNSCVSHPDDHWYKYKHWESQSNVLAIEMEMETDPPHDPVNVVSVQSSSNSSHHYDYDDPVCSLLCCLVRHVVVVVVVVVLQVQLVVVVVVPDDSVVSSVVSVVVVVVLVVCVVPDPDDSVVVLVVVDDVVDDSVVVVVVCVVVCVVVVVVVSSVVSSVVSVVD/DAEEEEDQDLLNVLLLCLCCVVVVDALARYEYEDPDVVSVVVSCVVRVHHYDYALQVRLLRHQEYEYEDEQVCLLVSLLVNQVSCVVDQHEYEYQHPPAFPVNSCVSHPDDHWYKYKHWESQSNVLAIEMEMETDPPHDPVNVVSVQSSSNSSHHYDYDDPVCVLLCCLVRHVVVVVVVVVLQVQLVVVVVVPDDSVVSSVVSVVVVVVLVVCVVPDPDDSVVVLVVVDDVVDPSVVVVVVCVVVCVVVVVVVSSVVSSVVSVVD

pLDDT: mean 96.97, std 2.36, range [83.12, 98.88]